Protein 5E6T (pdb70)

Organism: NCBI:txid571217

Foldseek 3Di:
DFDAQFFDFDFQQVFADWQAGGRFDWKKWFLPADQKFFFQTQWAFLLQRHAAQHDPDSVCAQKWKWAAPDPQFQKTFTAARVRHRDDAPLHLAHHNHHFWAQWKWKKFKDDPVDTDIWIFHLPDPQAQARSVRMGGTPGGDDNGMIMIHTAETEQHELCGQGHGTPNVDDCVDPRGRDMDGQLEDQKTFMWGWDAGHYDDHDGNDTHTHFDTPSSSNVSNVRSHDDPAQKWKKFFAQPVPRDGPFIWIAGRRGGIIARQDPDRIDMDDRNTGIGTDDHDYSHDDTDHD/DWFDFDFQQVFADWQAGGRFDWKKWFLPADQKFFFQTLWAFLLQRHAAQHDPDRVCAQKWKWAAPDPQFQKTFTAALVRHRDDAQLHLAHRNHHFWAQFKWKKFKDDPVDTDIWIFHLDDPQAQARSRGMGGTPGGDDNGMIMIHGAATEQHELCGQGHGGPNVDDCVDRRGRDMDGQPEPQKTFMWGWDAGHYDDHDGNDTHTHFDTPSSSNVSNVCSDDAPAQKWKKFWAQPVPRDGPFIWIAGRRGGIIAHQDPDRMDMDDRRTGITTDGHDYSHDDTDHD

Secondary structure (DSSP, 8-state):
-PPPP------GGGSB-SSSSSB--EEEEETTS-SEE--SSS-B-TTS-B-TT--SSGGGTTEEEEEESSTT-SEEEEE-TTS----TTSSSSSTT-----SSEEEEEEEESS-EEEEEEETT-TTT--GGGTEEEBSSPPPSS-EEEEEEEEES--TTTTTS----SS-TTSTTSPPPEE--STTEEE-EEEE---EESSS--PSEEESS-HHHHHHHHHH-PPPSSSEEEEEEE-TTT--EEEEEEEETTTEEEEE-TT-SEEEE-SSSEEEEEEEE-TTPPPPP-/----S--GGGSB-SSSSSB--EEEEETTS-SEE--SSS-B-TTS-B-TT--SSGGGTTEEEEEESSTT-SEEEEE-TTSPBP-TTSSSSSTT-----SSEEEEEEEESS-EEEEEEETT-TTTEEGGGTEEEBSSPPPSS-EEEEEEEEES--TTTTTS----SS-TTSTTSPPPEE--STTEEEEEEEE---EESSS--PP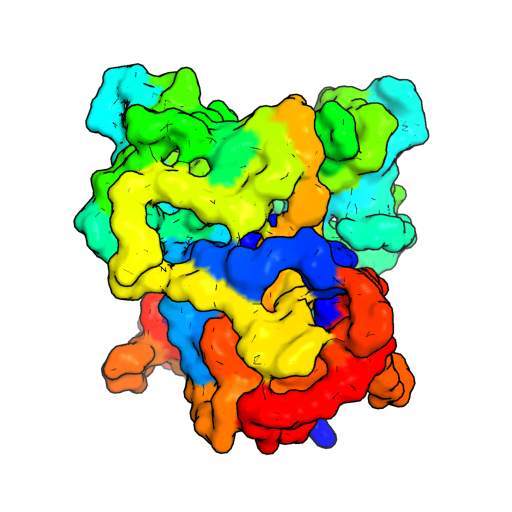EEESS-HHHHHHHHHH-PPPSSSEEEEEEE-TTT--EEEEEEEETTTEEEEE-TT-SEEEE-SSSEEEEEEEE-TTPPPPB-

Radius of gyration: 23.23 Å; Cα contacts (8 Å, |Δi|>4): 1674; chains: 2; bounding box: 62×64×59 Å

Sequence (572 aa):
GSPPFTLPNLPVNNLSHSRVMEPIAQMMSSRNFPASVQFQNGRCTLSGDLLGTTPSSPSDLGAFVGLIAEPGSRVVELSQPNQEDFHAGSAPAPFGFPDFSDCSLTFVVASATTVGERTVNARSPQNFTPALGHITFDEEAPADLFRAHHLRNLWDPTEHSFWRIPDYRADVLGSEFAPSVSAPGVGETLLFFMCNVPRLNGANPNPCPCLLPQEWITHFVSERAALQSDVALLNYVNPNTGRVLFEAKLYANGFLTVNLGASDQATLPVDGIFKFVSWVSFYYQLRPVFTLPNLPVNNLSHSRVMEPIAQMMSSRNFPASVQFQNGRCTLSGDLLGTTPSSPSDLGAFVGLIAEPGSRVVELSQPNQEDFHAGSAPAPFGFPDFSDCSLTFVVASATTVGERTVNARSPQNFTPALGHITFDEEAPADLFRAHLRNLWDPTEHSFWRIPDYRADVLGSEFAPSVSAPGVGETLLFFMCNVPRLNGANPNPCPCLLPQEWITHFVSERAALQSDVALLNYVNPNTGRVLFEAKLYANGFLTVNLGASDQATLPVDGIFKFVSWVSFYYQLRPV

Nearest PDB structures (foldseek):
  5e6t-assembly1_B  TM=1.002E+00  e=1.781E-61  Norovirus Bo/GIII/B309/2003/BEL
  6h71-assembly1_B  TM=8.997E-01  e=6.832E-32  Norovirus Hu/1968/US
  6ir5-assembly1_C  TM=8.644E-01  e=3.857E-30  Minireovirus
  4rpd-assembly1_A  TM=8.445E-01  e=3.857E-30  Norwalk virus
  5iyw-assembly1_B  TM=8.461E-01  e=8.450E-30  Norovirus Hu/GII.4/CHDC2094/1974/US

B-factor: mean 26.03, std 8.78, range [7.35, 92.07]

Solvent-accessible surface area: 21877 Å² total; per-residue (Å²): 132,73,48,106,7,59,26,8,59,11,26,0,60,34,0,10,1,0,1,12,37,12,22,4,57,71,0,22,0,10,94,128,45,61,86,65,5,28,0,0,1,0,1,0,18,1,27,6,65,57,43,15,0,2,6,65,10,25,8,10,2,2,0,0,7,0,80,19,50,110,133,48,17,131,44,0,75,11,24,13,14,96,118,97,73,23,129,66,54,70,5,0,0,0,82,0,0,0,0,0,12,40,0,10,0,11,0,3,2,18,18,104,103,61,21,15,57,45,17,0,49,12,99,14,86,136,37,3,8,0,4,94,8,60,0,23,0,64,67,96,3,6,94,38,75,4,56,0,52,21,31,1,0,114,56,1,35,113,58,0,0,30,140,31,5,68,0,113,30,102,58,160,22,123,44,11,1,79,73,7,53,25,67,13,159,38,18,19,9,0,3,0,0,4,98,5,26,60,41,83,43,54,79,3,35,36,0,0,0,1,0,0,15,17,3,5,24,28,2,41,14,51,113,3,55,59,153,30,79,0,0,10,0,32,0,14,35,61,133,70,48,167,70,84,4,15,0,0,0,4,20,93,0,15,0,0,0,30,4,26,118,55,79,106,19,84,18,70,28,76,1,9,5,82,70,56,47,58,23,55,94,185,71,163,10,123,74,63,54,73,20,10,70,13,30,1,61,36,2,12,2,2,1,13,44,33,30,4,58,72,0,37,1,16,98,133,49,60,85,64,5,28,0,0,0,1,1,0,16,0,34,1,68,57,44,15,0,5,6,60,7,18,8,7,4,3,0,0,4,0,79,18,50,116,136,47,22,132,45,0,77,11,21,24,9,98,124,109,89,21,110,69,64,61,10,0,0,0,83,0,0,2,0,1,12,42,0,7,2,11,0,6,0,11,11,90,102,42,14,12,50,44,17,0,44,11,98,16,92,140,37,4,12,0,4,75,6,61,0,25,1,64,70,98,5,5,89,38,78,3,46,0,26,23,32,1,0,110,53,1,34,114,55,0,0,34,136,32,6,100,0,149,33,104,61,160,24,123,56,10,0,78,72,8,54,26,52,12,155,38,18,18,9,0,2,0,0,5,96,5,32,79,50,87,44,54,83,3,35,38,0,0,0,0,0,0,19,16,4,4,22,19,2,24,15,89,140,24,86,58,154,26,92,0,0,13,0,34,0,10,40,63,140,101,47,59,81,75,13,31,0,0,0,6,20,88,0,15,0,0,1,32,3,28,121,50,76,107,12,82,16,60,28,79,0,10,6,78,55,66,46,50,25,56,87,192,73,88,7,54,89,64

InterPro domains:
  IPR004005 Calicivirus coat protein [PF00915] (14-273)
  IPR013643 Calicivirus coat protein C-terminal [PF08435] (297-515)
  IPR029053 Viral coat protein subunit [G3DSA:2.60.120.20] (1-221)

CATH classification: 2.40.510.10 (+1 more: 2.40.30.120)

Structure (mmCIF, N/CA/C/O backbone):
data_5E6T
#
_entry.id   5E6T
#
_cell.length_a   112.920
_cell.length_b   63.860
_cell.length_c   87.560
_cell.angle_alpha   90.000
_cell.angle_beta   115.060
_cell.angle_gamma   90.000
#
_symmetry.space_group_name_H-M   'C 1 2 1'
#
loop_
_entity.id
_entity.type
_entity.pdbx_description
1 polymer Capsid
2 non-polymer 'ZINC ION'
3 water water
#
loop_
_atom_site.group_PDB
_atom_site.id
_atom_site.type_symbol
_atom_site.label_atom_id
_atom_site.label_alt_id
_atom_site.label_comp_id
_atom_site.label_asym_id
_atom_site.label_entity_id
_atom_site.label_seq_id
_atom_site.pdbx_PDB_ins_code
_atom_site.Cartn_x
_atom_site.Cartn_y
_atom_site.Cartn_z
_atom_site.occupancy
_atom_site.B_iso_or_equiv
_atom_site.auth_seq_id
_atom_site.auth_comp_id
_atom_site.auth_asym_id
_atom_site.auth_atom_id
_atom_site.pdbx_PDB_model_num
ATOM 1 N N . GLY A 1 1 ? 63.215 -1.896 96.990 1.00 56.89 220 GLY A N 1
ATOM 2 C CA . GLY A 1 1 ? 63.845 -0.618 96.711 1.00 56.51 220 GLY A CA 1
ATOM 3 C C . GLY A 1 1 ? 65.321 -0.750 96.392 1.00 54.74 220 GLY A C 1
ATOM 4 O O . GLY A 1 1 ? 65.969 0.223 96.005 1.00 55.20 220 GLY A O 1
ATOM 5 N N . SER A 1 2 ? 65.854 -1.957 96.557 1.00 52.54 221 SER A N 1
ATOM 6 C CA . SER A 1 2 ? 67.261 -2.222 96.275 1.00 49.62 221 SER A CA 1
ATOM 7 C C . SER A 1 2 ? 67.579 -2.036 94.795 1.00 47.50 221 SER A C 1
ATOM 8 O O . SER A 1 2 ? 66.842 -2.514 93.933 1.00 47.46 221 SER A O 1
ATOM 11 N N . PRO A 1 3 ? 68.687 -1.341 94.498 1.00 44.80 222 PRO A N 1
ATOM 12 C CA . PRO A 1 3 ? 69.136 -1.103 93.122 1.00 42.74 222 PRO A CA 1
ATOM 13 C C . PRO A 1 3 ? 69.668 -2.375 92.467 1.00 38.43 222 PRO A C 1
ATOM 14 O O . PRO A 1 3 ? 70.028 -3.315 93.178 1.00 36.22 222 PRO A O 1
ATOM 18 N N . PRO A 1 4 ? 69.709 -2.413 91.126 1.00 36.74 223 PRO A N 1
ATOM 19 C CA . PRO A 1 4 ? 70.288 -3.566 90.430 1.00 35.36 223 PRO A CA 1
ATOM 20 C C . PRO A 1 4 ? 71.793 -3.648 90.658 1.00 33.45 223 PRO A C 1
ATOM 21 O O . PRO A 1 4 ? 72.412 -2.637 90.986 1.00 33.95 223 PRO A O 1
ATOM 25 N N . PHE A 1 5 ? 72.372 -4.832 90.494 1.00 32.00 224 PHE A N 1
ATOM 26 C CA . PHE A 1 5 ? 73.806 -4.992 90.700 1.00 28.90 224 PHE A CA 1
ATOM 27 C C . PHE A 1 5 ? 74.601 -4.379 89.553 1.00 26.74 224 PHE A C 1
ATOM 28 O O . PHE A 1 5 ? 74.286 -4.587 88.383 1.00 26.86 224 PHE A O 1
ATOM 36 N N . THR A 1 6 ? 75.631 -3.613 89.902 1.00 25.52 225 THR A N 1
ATOM 37 C CA . THR A 1 6 ? 76.481 -2.954 88.916 1.00 24.74 225 THR A CA 1
ATOM 38 C C . THR A 1 6 ? 77.943 -3.027 89.336 1.00 21.99 225 THR A C 1
ATOM 39 O O . THR A 1 6 ? 78.251 -3.266 90.504 1.00 16.96 225 THR A O 1
ATOM 43 N N . LEU A 1 7 ? 78.840 -2.816 88.379 1.00 24.06 226 LEU A N 1
ATOM 44 C CA . LEU A 1 7 ? 80.259 -2.672 88.679 1.00 22.87 226 LEU A CA 1
ATOM 45 C C . LEU A 1 7 ? 80.738 -1.290 88.252 1.00 22.87 226 LEU A C 1
ATOM 46 O O . LEU A 1 7 ? 80.151 -0.682 87.357 1.00 24.39 226 LEU A O 1
ATOM 51 N N . PRO A 1 8 ? 81.807 -0.785 88.890 1.00 20.58 227 PRO A N 1
ATOM 52 C CA . PRO A 1 8 ? 82.400 0.476 88.434 1.00 21.41 227 PRO A CA 1
ATOM 53 C C . PRO A 1 8 ? 82.951 0.347 87.017 1.00 23.20 227 PRO A C 1
ATOM 54 O O . PRO A 1 8 ? 83.536 -0.682 86.680 1.00 21.10 227 PRO A O 1
ATOM 58 N N . ASN A 1 9 ? 82.769 1.378 86.201 1.00 25.33 228 ASN A N 1
ATOM 59 C CA . ASN A 1 9 ? 83.246 1.337 84.826 1.00 27.46 228 ASN A CA 1
ATOM 60 C C . ASN A 1 9 ? 84.691 1.809 84.738 1.00 24.39 228 ASN A C 1
ATOM 61 O O . ASN A 1 9 ? 84.977 2.893 84.228 1.00 24.82 228 ASN A O 1
ATOM 66 N N . LEU A 1 10 ? 85.597 0.982 85.247 1.00 20.94 229 LEU A N 1
ATOM 67 C CA . LEU A 1 10 ? 87.010 1.328 85.324 1.00 18.81 229 LEU A CA 1
ATOM 68 C C . LEU A 1 10 ? 87.893 0.147 84.941 1.00 19.09 229 LEU A C 1
ATOM 69 O O . LEU A 1 10 ? 87.612 -0.992 85.320 1.00 17.89 229 LEU A O 1
ATOM 74 N N . PRO A 1 11 ? 88.966 0.414 84.183 1.00 19.28 230 PRO A N 1
ATOM 75 C CA . PRO A 1 11 ? 89.938 -0.633 83.855 1.00 18.88 230 PRO A CA 1
ATOM 76 C C . PRO A 1 11 ? 90.702 -1.089 85.098 1.00 18.17 230 PRO A C 1
ATOM 77 O O . PRO A 1 11 ? 90.872 -0.307 86.034 1.00 18.13 230 PRO A O 1
ATOM 81 N N . VAL A 1 12 ? 91.140 -2.345 85.103 1.00 16.35 231 VAL A N 1
ATOM 82 C CA . VAL A 1 12 ? 91.790 -2.943 86.266 1.00 15.11 231 VAL A CA 1
ATOM 83 C C . VAL A 1 12 ? 93.062 -2.193 86.672 1.00 18.75 231 VAL A C 1
ATOM 84 O O . VAL A 1 12 ? 93.372 -2.081 87.860 1.00 19.45 231 VAL A O 1
ATOM 88 N N . ASN A 1 13 ? 93.786 -1.657 85.693 1.00 20.92 232 ASN A N 1
ATOM 89 C CA . ASN A 1 13 ? 95.019 -0.930 85.986 1.00 21.97 232 ASN A CA 1
ATOM 90 C C . ASN A 1 13 ? 94.776 0.477 86.523 1.00 21.05 232 ASN A C 1
ATOM 91 O O . ASN A 1 13 ? 95.713 1.254 86.700 1.00 23.85 232 ASN A O 1
ATOM 96 N N . ASN A 1 14 ? 93.513 0.794 86.786 1.00 18.10 233 ASN A N 1
ATOM 97 C CA . ASN A 1 14 ? 93.156 2.019 87.481 1.00 16.82 233 ASN A CA 1
ATOM 98 C C . ASN A 1 14 ? 92.544 1.706 88.842 1.00 16.39 233 ASN A C 1
ATOM 99 O O . ASN A 1 14 ? 92.101 2.604 89.558 1.00 16.65 233 ASN A O 1
ATOM 104 N N . LEU A 1 15 ? 92.520 0.422 89.190 1.00 13.05 234 LEU A N 1
ATOM 105 C CA . LEU A 1 15 ? 91.932 -0.024 90.449 1.00 13.82 234 LEU A CA 1
ATOM 106 C C . LEU A 1 15 ? 92.995 -0.271 91.516 1.00 14.53 234 LEU A C 1
ATOM 107 O O . LEU A 1 15 ? 94.164 -0.498 91.202 1.00 14.24 234 LEU A O 1
ATOM 112 N N . SER A 1 16 ? 92.574 -0.243 92.777 1.00 16.62 235 SER A N 1
ATOM 113 C CA . SER A 1 16 ? 93.495 -0.357 93.902 1.00 16.25 235 SER A CA 1
ATOM 114 C C . SER A 1 16 ? 93.411 -1.714 94.595 1.00 15.59 235 SER A C 1
ATOM 115 O O . SER A 1 16 ? 92.337 -2.309 94.689 1.00 15.86 235 SER A O 1
ATOM 118 N N . HIS A 1 17 ? 94.555 -2.187 95.081 1.00 15.31 236 HIS A N 1
ATOM 119 C CA . HIS A 1 17 ? 94.633 -3.436 95.832 1.00 14.76 236 HIS A CA 1
ATOM 120 C C . HIS A 1 17 ? 93.820 -3.315 97.119 1.00 15.22 236 HIS A C 1
ATOM 121 O O . HIS A 1 17 ? 93.627 -2.213 97.633 1.00 13.95 236 HIS A O 1
ATOM 128 N N . SER A 1 18 ? 93.343 -4.442 97.642 1.00 13.68 237 SER A N 1
ATOM 129 C CA . SER A 1 18 ? 92.465 -4.409 98.809 1.00 12.18 237 SER A CA 1
ATOM 130 C C . SER A 1 18 ? 93.048 -5.071 100.056 1.00 13.03 237 SER A C 1
ATOM 131 O O . SER A 1 18 ? 92.361 -5.195 101.068 1.00 14.10 237 SER A O 1
ATOM 134 N N . ARG A 1 19 ? 94.306 -5.493 99.996 1.00 12.08 238 ARG A N 1
ATOM 135 C CA . ARG A 1 19 ? 94.972 -6.002 101.192 1.00 12.62 238 ARG A CA 1
ATOM 136 C C . ARG A 1 19 ? 96.195 -5.160 101.527 1.00 13.02 238 ARG A C 1
ATOM 137 O O . ARG A 1 19 ? 96.765 -5.276 102.611 1.00 12.90 238 ARG A O 1
ATOM 145 N N . VAL A 1 20 ? 96.591 -4.314 100.583 1.00 14.64 239 VAL A N 1
ATOM 146 C CA . VAL A 1 20 ? 97.615 -3.307 100.828 1.00 15.36 239 VAL A CA 1
ATOM 147 C C . VAL A 1 20 ? 97.302 -2.085 99.966 1.00 14.60 239 VAL A C 1
ATOM 148 O O . VAL A 1 20 ? 96.695 -2.215 98.904 1.00 13.12 239 VAL A O 1
ATOM 152 N N . MET A 1 21 ? 97.688 -0.899 100.427 1.00 16.22 240 MET A N 1
ATOM 153 C CA . MET A 1 21 ? 97.356 0.323 99.702 1.00 16.83 240 MET A CA 1
ATOM 154 C C . MET A 1 21 ? 98.328 0.540 98.549 1.00 18.52 240 MET A C 1
ATOM 155 O O . MET A 1 21 ? 99.249 1.352 98.629 1.00 20.59 240 MET A O 1
ATOM 160 N N . GLU A 1 22 ? 98.088 -0.191 97.466 1.00 18.19 241 GLU A N 1
ATOM 161 C CA . GLU A 1 22 ? 98.935 -0.161 96.284 1.00 16.88 241 GLU A CA 1
ATOM 162 C C . GLU A 1 22 ? 98.049 -0.300 95.053 1.00 16.01 241 GLU A C 1
ATOM 163 O O . GLU A 1 22 ? 96.947 -0.843 95.139 1.00 16.62 241 GLU A O 1
ATOM 169 N N . PRO A 1 23 ? 98.512 0.206 93.901 1.00 17.39 242 PRO A N 1
ATOM 170 C CA . PRO A 1 23 ? 97.722 -0.006 92.686 1.00 17.57 242 PRO A CA 1
ATOM 171 C C . PRO A 1 23 ? 97.826 -1.452 92.219 1.00 18.98 242 PRO A C 1
ATOM 172 O O . PRO A 1 23 ? 98.877 -2.073 92.384 1.00 20.15 242 PRO A O 1
ATOM 176 N N . ILE A 1 24 ? 96.747 -1.983 91.655 1.00 17.50 243 ILE A N 1
ATOM 177 C CA . ILE A 1 24 ? 96.770 -3.323 91.087 1.00 15.59 243 ILE A CA 1
ATOM 178 C C . ILE A 1 24 ? 97.645 -3.339 89.839 1.00 14.33 243 ILE A C 1
ATOM 179 O O . ILE A 1 24 ? 97.377 -2.622 88.876 1.00 14.62 243 ILE A O 1
ATOM 184 N N . ALA A 1 25 ? 98.693 -4.157 89.865 1.00 14.25 244 ALA A N 1
ATOM 185 C CA . ALA A 1 25 ? 99.652 -4.218 88.766 1.00 15.28 244 ALA A CA 1
ATOM 186 C C . ALA A 1 25 ? 99.366 -5.384 87.827 1.00 16.25 244 ALA A C 1
ATOM 187 O O . ALA A 1 25 ? 99.493 -5.256 86.610 1.00 18.25 244 ALA A O 1
ATOM 189 N N . GLN A 1 26 ? 98.986 -6.524 88.393 1.00 15.43 245 GLN A N 1
ATOM 190 C CA . GLN A 1 26 ? 98.759 -7.720 87.592 1.00 16.39 245 GLN A CA 1
ATOM 191 C C . GLN A 1 26 ? 97.460 -8.427 87.955 1.00 15.90 245 GLN A C 1
ATOM 192 O O . GLN A 1 26 ? 96.837 -8.137 88.977 1.00 15.46 245 GLN A O 1
ATOM 198 N N . MET A 1 27 ? 97.061 -9.352 87.090 1.00 15.70 246 MET A N 1
ATOM 199 C CA . MET A 1 27 ? 95.911 -10.212 87.321 1.00 16.03 246 MET A CA 1
ATOM 200 C C . MET A 1 27 ? 96.326 -11.641 86.997 1.00 15.88 246 MET A C 1
ATOM 201 O O . MET A 1 27 ? 96.749 -11.925 85.876 1.00 15.45 246 MET A O 1
ATOM 206 N N . MET A 1 28 ? 96.211 -12.539 87.970 1.00 14.30 247 MET A N 1
ATOM 207 C CA . MET A 1 28 ? 96.728 -13.892 87.795 1.00 17.04 247 MET A CA 1
ATOM 208 C C . MET A 1 28 ? 95.812 -14.981 88.343 1.00 16.77 247 MET A C 1
ATOM 209 O O . MET A 1 2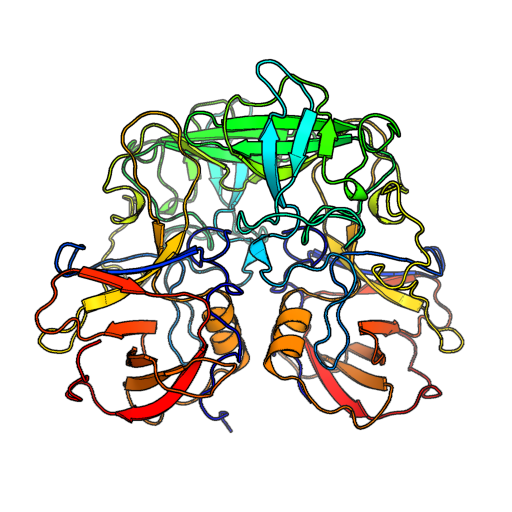8 ? 95.090 -14.783 89.320 1.00 17.08 247 MET A O 1
ATOM 214 N N . SER A 1 29 ? 95.859 -16.136 87.688 1.00 17.00 248 SER A N 1
ATOM 215 C CA . SER A 1 29 ? 95.199 -17.344 88.159 1.00 16.84 248 SER A CA 1
ATOM 216 C C . SER A 1 29 ? 96.116 -18.527 87.882 1.00 20.32 248 SER A C 1
ATOM 217 O O . SER A 1 29 ? 96.803 -18.551 86.861 1.00 22.46 248 SER A O 1
ATOM 220 N N . SER A 1 30 ? 96.126 -19.509 88.776 1.00 21.77 249 SER A N 1
ATOM 221 C CA . SER A 1 30 ? 97.030 -20.644 88.622 1.00 21.35 249 SER A CA 1
ATOM 222 C C . SER A 1 30 ? 96.559 -21.862 89.402 1.00 21.47 249 SER A C 1
ATOM 223 O O . SER A 1 30 ? 96.057 -21.747 90.520 1.00 23.21 249 SER A O 1
ATOM 226 N N . ARG A 1 31 ? 96.730 -23.032 88.798 1.00 20.33 250 ARG A N 1
ATOM 227 C CA . ARG A 1 31 ? 96.389 -24.290 89.445 1.00 20.37 250 ARG A CA 1
ATOM 228 C C . ARG A 1 31 ? 97.404 -24.645 90.526 1.00 21.43 250 ARG A C 1
ATOM 229 O O . ARG A 1 31 ? 97.161 -25.524 91.350 1.00 22.03 250 ARG A O 1
ATOM 237 N N . ASN A 1 32 ? 98.536 -23.947 90.529 1.00 21.57 251 ASN A N 1
ATOM 238 C CA . ASN A 1 32 ? 99.568 -24.182 91.531 1.00 22.39 251 ASN A CA 1
ATOM 239 C C . ASN A 1 32 ? 99.523 -23.183 92.685 1.00 21.39 251 ASN A C 1
ATOM 240 O O . ASN A 1 32 ? 100.294 -23.294 93.639 1.00 20.89 251 ASN A O 1
ATOM 245 N N . PHE A 1 33 ? 98.618 -22.212 92.597 1.00 19.76 252 PHE A N 1
ATOM 246 C CA . PHE A 1 33 ? 98.295 -21.377 93.749 1.00 19.05 252 PHE A CA 1
ATOM 247 C C . PHE A 1 33 ? 97.541 -22.221 94.767 1.00 20.08 252 PHE A C 1
ATOM 248 O O . PHE A 1 33 ? 96.943 -23.234 94.402 1.00 20.88 252 PHE A O 1
ATOM 256 N N . PRO A 1 34 ? 97.576 -21.818 96.047 1.00 20.66 253 PRO A N 1
ATOM 257 C CA . PRO A 1 34 ? 96.793 -22.534 97.062 1.00 19.39 253 PRO A CA 1
ATOM 258 C C . PRO A 1 34 ? 95.315 -22.591 96.691 1.00 20.49 253 PRO A C 1
ATOM 259 O O . PRO A 1 34 ? 94.752 -21.593 96.241 1.00 20.46 253 PRO A O 1
ATOM 263 N N . ALA A 1 35 ? 94.700 -23.754 96.881 1.00 23.18 254 ALA A N 1
ATOM 264 C CA . ALA A 1 35 ? 93.318 -23.970 96.469 1.00 23.43 254 ALA A CA 1
ATOM 265 C C . ALA A 1 35 ? 92.346 -23.161 97.319 1.00 24.53 254 ALA A C 1
ATOM 266 O O . ALA A 1 35 ? 91.283 -22.759 96.845 1.00 25.19 254 ALA A O 1
ATOM 268 N N . SER A 1 36 ? 92.708 -22.931 98.576 1.00 25.04 255 SER A N 1
ATOM 269 C CA . SER A 1 36 ? 91.882 -22.129 99.467 1.00 24.46 255 SER A CA 1
ATOM 270 C C . SER A 1 36 ? 92.690 -21.042 100.168 1.00 21.58 255 SER A C 1
ATOM 271 O O . SER A 1 36 ? 93.862 -21.235 100.495 1.00 21.35 255 SER A O 1
ATOM 274 N N . VAL A 1 37 ? 92.051 -19.899 100.392 1.00 18.40 256 VAL A N 1
ATOM 275 C CA . VAL A 1 37 ? 92.660 -18.791 101.118 1.00 16.32 256 VAL A CA 1
ATOM 276 C C . VAL A 1 37 ? 91.664 -18.235 102.129 1.00 15.40 256 VAL A C 1
ATOM 277 O O . VAL A 1 37 ? 90.455 -18.404 101.976 1.00 15.69 256 VAL A O 1
ATOM 281 N N . GLN A 1 38 ? 92.169 -17.569 103.161 1.00 13.62 257 GLN A N 1
ATOM 282 C CA . GLN A 1 38 ? 91.292 -17.004 104.176 1.00 14.80 257 GLN A CA 1
ATOM 283 C C . GLN A 1 38 ? 91.702 -15.581 104.536 1.00 14.11 257 GLN A C 1
ATOM 284 O O . GLN A 1 38 ? 91.789 -15.234 105.714 1.00 12.53 257 GLN A O 1
ATOM 290 N N . PHE A 1 39 ? 91.950 -14.768 103.511 1.00 14.72 258 PHE A N 1
ATOM 291 C CA . PHE A 1 39 ? 92.284 -13.358 103.695 1.00 14.71 258 PHE A CA 1
ATOM 292 C C . PHE A 1 39 ? 91.242 -12.676 104.575 1.00 16.31 258 PHE A C 1
ATOM 293 O O . PHE A 1 39 ? 90.050 -12.953 104.459 1.00 16.92 258 PHE A O 1
ATOM 301 N N . GLN A 1 40 ? 91.695 -11.800 105.465 1.00 15.91 259 GLN A N 1
ATOM 302 C CA . GLN A 1 40 ? 90.785 -11.088 106.352 1.00 14.75 259 GLN A CA 1
ATOM 303 C C . GLN A 1 40 ? 90.471 -9.687 105.836 1.00 15.88 259 GLN A C 1
ATOM 304 O O . GLN A 1 40 ? 89.451 -9.098 106.198 1.00 12.63 259 GLN A O 1
ATOM 310 N N . ASN A 1 41 ? 91.352 -9.153 104.997 1.00 17.94 260 ASN A N 1
ATOM 311 C CA . ASN A 1 41 ? 91.086 -7.884 104.329 1.00 19.12 260 ASN A CA 1
ATOM 312 C C . ASN A 1 41 ? 90.693 -8.109 102.876 1.00 17.45 260 ASN A C 1
ATOM 313 O O . ASN A 1 41 ? 90.961 -9.168 102.311 1.00 17.91 260 ASN A O 1
ATOM 318 N N . GLY A 1 42 ? 90.058 -7.110 102.274 1.00 16.38 261 GLY A N 1
ATOM 319 C CA . GLY A 1 42 ? 89.574 -7.237 100.913 1.00 15.44 261 GLY A CA 1
ATOM 320 C C . GLY A 1 42 ? 88.453 -8.252 100.804 1.00 15.36 261 GLY A C 1
ATOM 321 O O . GLY A 1 42 ? 88.323 -8.945 99.794 1.00 16.92 261 GLY A O 1
ATOM 322 N N . ARG A 1 43 ? 87.643 -8.341 101.854 1.00 13.62 262 ARG A N 1
ATOM 323 C CA . ARG A 1 43 ? 86.543 -9.296 101.905 1.00 13.84 262 ARG A CA 1
ATOM 324 C C . ARG A 1 43 ? 85.204 -8.575 102.006 1.00 15.52 262 ARG A C 1
ATOM 325 O O . ARG A 1 43 ? 84.957 -7.827 102.954 1.00 16.99 262 ARG A O 1
ATOM 333 N N . CYS A 1 44 ? 84.346 -8.801 101.018 1.00 13.48 263 CYS A N 1
ATOM 334 C CA . CYS A 1 44 ? 83.042 -8.156 100.971 1.00 14.17 263 CYS A CA 1
ATOM 335 C C . CYS A 1 44 ? 82.090 -8.921 100.062 1.00 14.61 263 CYS A C 1
ATOM 336 O O . CYS A 1 44 ? 82.481 -9.369 98.986 1.00 15.04 263 CYS A O 1
ATOM 339 N N . THR A 1 45 ? 80.843 -9.071 100.494 1.00 15.00 264 THR A N 1
ATOM 340 C CA . THR A 1 45 ? 79.824 -9.687 99.656 1.00 14.76 264 THR A CA 1
ATOM 341 C C . THR A 1 45 ? 79.398 -8.703 98.576 1.00 16.00 264 THR A C 1
ATOM 342 O O . THR A 1 45 ? 79.638 -7.501 98.696 1.00 16.41 264 THR A O 1
ATOM 346 N N . LEU A 1 46 ? 78.772 -9.211 97.519 1.00 13.09 265 LEU A N 1
ATOM 347 C CA . LEU A 1 46 ? 78.314 -8.358 96.428 1.00 18.00 265 LEU A CA 1
ATOM 348 C C . LEU A 1 46 ? 77.214 -7.406 96.892 1.00 19.22 265 LEU A C 1
ATOM 349 O O . LEU A 1 46 ? 77.000 -6.353 96.291 1.00 20.26 265 LEU A O 1
ATOM 354 N N . SER A 1 47 ? 76.531 -7.778 97.971 1.00 20.22 266 SER A N 1
ATOM 355 C CA . SER A 1 47 ? 75.466 -6.953 98.532 1.00 24.23 266 SER A CA 1
ATOM 356 C C . SER A 1 47 ? 76.008 -5.889 99.487 1.00 23.46 266 SER A C 1
ATOM 357 O O . SER A 1 47 ? 75.241 -5.145 100.097 1.00 24.96 266 SER A O 1
ATOM 360 N N . GLY A 1 48 ? 77.330 -5.822 99.610 1.00 22.15 267 GLY A N 1
ATOM 361 C CA . GLY A 1 48 ? 77.974 -4.791 100.403 1.00 23.74 267 GLY A CA 1
ATOM 362 C C . GLY A 1 48 ? 78.122 -5.066 101.889 1.00 25.15 267 GLY A C 1
ATOM 363 O O . GLY A 1 48 ? 78.151 -4.137 102.695 1.00 25.30 267 GLY A O 1
ATOM 364 N N . ASP A 1 49 ? 78.218 -6.338 102.259 1.00 25.79 268 ASP A N 1
ATOM 365 C CA . ASP A 1 49 ? 78.525 -6.700 103.641 1.00 26.56 268 ASP A CA 1
ATOM 366 C C . ASP A 1 49 ? 80.020 -6.948 103.817 1.00 21.99 268 ASP A C 1
ATOM 367 O O . ASP A 1 49 ? 80.565 -7.905 103.268 1.00 21.01 268 ASP A O 1
ATOM 372 N N . LEU A 1 50 ? 80.677 -6.078 104.578 1.00 20.38 269 LEU A N 1
ATOM 373 C CA . LEU A 1 50 ? 82.103 -6.228 104.854 1.00 19.48 269 LEU A CA 1
ATOM 374 C C . LEU A 1 50 ? 82.366 -7.420 105.769 1.00 19.91 269 LEU A C 1
ATOM 375 O O . LEU A 1 50 ? 81.605 -7.681 106.702 1.00 19.82 269 LEU A O 1
ATOM 380 N N . LEU A 1 51 ? 83.449 -8.140 105.493 1.00 19.78 270 LEU A N 1
ATOM 381 C CA . LEU A 1 51 ? 83.811 -9.315 106.277 1.00 19.87 270 LEU A CA 1
ATOM 382 C C . LEU A 1 51 ? 85.214 -9.181 106.855 1.00 19.97 270 LEU A C 1
ATOM 383 O O . LEU A 1 51 ? 86.025 -8.399 106.362 1.00 20.00 270 LEU A O 1
ATOM 388 N N . GLY A 1 52 ? 85.495 -9.958 107.896 1.00 22.19 271 GLY A N 1
ATOM 389 C CA . GLY A 1 52 ? 86.808 -9.966 108.514 1.00 21.86 271 GLY A CA 1
ATOM 390 C C . GLY A 1 52 ? 87.225 -8.620 109.072 1.00 21.94 271 GLY A C 1
ATOM 391 O O . GLY A 1 52 ? 86.487 -7.992 109.831 1.00 21.60 271 GLY A O 1
ATOM 392 N N . THR A 1 53 ? 88.420 -8.181 108.692 1.00 20.04 272 THR A N 1
ATOM 393 C CA . THR A 1 53 ? 88.979 -6.929 109.185 1.00 17.22 272 THR A CA 1
ATOM 394 C C . THR A 1 53 ? 88.901 -5.827 108.133 1.00 16.72 272 THR A C 1
ATOM 395 O O . THR A 1 53 ? 89.530 -4.778 108.279 1.00 18.44 272 THR A O 1
ATOM 399 N N . THR A 1 54 ? 88.146 -6.081 107.067 1.00 14.45 273 THR A N 1
ATOM 400 C CA . THR A 1 54 ? 87.986 -5.117 105.981 1.00 13.96 273 THR A CA 1
ATOM 401 C C . THR A 1 54 ? 87.442 -3.783 106.491 1.00 15.58 273 THR A C 1
ATOM 402 O O . THR A 1 54 ? 86.310 -3.709 106.968 1.00 15.27 273 THR A O 1
ATOM 406 N N . PRO A 1 55 ? 88.254 -2.720 106.382 1.00 17.34 274 PRO A N 1
ATOM 407 C CA . PRO A 1 55 ? 87.946 -1.397 106.939 1.00 18.96 274 PRO A CA 1
ATOM 408 C C . PRO A 1 55 ? 86.855 -0.644 106.179 1.00 21.34 274 PRO A C 1
ATOM 409 O O . PRO A 1 55 ? 86.810 -0.699 104.950 1.00 23.99 274 PRO A O 1
ATOM 413 N N . SER A 1 56 ? 85.981 0.040 106.913 1.00 19.42 275 SER A N 1
ATOM 414 C CA . SER A 1 56 ? 84.955 0.888 106.313 1.00 19.27 275 SER A CA 1
ATOM 415 C C . SER A 1 56 ? 85.596 2.080 105.609 1.00 17.77 275 SER A C 1
ATOM 416 O O . SER A 1 56 ? 85.059 2.606 104.634 1.00 15.85 275 SER A O 1
ATOM 419 N N . SER A 1 57 ? 86.746 2.505 106.122 1.00 17.33 276 SER A N 1
ATOM 420 C CA . SER A 1 57 ? 87.532 3.553 105.486 1.00 18.98 276 SER A CA 1
ATOM 421 C C . SER A 1 57 ? 88.735 2.930 104.790 1.00 19.22 276 SER A C 1
ATOM 422 O O . SER A 1 57 ? 89.608 2.364 105.448 1.00 19.20 276 SER A O 1
ATOM 425 N N . PRO A 1 58 ? 88.772 3.017 103.452 1.00 21.97 277 PRO A N 1
ATOM 426 C CA . PRO A 1 58 ? 89.800 2.371 102.627 1.00 20.44 277 PRO A CA 1
ATOM 427 C C . PRO A 1 58 ? 91.219 2.798 102.999 1.00 21.00 277 PRO A C 1
ATOM 428 O O . PRO A 1 58 ? 92.148 2.002 102.875 1.00 18.15 277 PRO A O 1
ATOM 432 N N . SER A 1 59 ? 91.377 4.039 103.452 1.00 23.17 278 SER A N 1
ATOM 433 C CA . SER A 1 59 ? 92.689 4.563 103.820 1.00 24.85 278 SER A CA 1
ATOM 434 C C . SER A 1 59 ? 93.235 3.939 105.101 1.00 22.03 278 SER A C 1
ATOM 435 O O . SER A 1 59 ? 94.409 4.109 105.427 1.00 21.19 278 SER A O 1
ATOM 438 N N . ASP A 1 60 ? 92.384 3.222 105.828 1.00 21.70 279 ASP A N 1
ATOM 439 C CA . ASP A 1 60 ? 92.821 2.509 107.025 1.00 21.89 279 ASP A CA 1
ATOM 440 C C . ASP A 1 60 ? 93.455 1.157 106.705 1.00 20.88 279 ASP A C 1
ATOM 441 O O . ASP A 1 60 ? 93.927 0.461 107.603 1.00 21.37 279 ASP A O 1
ATOM 446 N N . LEU A 1 61 ? 93.469 0.792 105.427 1.00 19.35 280 LEU A N 1
ATOM 447 C CA . LEU A 1 61 ? 94.038 -0.486 105.008 1.00 17.63 280 LEU A CA 1
ATOM 448 C C . LEU A 1 61 ? 95.536 -0.556 105.287 1.00 17.03 280 LEU A C 1
ATOM 449 O O . LEU A 1 61 ? 96.311 0.257 104.783 1.00 17.47 280 LEU A O 1
ATOM 454 N N . GLY A 1 62 ? 95.935 -1.528 106.100 1.00 15.56 281 GLY A N 1
ATOM 455 C CA . GLY A 1 62 ? 97.331 -1.695 106.461 1.00 16.51 281 GLY A CA 1
ATOM 456 C C . GLY A 1 62 ? 97.740 -0.720 107.546 1.00 18.49 281 GLY A C 1
ATOM 457 O O . GLY A 1 62 ? 98.919 -0.607 107.880 1.00 20.43 281 GLY A O 1
ATOM 458 N N . ALA A 1 63 ? 96.759 -0.012 108.097 1.00 17.38 282 ALA A N 1
ATOM 459 C CA . ALA A 1 63 ? 97.011 0.954 109.158 1.00 17.01 282 ALA A CA 1
ATOM 460 C C . ALA A 1 63 ? 96.422 0.526 110.497 1.00 17.74 282 ALA A C 1
ATOM 461 O O . ALA A 1 63 ? 95.521 -0.310 110.551 1.00 20.59 282 ALA A O 1
ATOM 463 N N . PHE A 1 64 ? 96.931 1.118 111.574 1.00 16.56 283 PHE A N 1
ATOM 464 C CA . PHE A 1 64 ? 96.288 1.010 112.878 1.00 17.43 283 PHE A CA 1
ATOM 465 C C . PHE A 1 64 ? 96.660 2.180 113.786 1.00 18.37 283 PHE A C 1
ATOM 466 O O . PHE A 1 64 ? 97.606 2.923 113.517 1.00 17.93 283 PHE A O 1
ATOM 474 N N . VAL A 1 65 ? 95.896 2.337 114.861 1.00 20.66 284 VAL A N 1
ATOM 475 C CA . VAL A 1 65 ? 96.146 3.380 115.846 1.00 22.06 284 VAL A CA 1
ATOM 476 C C . VAL A 1 65 ? 96.457 2.739 117.192 1.00 22.63 284 VAL A C 1
ATOM 477 O O . VAL A 1 65 ? 95.699 1.900 117.678 1.00 22.44 284 VAL A O 1
ATOM 481 N N . GLY A 1 66 ? 97.574 3.133 117.793 1.00 22.89 285 GLY A N 1
ATOM 482 C CA . GLY A 1 66 ? 98.006 2.525 119.036 1.00 23.13 285 GLY A CA 1
ATOM 483 C C . GLY A 1 66 ? 98.486 3.518 120.072 1.00 24.27 285 GLY A C 1
ATOM 484 O O . GLY A 1 66 ? 98.870 4.642 119.747 1.00 25.87 285 GLY A O 1
ATOM 485 N N . LEU A 1 67 ? 98.457 3.093 121.329 1.00 22.60 286 LEU A N 1
ATOM 486 C CA . LEU A 1 67 ? 98.980 3.887 122.430 1.00 22.99 286 LEU A CA 1
ATOM 487 C C . LEU A 1 67 ? 99.821 2.997 123.328 1.00 25.34 286 LEU A C 1
ATOM 488 O O . LEU A 1 67 ? 99.405 1.893 123.680 1.00 24.94 286 LEU A O 1
ATOM 493 N N . ILE A 1 68 ? 101.010 3.473 123.681 1.00 27.92 287 ILE A N 1
ATOM 494 C CA . ILE A 1 68 ? 101.920 2.719 124.535 1.00 29.56 287 ILE A CA 1
ATOM 495 C C . ILE A 1 68 ? 101.245 2.380 125.870 1.00 30.70 287 ILE A C 1
ATOM 496 O O . ILE A 1 68 ? 100.548 3.210 126.457 1.00 32.15 287 ILE A O 1
ATOM 501 N N . ALA A 1 69 ? 101.428 1.144 126.325 1.00 30.64 288 ALA A N 1
ATOM 502 C CA . ALA A 1 69 ? 100.718 0.646 127.501 1.00 31.06 288 ALA A CA 1
ATOM 503 C C . ALA A 1 69 ? 101.177 1.345 128.777 1.00 32.72 288 ALA A C 1
ATOM 504 O O . ALA A 1 69 ? 100.376 1.619 129.669 1.00 33.67 288 ALA A O 1
ATOM 506 N N . GLU A 1 70 ? 102.472 1.631 128.851 1.00 34.77 289 GLU A N 1
ATOM 507 C CA . GLU A 1 70 ? 103.059 2.299 130.004 1.00 36.94 289 GLU A CA 1
ATOM 508 C C . GLU A 1 70 ? 104.410 2.876 129.596 1.00 35.65 289 GLU A C 1
ATOM 509 O O . GLU A 1 70 ? 105.004 2.402 128.634 1.00 35.85 289 GLU A O 1
ATOM 515 N N . PRO A 1 71 ? 104.891 3.907 130.314 1.00 35.10 290 PRO A N 1
ATOM 516 C CA . PRO A 1 71 ? 106.145 4.575 129.932 1.00 33.95 290 PRO A CA 1
ATOM 517 C C . PRO A 1 71 ? 107.312 3.612 129.697 1.00 31.95 290 PRO A C 1
ATOM 518 O O . PRO A 1 71 ? 107.609 2.780 130.554 1.00 31.52 290 PRO A O 1
ATOM 522 N N . GLY A 1 72 ? 107.955 3.733 128.539 1.00 30.80 291 GLY A N 1
ATOM 523 C CA . GLY A 1 72 ? 109.111 2.920 128.203 1.00 30.31 291 GLY A CA 1
ATOM 524 C C . GLY A 1 72 ? 108.799 1.538 127.655 1.00 31.07 291 GLY A C 1
ATOM 525 O O . GLY A 1 72 ? 109.710 0.794 127.291 1.00 32.17 291 GLY A O 1
ATOM 526 N N . SER A 1 73 ? 107.517 1.191 127.586 1.00 30.73 292 SER A N 1
ATOM 527 C CA . SER A 1 73 ? 107.103 -0.145 127.153 1.00 28.21 292 SER A CA 1
ATOM 528 C C . SER A 1 73 ? 107.197 -0.337 125.644 1.00 26.74 292 SER A C 1
ATOM 529 O O . SER A 1 73 ? 107.156 0.625 124.878 1.00 28.21 292 SER A O 1
ATOM 532 N N . ARG A 1 74 ? 107.324 -1.592 125.226 1.00 23.35 293 ARG A N 1
ATOM 533 C CA . ARG A 1 74 ? 107.243 -1.945 123.815 1.00 22.02 293 ARG A CA 1
ATOM 534 C C . ARG A 1 74 ? 105.805 -2.286 123.442 1.00 19.62 293 ARG A C 1
ATOM 535 O O . ARG A 1 74 ? 105.454 -2.358 122.264 1.00 14.71 293 ARG A O 1
ATOM 543 N N . VAL A 1 75 ? 104.978 -2.490 124.461 1.00 21.86 294 VAL A N 1
ATOM 544 C CA . VAL A 1 75 ? 103.590 -2.888 124.265 1.00 20.31 294 VAL A CA 1
ATOM 545 C C . VAL A 1 75 ? 102.695 -1.694 123.957 1.00 19.27 294 VAL A C 1
ATOM 546 O O . VAL A 1 75 ? 102.699 -0.696 124.679 1.00 21.47 294 VAL A O 1
ATOM 550 N N . VAL A 1 76 ? 101.934 -1.800 122.873 1.00 18.04 295 VAL A N 1
ATOM 551 C CA . VAL A 1 76 ? 100.966 -0.770 122.520 1.00 20.63 295 VAL A CA 1
ATOM 552 C C . VAL A 1 76 ? 99.546 -1.317 122.555 1.00 21.87 295 VAL A C 1
ATOM 553 O O . VAL A 1 76 ? 99.270 -2.390 122.022 1.00 15.52 295 VAL A O 1
ATOM 557 N N . GLU A 1 77 ? 98.647 -0.569 123.185 1.00 22.25 296 GLU A N 1
ATOM 558 C CA . GLU A 1 77 ? 97.236 -0.922 123.181 1.00 23.81 296 GLU A CA 1
ATOM 559 C C . GLU A 1 77 ? 96.611 -0.493 121.860 1.00 23.11 296 GLU A C 1
ATOM 560 O O . GLU A 1 77 ? 96.788 0.644 121.423 1.00 21.52 296 GLU A O 1
ATOM 566 N N . LEU A 1 78 ? 95.882 -1.402 121.221 1.00 23.00 297 LEU A N 1
ATOM 567 C CA . LEU A 1 78 ? 95.316 -1.113 119.911 1.00 22.03 297 LEU A CA 1
ATOM 568 C C . LEU A 1 78 ? 93.937 -0.484 120.016 1.00 23.81 297 LEU A C 1
ATOM 569 O O . LEU A 1 78 ? 93.103 -0.912 120.813 1.00 26.58 297 LEU A O 1
ATOM 574 N N . SER A 1 79 ? 93.710 0.541 119.203 1.00 23.21 298 SER A N 1
ATOM 575 C CA . SER A 1 79 ? 92.375 1.078 119.000 1.00 25.52 298 SER A CA 1
ATOM 576 C C . SER A 1 79 ? 91.913 0.716 117.596 1.00 23.21 298 SER A C 1
ATOM 577 O O . SER A 1 79 ? 92.654 0.093 116.835 1.00 19.10 298 SER A O 1
ATOM 580 N N . GLN A 1 80 ? 90.693 1.111 117.252 1.00 23.92 299 GLN A N 1
ATOM 581 C CA . GLN A 1 80 ? 90.274 1.123 115.860 1.00 22.93 299 GLN A CA 1
ATOM 582 C C . GLN A 1 80 ? 90.953 2.317 115.202 1.00 23.46 299 GLN A C 1
ATOM 583 O O . GLN A 1 80 ? 91.293 3.282 115.885 1.00 24.08 299 GLN A O 1
ATOM 589 N N . PRO A 1 81 ? 91.173 2.260 113.878 1.00 25.13 300 PRO A N 1
ATOM 590 C CA . PRO A 1 81 ? 91.924 3.350 113.241 1.00 26.88 300 PRO A CA 1
ATOM 591 C C . PRO A 1 81 ? 91.209 4.703 113.282 1.00 31.15 300 PRO A C 1
ATOM 592 O O . PRO A 1 81 ? 91.793 5.714 112.886 1.00 32.80 300 PRO A O 1
ATOM 596 N N . ASN A 1 82 ? 89.970 4.719 113.762 1.00 34.29 301 ASN A N 1
ATOM 597 C CA . ASN A 1 82 ? 89.254 5.965 114.010 1.00 37.78 301 ASN A CA 1
ATOM 598 C C . ASN A 1 82 ? 89.142 6.249 115.510 1.00 39.47 301 ASN A C 1
ATOM 599 O O . ASN A 1 82 ? 88.295 7.030 115.945 1.00 42.31 301 ASN A O 1
ATOM 604 N N . GLN A 1 83 ? 89.991 5.570 116.281 1.00 38.01 302 GLN A N 1
ATOM 605 C CA . GLN A 1 83 ? 90.133 5.749 117.733 1.00 39.03 302 GLN A CA 1
ATOM 606 C C . GLN A 1 83 ? 88.948 5.293 118.585 1.00 40.77 302 GLN A C 1
ATOM 607 O O . GLN A 1 83 ? 88.973 5.464 119.802 1.00 41.84 302 GLN A O 1
ATOM 613 N N . GLU A 1 84 ? 87.911 4.726 117.978 1.00 41.34 303 GLU A N 1
ATOM 614 C CA . GLU A 1 84 ? 86.874 4.115 118.800 1.00 45.20 303 GLU A CA 1
ATOM 615 C C . GLU A 1 84 ? 87.481 2.870 119.435 1.00 45.32 303 GLU A C 1
ATOM 616 O O . GLU A 1 84 ? 88.449 2.315 118.915 1.00 44.26 303 GLU A O 1
ATOM 622 N N . ASP A 1 85 ? 86.919 2.431 120.555 1.00 46.85 304 ASP A N 1
ATOM 623 C CA . ASP A 1 85 ? 87.517 1.333 121.305 1.00 44.89 304 ASP A CA 1
ATOM 624 C C . ASP A 1 85 ? 87.479 0.017 120.529 1.00 41.80 304 ASP A C 1
ATOM 625 O O . ASP A 1 85 ? 86.506 -0.276 119.835 1.00 41.65 304 ASP A O 1
ATOM 627 N N . PHE A 1 86 ? 88.542 -0.774 120.651 1.00 38.78 305 PHE A N 1
ATOM 628 C CA . PHE A 1 86 ? 88.561 -2.109 120.064 1.00 36.47 305 PHE A CA 1
ATOM 629 C C . PHE A 1 86 ? 88.221 -3.153 121.119 1.00 38.33 305 PHE A C 1
ATOM 630 O O . PHE A 1 86 ? 88.983 -3.365 122.059 1.00 38.07 305 PHE A O 1
ATOM 638 N N . HIS A 1 87 ? 87.083 -3.817 120.956 1.00 41.13 306 HIS A N 1
ATOM 639 C CA . HIS A 1 87 ? 86.660 -4.847 121.898 1.00 44.39 306 HIS A CA 1
ATOM 640 C C . HIS A 1 87 ? 87.154 -6.205 121.410 1.00 42.94 306 HIS A C 1
ATOM 641 O O . HIS A 1 87 ? 86.819 -6.631 120.305 1.00 42.02 306 HIS A O 1
ATOM 648 N N . ALA A 1 88 ? 87.963 -6.871 122.226 1.00 42.09 307 ALA A N 1
ATOM 649 C CA . ALA A 1 88 ? 88.545 -8.162 121.867 1.00 40.67 307 ALA A CA 1
ATOM 650 C C . ALA A 1 88 ? 87.484 -9.242 121.634 1.00 41.28 307 ALA A C 1
ATOM 651 O O . ALA A 1 88 ? 86.459 -9.278 122.314 1.00 43.98 307 ALA A O 1
ATOM 653 N N . GLY A 1 89 ? 87.739 -10.112 120.660 1.00 39.29 308 GLY A N 1
ATOM 654 C CA . GLY A 1 89 ? 86.809 -11.166 120.294 1.00 41.08 308 GLY A CA 1
ATOM 655 C C . GLY A 1 89 ? 85.772 -10.749 119.266 1.00 41.72 308 GLY A C 1
ATOM 656 O O . GLY A 1 89 ? 85.064 -11.592 118.717 1.00 42.68 308 GLY A O 1
ATOM 657 N N . SER A 1 90 ? 85.680 -9.450 119.001 1.00 41.12 309 SER A N 1
ATOM 658 C CA . SER A 1 90 ? 84.742 -8.943 118.004 1.00 40.89 309 SER A CA 1
ATOM 659 C C . SER A 1 90 ? 85.270 -9.205 116.598 1.00 38.26 309 SER A C 1
ATOM 660 O O . SER A 1 90 ? 84.504 -9.301 115.639 1.00 38.83 309 SER A O 1
ATOM 662 N N . ALA A 1 91 ? 86.589 -9.317 116.493 1.00 34.64 310 ALA A N 1
ATOM 663 C CA . ALA A 1 91 ? 87.261 -9.463 115.210 1.00 30.38 310 ALA A CA 1
ATOM 664 C C . ALA A 1 91 ? 88.661 -10.038 115.429 1.00 28.08 310 ALA A C 1
ATOM 665 O O . ALA A 1 91 ? 89.165 -10.019 116.553 1.00 28.23 310 ALA A O 1
ATOM 667 N N . PRO A 1 92 ? 89.294 -10.560 114.363 1.00 25.49 311 PRO A N 1
ATOM 668 C CA . PRO A 1 92 ? 90.670 -11.056 114.472 1.00 23.97 311 PRO A CA 1
ATOM 669 C C . PRO A 1 92 ? 91.643 -9.958 114.883 1.00 22.63 311 PRO A C 1
ATOM 670 O O . PRO A 1 92 ? 92.642 -10.222 115.550 1.00 23.62 311 PRO A O 1
ATOM 674 N N . ALA A 1 93 ? 91.333 -8.733 114.478 1.00 21.53 312 ALA A N 1
ATOM 675 C CA . ALA A 1 93 ? 92.181 -7.579 114.735 1.00 19.33 312 ALA A CA 1
ATOM 676 C C . ALA A 1 93 ? 91.363 -6.314 114.501 1.00 19.67 312 ALA A C 1
ATOM 677 O O . ALA A 1 93 ? 90.251 -6.395 113.981 1.00 20.13 312 ALA A O 1
ATOM 679 N N . PRO A 1 94 ? 91.894 -5.140 114.889 1.00 20.37 313 PRO A N 1
ATOM 680 C CA . PRO A 1 94 ? 91.173 -3.924 114.499 1.00 20.18 313 PRO A CA 1
ATOM 681 C C . PRO A 1 94 ? 91.067 -3.810 112.982 1.00 18.14 313 PRO A C 1
ATOM 682 O O . PRO A 1 94 ? 91.912 -4.354 112.270 1.00 16.93 313 PRO A O 1
ATOM 686 N N . PHE A 1 95 ? 90.030 -3.131 112.501 1.00 16.47 314 PHE A N 1
ATOM 687 C CA . PHE A 1 95 ? 89.764 -3.052 111.069 1.00 17.37 314 PHE A CA 1
ATOM 688 C C . PHE A 1 95 ? 90.943 -2.456 110.303 1.00 16.66 314 PHE A C 1
ATOM 689 O O . PHE A 1 95 ? 91.545 -1.475 110.735 1.00 15.43 314 PHE A O 1
ATOM 697 N N . GLY A 1 96 ? 91.271 -3.068 109.171 1.00 14.00 315 GLY A N 1
ATOM 698 C CA . GLY A 1 96 ? 92.351 -2.593 108.326 1.00 17.07 315 GLY A CA 1
ATOM 699 C C . GLY A 1 96 ? 93.718 -3.143 108.687 1.00 18.17 315 GLY A C 1
ATOM 700 O O . GLY A 1 96 ? 94.675 -2.970 107.933 1.00 17.91 315 GLY A O 1
ATOM 701 N N . PHE A 1 97 ? 93.817 -3.802 109.839 1.00 19.54 316 PHE A N 1
ATOM 702 C CA . PHE A 1 97 ? 95.074 -4.413 110.257 1.00 18.08 316 PHE A CA 1
ATOM 703 C C . PHE A 1 97 ? 95.500 -5.478 109.250 1.00 17.62 316 PHE A C 1
ATOM 704 O O . PHE A 1 97 ? 94.681 -6.294 108.828 1.00 18.82 316 PHE A O 1
ATOM 712 N N . PRO A 1 98 ? 96.786 -5.471 108.863 1.00 18.05 317 PRO A N 1
ATOM 713 C CA . PRO A 1 98 ? 97.328 -6.387 107.850 1.00 17.51 317 PRO A CA 1
ATOM 714 C C . PRO A 1 98 ? 97.126 -7.859 108.198 1.00 18.94 317 PRO A C 1
ATOM 715 O O . PRO A 1 98 ? 97.198 -8.234 109.368 1.00 20.38 317 PRO A O 1
ATOM 719 N N . ASP A 1 99 ? 96.861 -8.675 107.181 1.00 18.75 318 ASP A N 1
ATOM 720 C CA . ASP A 1 99 ? 96.637 -10.104 107.369 1.00 19.42 318 ASP A CA 1
ATOM 721 C C . ASP A 1 99 ? 97.769 -10.943 106.784 1.00 19.28 318 ASP A C 1
ATOM 722 O O . ASP A 1 99 ? 97.527 -11.976 106.159 1.00 18.49 318 ASP A O 1
ATOM 727 N N . PHE A 1 100 ? 99.004 -10.495 106.988 1.00 18.09 319 PHE A N 1
ATOM 728 C CA . PHE A 1 100 ? 100.166 -11.203 106.463 1.00 16.52 319 PHE A CA 1
ATOM 729 C C . PHE A 1 100 ? 100.881 -11.970 107.573 1.00 16.55 319 PHE A C 1
ATOM 730 O O . PHE A 1 100 ? 100.747 -11.637 108.750 1.00 17.66 319 PHE A O 1
ATOM 738 N N . SER A 1 101 ? 101.644 -12.991 107.196 1.00 16.07 320 SER A N 1
ATOM 739 C CA . SER A 1 101 ? 102.296 -13.853 108.178 1.00 16.76 320 SER A CA 1
ATOM 740 C C . SER A 1 101 ? 103.714 -14.227 107.778 1.00 17.77 320 SER A C 1
ATOM 741 O O . SER A 1 101 ? 104.223 -13.767 106.757 1.00 16.26 320 SER A O 1
ATOM 744 N N . ASP A 1 102 ? 104.341 -15.062 108.605 1.00 18.63 321 ASP A N 1
ATOM 745 C CA . ASP A 1 102 ? 105.657 -15.625 108.315 1.00 21.01 321 ASP A CA 1
ATOM 746 C C . ASP A 1 102 ? 106.688 -14.535 108.046 1.00 19.11 321 ASP A C 1
ATOM 747 O O . ASP A 1 102 ? 107.520 -14.665 107.148 1.00 19.77 321 ASP A O 1
ATOM 752 N N . CYS A 1 103 ? 106.630 -13.467 108.835 1.00 16.42 322 CYS A N 1
ATOM 753 C CA . CYS A 1 103 ? 107.493 -12.313 108.625 1.00 16.55 322 CYS A CA 1
ATOM 754 C C . CYS A 1 103 ? 107.456 -11.363 109.810 1.00 19.12 322 CYS A C 1
ATOM 755 O O . CYS A 1 103 ? 106.762 -11.603 110.795 1.00 21.16 322 CYS A O 1
ATOM 758 N N . SER A 1 104 ? 108.217 -10.282 109.705 1.00 18.62 323 SER A N 1
ATOM 759 C CA . SER A 1 104 ? 108.047 -9.148 110.595 1.00 18.03 323 SER A CA 1
ATOM 760 C C . SER A 1 104 ? 107.404 -8.021 109.801 1.00 19.93 323 SER A C 1
ATOM 761 O O . SER A 1 104 ? 107.636 -7.893 108.599 1.00 19.66 323 SER A O 1
ATOM 764 N N . LEU A 1 105 ? 106.594 -7.208 110.468 1.00 20.09 324 LEU A N 1
ATOM 765 C CA . LEU A 1 105 ? 105.932 -6.097 109.800 1.00 19.75 324 LEU A CA 1
ATOM 766 C C . LEU A 1 105 ? 106.515 -4.767 110.253 1.00 18.38 324 LEU A C 1
ATOM 767 O O . LEU A 1 105 ? 106.425 -4.407 111.425 1.00 20.79 324 LEU A O 1
ATOM 772 N N . THR A 1 106 ? 107.101 -4.034 109.314 1.00 15.89 325 THR A N 1
ATOM 773 C CA . THR A 1 106 ? 107.660 -2.723 109.612 1.00 15.87 325 THR A CA 1
ATOM 774 C C . THR A 1 106 ? 106.668 -1.631 109.234 1.00 15.76 325 THR A C 1
ATOM 775 O O . THR A 1 106 ? 106.254 -1.527 108.079 1.00 14.33 325 THR A O 1
ATOM 779 N N . PHE A 1 107 ? 106.275 -0.834 110.221 1.00 15.99 326 PHE A N 1
ATOM 780 C CA . PHE A 1 107 ? 105.321 0.245 110.004 1.00 17.64 326 PHE A CA 1
ATOM 781 C C . PHE A 1 107 ? 105.999 1.607 110.067 1.00 19.12 326 PHE A C 1
ATOM 782 O O . PHE A 1 107 ? 106.927 1.812 110.849 1.00 19.22 326 PHE A O 1
ATOM 790 N N . VAL A 1 108 ? 105.534 2.539 109.242 1.00 19.07 327 VAL A N 1
ATOM 791 C CA . VAL A 1 108 ? 105.836 3.944 109.466 1.00 19.12 327 VAL A CA 1
ATOM 792 C C . VAL A 1 108 ? 104.934 4.415 110.594 1.00 21.48 327 VAL A C 1
ATOM 793 O O . VAL A 1 108 ? 103.729 4.184 110.562 1.00 20.96 327 VAL A O 1
ATOM 797 N N . VAL A 1 109 ? 105.512 5.079 111.588 1.00 23.69 328 VAL A N 1
ATOM 798 C CA . VAL A 1 109 ? 104.756 5.483 112.765 1.00 23.79 328 VAL A CA 1
ATOM 799 C C . VAL A 1 109 ? 104.826 6.991 112.951 1.00 24.96 328 VAL A C 1
ATOM 800 O O . VAL A 1 109 ? 105.907 7.575 112.948 1.00 26.16 328 VAL A O 1
ATOM 804 N N . ALA A 1 110 ? 103.665 7.618 113.112 1.00 24.53 329 ALA A N 1
ATOM 805 C CA . ALA A 1 110 ? 103.601 9.067 113.230 1.00 25.18 329 ALA A CA 1
ATOM 806 C C . ALA A 1 110 ? 102.737 9.496 114.406 1.00 27.14 329 ALA A C 1
ATOM 807 O O . ALA A 1 110 ? 101.556 9.155 114.483 1.00 26.92 329 ALA A O 1
ATOM 809 N N . SER A 1 111 ? 103.345 10.241 115.322 1.00 29.68 330 SER A N 1
ATOM 810 C CA . SER A 1 111 ? 102.624 10.853 116.427 1.00 34.30 330 SER A CA 1
ATOM 811 C C . SER A 1 111 ? 102.734 12.367 116.321 1.00 37.85 330 SER A C 1
ATOM 812 O O . SER A 1 111 ? 103.293 12.889 115.355 1.00 38.01 330 SER A O 1
ATOM 815 N N . ALA A 1 112 ? 102.197 13.071 117.311 1.00 40.52 331 ALA A N 1
ATOM 816 C CA . ALA A 1 112 ? 102.279 14.526 117.342 1.00 43.26 331 ALA A CA 1
ATOM 817 C C . ALA A 1 112 ? 103.723 15.011 117.459 1.00 44.80 331 ALA A C 1
ATOM 818 O O . ALA A 1 112 ? 104.043 16.130 117.058 1.00 45.98 331 ALA A O 1
ATOM 820 N N . THR A 1 113 ? 104.591 14.165 118.005 1.00 45.30 332 THR A N 1
ATOM 821 C CA . THR A 1 113 ? 105.969 14.562 118.276 1.00 46.40 332 THR A CA 1
ATOM 822 C C . THR A 1 113 ? 107.025 13.793 117.480 1.00 44.37 332 THR A C 1
ATOM 823 O O . THR A 1 113 ? 108.181 14.214 117.422 1.00 45.11 332 THR A O 1
ATOM 827 N N . THR A 1 114 ? 106.640 12.680 116.859 1.00 40.66 333 THR A N 1
ATOM 828 C CA . THR A 1 114 ? 107.624 11.828 116.187 1.00 37.66 333 THR A CA 1
ATOM 829 C C . THR A 1 114 ? 107.135 11.155 114.906 1.00 32.86 333 THR A C 1
ATOM 830 O O . THR A 1 114 ? 105.956 10.835 114.758 1.00 29.22 333 THR A O 1
ATOM 834 N N . VAL A 1 115 ? 108.073 10.953 113.985 1.00 31.42 334 VAL A N 1
ATOM 835 C CA . VAL A 1 115 ? 107.883 10.073 112.838 1.00 29.93 334 VAL A CA 1
ATOM 836 C C . VAL A 1 115 ? 109.067 9.114 112.758 1.00 29.03 334 VAL A C 1
ATOM 837 O O . VAL A 1 115 ? 110.221 9.542 112.757 1.00 30.48 334 VAL A O 1
ATOM 841 N N . GLY A 1 116 ? 108.779 7.819 112.685 1.00 27.72 335 GLY A N 1
ATOM 842 C CA . GLY A 1 116 ? 109.827 6.817 112.639 1.00 26.74 335 GLY A CA 1
ATOM 843 C C . GLY A 1 116 ? 109.321 5.457 112.207 1.00 24.83 335 GLY A C 1
ATOM 844 O O . GLY A 1 116 ? 108.272 5.347 111.575 1.00 24.05 335 GLY A O 1
ATOM 845 N N . GLU A 1 117 ? 110.072 4.414 112.548 1.00 25.54 336 GLU A N 1
ATOM 846 C CA . GLU A 1 117 ? 109.691 3.058 112.176 1.00 24.94 336 GLU A CA 1
ATOM 847 C C . GLU A 1 117 ? 109.553 2.163 113.400 1.00 23.30 336 GLU A C 1
ATOM 848 O O . GLU A 1 117 ? 110.372 2.222 114.316 1.00 25.30 336 GLU A O 1
ATOM 854 N N . ARG A 1 118 ? 108.521 1.327 113.405 1.00 21.01 337 ARG A N 1
ATOM 855 C CA . ARG A 1 118 ? 108.380 0.292 114.422 1.00 21.79 337 ARG A CA 1
ATOM 856 C C . ARG A 1 118 ? 108.072 -1.039 113.752 1.00 22.36 337 ARG A C 1
ATOM 857 O O . ARG A 1 118 ? 107.439 -1.079 112.696 1.00 23.22 337 ARG A O 1
ATOM 865 N N . THR A 1 119 ? 108.516 -2.127 114.370 1.00 21.78 338 THR A N 1
ATOM 866 C CA . THR A 1 119 ? 108.373 -3.448 113.772 1.00 19.48 338 THR A CA 1
ATOM 867 C C . THR A 1 119 ? 107.772 -4.455 114.750 1.00 18.63 338 THR A C 1
ATOM 868 O O . THR A 1 119 ? 108.170 -4.516 115.914 1.00 17.77 338 THR A O 1
ATOM 872 N N . VAL A 1 120 ? 106.808 -5.237 114.274 1.00 17.38 339 VAL A N 1
ATOM 873 C CA . VAL A 1 120 ? 106.250 -6.325 115.065 1.00 18.03 339 VAL A CA 1
ATOM 874 C C . VAL A 1 120 ? 106.558 -7.674 114.410 1.00 18.50 339 VAL A C 1
ATOM 875 O O . VAL A 1 120 ? 106.384 -7.849 113.204 1.00 18.24 339 VAL A O 1
ATOM 879 N N . ASN A 1 121 ? 107.040 -8.618 115.210 1.00 21.32 340 ASN A N 1
ATOM 880 C CA . ASN A 1 121 ? 107.375 -9.946 114.711 1.00 20.26 340 ASN A CA 1
ATOM 881 C C . ASN A 1 121 ? 106.118 -10.810 114.662 1.00 20.33 340 ASN A C 1
ATOM 882 O O . ASN A 1 121 ? 105.637 -11.278 115.694 1.00 22.19 340 ASN A O 1
ATOM 887 N N . ALA A 1 122 ? 105.588 -11.017 113.460 1.00 19.09 341 ALA A N 1
ATOM 888 C CA . ALA A 1 122 ? 104.348 -11.768 113.291 1.00 19.81 341 ALA A CA 1
ATOM 889 C C . ALA A 1 122 ? 104.541 -13.268 113.508 1.00 23.07 341 ALA A C 1
ATOM 890 O O . ALA A 1 122 ? 103.568 -14.016 113.597 1.00 25.63 341 ALA A O 1
ATOM 892 N N . ARG A 1 123 ? 105.794 -13.705 113.593 1.00 24.14 342 ARG A N 1
ATOM 893 C CA . ARG A 1 123 ? 106.090 -15.104 113.889 1.00 26.50 342 ARG A CA 1
ATOM 894 C C . ARG A 1 123 ? 106.123 -15.347 115.395 1.00 27.08 342 ARG A C 1
ATOM 895 O O . ARG A 1 123 ? 106.212 -16.488 115.848 1.00 26.93 342 ARG A O 1
ATOM 903 N N . SER A 1 124 ? 106.049 -14.265 116.163 1.00 27.14 343 SER A N 1
ATOM 904 C CA . SER A 1 124 ? 106.110 -14.343 117.618 1.00 27.18 343 SER A CA 1
ATOM 905 C C . SER A 1 124 ? 104.713 -14.414 118.226 1.00 27.57 343 SER A C 1
ATOM 906 O O . SER A 1 124 ? 103.929 -13.475 118.094 1.00 25.29 343 SER A O 1
ATOM 909 N N . PRO A 1 125 ? 104.395 -15.539 118.887 1.00 29.92 344 PRO A N 1
ATOM 910 C CA . PRO A 1 125 ? 103.104 -15.715 119.563 1.00 30.51 344 PRO A CA 1
ATOM 911 C C . PRO A 1 125 ? 102.883 -14.732 120.713 1.00 31.62 344 PRO A C 1
ATOM 912 O O . PRO A 1 125 ? 101.744 -14.342 120.964 1.00 32.59 344 PRO A O 1
ATOM 916 N N . GLN A 1 126 ? 103.954 -14.340 121.396 1.00 31.57 345 GLN A N 1
ATOM 917 C CA . GLN A 1 126 ? 103.849 -13.412 122.521 1.00 32.25 345 GLN A CA 1
ATOM 918 C C . GLN A 1 126 ? 103.655 -11.965 122.075 1.00 28.85 345 GLN A C 1
ATOM 919 O O . GLN A 1 126 ? 102.921 -11.210 122.713 1.00 29.17 345 GLN A O 1
ATOM 925 N N . ASN A 1 127 ? 104.315 -11.577 120.987 1.00 26.45 346 ASN A N 1
ATOM 926 C CA . ASN A 1 127 ? 104.307 -10.182 120.553 1.00 24.25 346 ASN A CA 1
ATOM 927 C C . ASN A 1 127 ? 103.184 -9.859 119.574 1.00 23.37 346 ASN A C 1
ATOM 928 O O . ASN A 1 127 ? 102.678 -8.737 119.552 1.00 22.29 346 ASN A O 1
ATOM 933 N N . PHE A 1 128 ? 102.798 -10.836 118.764 1.00 22.13 347 PHE A N 1
ATOM 934 C CA . PHE A 1 128 ? 101.754 -10.616 117.772 1.00 21.13 347 PHE A CA 1
ATOM 935 C C . PHE A 1 128 ? 100.424 -11.138 118.299 1.00 22.86 347 PHE A C 1
ATOM 936 O O . PHE A 1 128 ? 100.047 -12.279 118.039 1.00 21.46 347 PHE A O 1
ATOM 944 N N . THR A 1 129 ? 99.720 -10.299 119.054 1.00 24.14 348 THR A N 1
ATOM 945 C CA . THR A 1 129 ? 98.439 -10.684 119.645 1.00 24.17 348 THR A CA 1
ATOM 946 C C . THR A 1 129 ? 97.332 -9.649 119.426 1.00 22.04 348 THR A C 1
ATOM 947 O O . THR A 1 129 ? 96.728 -9.181 120.391 1.00 22.17 348 THR A O 1
ATOM 951 N N . PRO A 1 130 ? 97.049 -9.299 118.160 1.00 20.17 349 PRO A N 1
ATOM 952 C CA . PRO A 1 130 ? 96.102 -8.210 117.892 1.00 19.53 349 PRO A CA 1
ATOM 953 C C . PRO A 1 130 ? 94.682 -8.498 118.385 1.00 20.81 349 PRO A C 1
ATOM 954 O O . PRO A 1 130 ? 93.978 -7.567 118.778 1.00 21.40 349 PRO A O 1
ATOM 958 N N . ALA A 1 131 ? 94.276 -9.765 118.374 1.00 20.86 350 ALA A N 1
ATOM 959 C CA . ALA A 1 131 ? 92.937 -10.147 118.822 1.00 20.52 350 ALA A CA 1
ATOM 960 C C . ALA A 1 131 ? 92.725 -9.855 120.304 1.00 20.96 350 ALA A C 1
ATOM 961 O O . ALA A 1 131 ? 91.590 -9.720 120.758 1.00 22.30 350 ALA A O 1
ATOM 963 N N . LEU A 1 132 ? 93.818 -9.768 121.056 1.00 22.45 351 LEU A N 1
ATOM 964 C CA . LEU A 1 132 ? 93.741 -9.426 122.472 1.00 24.67 351 LEU A CA 1
ATOM 965 C C . LEU A 1 132 ? 93.778 -7.914 122.664 1.00 24.96 351 LEU A C 1
ATOM 966 O O . LEU A 1 132 ? 93.653 -7.415 123.782 1.00 25.85 351 LEU A O 1
ATOM 971 N N . GLY A 1 133 ? 93.961 -7.191 121.564 1.00 24.83 352 GLY A N 1
ATOM 972 C CA . GLY A 1 133 ? 93.902 -5.742 121.585 1.00 23.66 352 GLY A CA 1
ATOM 973 C C . GLY A 1 133 ? 95.221 -5.044 121.856 1.00 23.83 352 GLY A C 1
ATOM 974 O O . GLY A 1 133 ? 95.244 -3.845 122.127 1.00 23.57 352 GLY A O 1
ATOM 975 N N . HIS A 1 134 ? 96.323 -5.782 121.774 1.00 25.04 353 HIS A N 1
ATOM 976 C CA . HIS A 1 134 ? 97.642 -5.167 121.870 1.00 25.30 353 HIS A CA 1
ATOM 977 C C . HIS A 1 134 ? 98.715 -5.991 121.165 1.00 24.02 353 HIS A C 1
ATOM 978 O O . HIS A 1 134 ? 98.605 -7.211 121.054 1.00 25.32 353 HIS A O 1
ATOM 985 N N . ILE A 1 135 ? 99.748 -5.311 120.679 1.00 21.10 354 ILE A N 1
ATOM 986 C CA . ILE A 1 135 ? 100.897 -5.987 120.089 1.00 21.54 354 ILE A CA 1
ATOM 987 C C . ILE A 1 135 ? 102.179 -5.460 120.723 1.00 22.88 354 ILE A C 1
ATOM 988 O O . ILE A 1 135 ? 102.179 -4.406 121.359 1.00 22.08 354 ILE A O 1
ATOM 993 N N . THR A 1 136 ? 103.271 -6.197 120.552 1.00 23.62 355 THR A N 1
ATOM 994 C CA . THR A 1 136 ? 104.547 -5.792 121.127 1.00 24.18 355 THR A CA 1
ATOM 995 C C . THR A 1 136 ? 105.580 -5.523 120.040 1.00 24.33 355 THR A C 1
ATOM 996 O O . THR A 1 136 ? 105.992 -6.435 119.324 1.00 24.89 355 THR A O 1
ATOM 1000 N N . PHE A 1 137 ? 105.992 -4.264 119.923 1.00 20.14 356 PHE A N 1
ATOM 1001 C CA . PHE A 1 137 ? 107.019 -3.877 118.964 1.00 19.04 356 PHE A CA 1
ATOM 1002 C C . PHE A 1 137 ? 108.368 -4.491 119.315 1.00 19.22 356 PHE A C 1
ATOM 1003 O O . PHE A 1 137 ? 108.597 -4.903 120.452 1.00 17.84 356 PHE A O 1
ATOM 1011 N N . ASP A 1 138 ? 109.255 -4.557 118.327 1.00 21.08 357 ASP A N 1
ATOM 1012 C CA . ASP A 1 138 ? 110.642 -4.938 118.559 1.00 23.21 357 ASP A CA 1
ATOM 1013 C C . ASP A 1 138 ? 111.344 -3.850 119.364 1.00 25.22 357 ASP A C 1
ATOM 1014 O O . ASP A 1 138 ? 112.324 -4.108 120.064 1.00 27.57 357 ASP A O 1
ATOM 1019 N N . GLU A 1 139 ? 110.829 -2.629 119.247 1.00 25.19 358 GLU A N 1
ATOM 1020 C CA . GLU A 1 139 ? 111.440 -1.459 119.864 1.00 26.27 358 GLU A CA 1
ATOM 1021 C C . GLU A 1 139 ? 110.478 -0.768 120.823 1.00 23.17 358 GLU A C 1
ATOM 1022 O O . GLU A 1 139 ? 109.283 -1.058 120.832 1.00 19.16 358 GLU A O 1
ATOM 1028 N N . GLU A 1 140 ? 111.006 0.144 121.632 1.00 24.90 359 GLU A N 1
ATOM 1029 C CA . GLU A 1 140 ? 110.172 0.939 122.523 1.00 23.66 359 GLU A CA 1
ATOM 1030 C C . GLU A 1 140 ? 109.164 1.744 121.715 1.00 20.71 359 GLU A C 1
ATOM 1031 O O . GLU A 1 140 ? 109.506 2.338 120.694 1.00 20.87 359 GLU A O 1
ATOM 1037 N N . ALA A 1 141 ? 107.919 1.755 122.174 1.00 19.05 360 ALA A N 1
ATOM 1038 C CA . ALA A 1 141 ? 106.860 2.480 121.494 1.00 21.76 360 ALA A CA 1
ATOM 1039 C C . ALA A 1 141 ? 107.065 3.984 121.632 1.00 24.09 360 ALA A C 1
ATOM 1040 O O . ALA A 1 141 ? 107.739 4.434 122.559 1.00 24.75 360 ALA A O 1
ATOM 1042 N N . PRO A 1 142 ? 106.489 4.769 120.708 1.00 25.61 361 PRO A N 1
ATOM 1043 C CA . PRO A 1 142 ? 106.493 6.222 120.907 1.00 28.45 361 PRO A CA 1
ATOM 1044 C C . PRO A 1 142 ? 105.740 6.596 122.181 1.00 29.87 361 PRO A C 1
ATOM 1045 O O . PRO A 1 142 ? 104.842 5.864 122.601 1.00 28.04 361 PRO A O 1
ATOM 1049 N N . ALA A 1 143 ? 106.103 7.723 122.782 1.00 31.58 362 ALA A N 1
ATOM 1050 C CA . ALA A 1 143 ? 105.567 8.104 124.083 1.00 33.34 362 ALA A CA 1
ATOM 1051 C C . ALA A 1 143 ? 104.082 8.448 124.028 1.00 33.17 362 ALA A C 1
ATOM 1052 O O . ALA A 1 143 ? 103.391 8.396 125.046 1.00 32.70 362 ALA A O 1
ATOM 1054 N N . ASP A 1 144 ? 103.591 8.790 122.841 1.00 33.66 363 ASP A N 1
ATOM 1055 C CA . ASP A 1 144 ? 102.227 9.286 122.701 1.00 34.89 363 ASP A CA 1
ATOM 1056 C C . ASP A 1 144 ? 101.442 8.551 121.616 1.00 32.84 363 ASP A C 1
ATOM 1057 O O . ASP A 1 144 ? 101.992 7.721 120.890 1.00 32.25 363 ASP A O 1
ATOM 1062 N N . LEU A 1 145 ? 100.148 8.855 121.531 1.00 31.49 364 LEU A N 1
ATOM 1063 C CA . LEU A 1 145 ? 99.243 8.229 120.568 1.00 29.80 364 LEU A CA 1
ATOM 1064 C C . LEU A 1 145 ? 99.739 8.394 119.135 1.00 29.14 364 LEU A C 1
ATOM 1065 O O . LEU A 1 145 ? 100.068 9.501 118.709 1.00 30.63 364 LEU A O 1
ATOM 1070 N N . PHE A 1 146 ? 99.791 7.292 118.394 1.00 26.28 365 PHE A N 1
ATOM 1071 C CA . PHE A 1 146 ? 100.340 7.321 117.044 1.00 25.37 365 PHE A CA 1
ATOM 1072 C C . PHE A 1 146 ? 99.464 6.608 116.021 1.00 27.08 365 PHE A C 1
ATOM 1073 O O . PHE A 1 146 ? 98.664 5.737 116.362 1.00 27.84 365 PHE A O 1
ATOM 1081 N N . ARG A 1 147 ? 99.636 6.984 114.758 1.00 27.24 366 ARG A N 1
ATOM 1082 C CA . ARG A 1 147 ? 99.043 6.255 113.648 1.00 26.42 366 ARG A CA 1
ATOM 1083 C C . ARG A 1 147 ? 100.145 5.582 112.842 1.00 25.60 366 ARG A C 1
ATOM 1084 O O . ARG A 1 147 ? 101.156 6.206 112.520 1.00 26.23 366 ARG A O 1
ATOM 1092 N N . ALA A 1 148 ? 99.952 4.309 112.522 1.00 24.42 367 ALA A N 1
ATOM 1093 C CA . ALA A 1 148 ? 100.957 3.556 111.787 1.00 22.98 367 ALA A CA 1
ATOM 1094 C C . ALA A 1 148 ? 100.427 3.046 110.453 1.00 22.31 367 ALA A C 1
ATOM 1095 O O . ALA A 1 148 ? 99.281 2.621 110.363 1.00 21.80 367 ALA A O 1
ATOM 1097 N N . HIS A 1 149 ? 101.261 3.099 109.418 1.00 22.04 368 HIS A N 1
ATOM 1098 C CA A HIS A 1 149 ? 100.886 2.443 108.178 0.51 22.00 368 HIS A CA 1
ATOM 1099 C CA B HIS A 1 149 ? 100.958 2.555 108.091 0.49 22.35 368 HIS A CA 1
ATOM 1100 C C . HIS A 1 149 ? 102.000 1.505 107.724 1.00 19.74 368 HIS A C 1
ATOM 1101 O O . HIS A 1 149 ? 103.183 1.724 107.984 1.00 17.61 368 HIS A O 1
ATOM 1114 N N . LEU A 1 150 ? 101.589 0.406 107.096 1.00 17.53 369 LEU A N 1
ATOM 1115 C CA . LEU A 1 150 ? 102.538 -0.624 106.678 1.00 15.53 369 LEU A CA 1
ATOM 1116 C C . LEU A 1 150 ? 103.549 -0.069 105.682 1.00 17.24 369 LEU A C 1
ATOM 1117 O O . LEU A 1 150 ? 103.183 0.572 104.697 1.00 15.82 369 LEU A O 1
ATOM 1122 N N . ARG A 1 151 ? 104.823 -0.334 105.944 1.00 18.68 370 ARG A N 1
ATOM 1123 C CA . ARG A 1 151 ? 105.907 0.214 105.141 1.00 19.57 370 ARG A CA 1
ATOM 1124 C C . ARG A 1 151 ? 106.580 -0.880 104.323 1.00 18.30 370 ARG A C 1
ATOM 1125 O O . ARG A 1 151 ? 106.748 -0.746 103.111 1.00 18.66 370 ARG A O 1
ATOM 1133 N N . ASN A 1 152 ? 106.957 -1.963 104.992 1.00 16.19 371 ASN A N 1
ATOM 1134 C CA . ASN A 1 152 ? 107.560 -3.109 104.326 1.00 15.75 371 ASN A CA 1
ATOM 1135 C C . ASN A 1 152 ? 107.520 -4.363 105.192 1.00 16.81 371 ASN A C 1
ATOM 1136 O O . ASN A 1 152 ? 107.227 -4.296 106.384 1.00 16.16 371 ASN A O 1
ATOM 1141 N N . LEU A 1 153 ? 107.815 -5.506 104.581 1.00 18.14 372 LEU A N 1
ATOM 1142 C CA . LEU A 1 153 ? 107.962 -6.756 105.316 1.00 17.38 372 LEU A CA 1
ATOM 1143 C C . LEU A 1 153 ? 109.436 -7.036 105.580 1.00 17.28 372 LEU A C 1
ATOM 1144 O O . LEU A 1 153 ? 110.282 -6.768 104.731 1.00 17.41 372 LEU A O 1
ATOM 1149 N N . TRP A 1 154 ? 109.741 -7.571 106.758 1.00 17.90 373 TRP A N 1
ATOM 1150 C CA . TRP A 1 154 ? 111.107 -7.970 107.078 1.00 18.45 373 TRP A CA 1
ATOM 1151 C C . TRP A 1 154 ? 111.204 -9.485 107.191 1.00 17.51 373 TRP A C 1
ATOM 1152 O O . TRP A 1 154 ? 110.399 -10.113 107.880 1.00 17.28 373 TRP A O 1
ATOM 1163 N N . ASP A 1 155 ? 112.198 -10.057 106.513 1.00 21.86 374 ASP A N 1
ATOM 1164 C CA . ASP A 1 155 ? 112.438 -11.501 106.517 1.00 24.14 374 ASP A CA 1
ATOM 1165 C C . ASP A 1 155 ? 111.174 -12.329 106.235 1.00 22.55 374 ASP A C 1
ATOM 1166 O O . ASP A 1 155 ? 110.790 -13.169 107.047 1.00 23.76 374 ASP A O 1
ATOM 1171 N N . PRO A 1 156 ? 110.509 -12.085 105.093 1.00 20.19 375 PRO A N 1
ATOM 1172 C CA . PRO A 1 156 ? 109.299 -12.861 104.813 1.00 19.62 375 PRO A CA 1
ATOM 1173 C C . PRO A 1 156 ? 109.598 -14.191 104.130 1.00 23.28 375 PRO A C 1
ATOM 1174 O O . PRO A 1 156 ? 110.760 -14.509 103.874 1.00 24.54 375 PRO A O 1
ATOM 1178 N N . THR A 1 157 ? 108.550 -14.953 103.831 1.00 23.87 376 THR A N 1
ATOM 1179 C CA . THR A 1 157 ? 108.685 -16.173 103.045 1.00 26.05 376 THR A CA 1
ATOM 1180 C C . THR A 1 157 ? 107.730 -16.127 101.859 1.00 26.46 376 THR A C 1
ATOM 1181 O O . THR A 1 157 ? 107.002 -15.150 101.679 1.00 25.85 376 THR A O 1
ATOM 1185 N N . GLU A 1 158 ? 107.736 -17.182 101.050 1.00 26.48 377 GLU A N 1
ATOM 1186 C CA . GLU A 1 158 ? 106.837 -17.269 99.904 1.00 25.59 377 GLU A CA 1
ATOM 1187 C C . GLU A 1 158 ? 105.375 -17.389 100.336 1.00 22.76 377 GLU A C 1
ATOM 1188 O O . GLU A 1 158 ? 104.466 -17.110 99.557 1.00 22.48 377 GLU A O 1
ATOM 1194 N N . HIS A 1 159 ? 105.159 -17.789 101.585 1.00 23.43 378 HIS A N 1
ATOM 1195 C CA . HIS A 1 159 ? 103.812 -18.001 102.111 1.00 23.63 378 HIS A CA 1
ATOM 1196 C C . HIS A 1 159 ? 103.224 -16.751 102.765 1.00 21.52 378 HIS A C 1
ATOM 1197 O O . HIS A 1 159 ? 102.054 -16.744 103.151 1.00 22.86 378 HIS A O 1
ATOM 1204 N N . SER A 1 160 ? 104.039 -15.707 102.896 1.00 18.70 379 SER A N 1
ATOM 1205 C CA . SER A 1 160 ? 103.680 -14.521 103.677 1.00 17.03 379 SER A CA 1
ATOM 1206 C C . SER A 1 160 ? 102.363 -13.867 103.260 1.00 15.81 379 SER A C 1
ATOM 1207 O O . SER A 1 160 ? 101.581 -13.441 104.109 1.00 14.72 379 SER A O 1
ATOM 1210 N N . PHE A 1 161 ? 102.122 -13.787 101.956 1.00 14.26 380 PHE A N 1
ATOM 1211 C CA . PHE A 1 161 ? 100.923 -13.134 101.444 1.00 15.76 380 PHE A CA 1
ATOM 1212 C C . PHE A 1 161 ? 99.781 -14.115 101.186 1.00 16.49 380 PHE A C 1
ATOM 1213 O O . PHE A 1 161 ? 98.708 -13.717 100.736 1.00 17.71 380 PHE A O 1
ATOM 1221 N N . TRP A 1 162 ? 100.011 -15.392 101.469 1.00 16.24 381 TRP A N 1
ATOM 1222 C CA . TRP A 1 162 ? 99.016 -16.417 101.175 1.00 17.26 381 TRP A CA 1
ATOM 1223 C C . TRP A 1 162 ? 98.394 -17.006 102.435 1.00 20.22 381 TRP A C 1
ATOM 1224 O O . TRP A 1 162 ? 97.250 -17.460 102.417 1.00 21.55 381 TRP A O 1
ATOM 1235 N N . ARG A 1 163 ? 99.147 -16.991 103.530 1.00 22.17 382 ARG A N 1
ATOM 1236 C CA . ARG A 1 163 ? 98.658 -17.525 104.795 1.00 22.70 382 ARG A CA 1
ATOM 1237 C C . ARG A 1 163 ? 98.464 -16.405 105.805 1.00 20.97 382 ARG A C 1
ATOM 1238 O O . ARG A 1 163 ? 99.379 -15.619 106.050 1.00 19.50 382 ARG A O 1
ATOM 1246 N N . ILE A 1 164 ? 97.272 -16.327 106.386 1.00 20.52 383 ILE A N 1
ATOM 1247 C CA . ILE A 1 164 ? 97.006 -15.329 107.413 1.00 19.37 383 ILE A CA 1
ATOM 1248 C C . ILE A 1 164 ? 97.705 -15.718 108.711 1.00 21.50 383 ILE A C 1
ATOM 1249 O O . ILE A 1 164 ? 97.885 -16.901 108.994 1.00 22.66 383 ILE A O 1
ATOM 1254 N N . PRO A 1 165 ? 98.117 -14.718 109.503 1.00 22.52 384 PRO A N 1
ATOM 1255 C CA . PRO A 1 165 ? 98.861 -15.020 110.727 1.00 23.02 384 PRO A CA 1
ATOM 1256 C C . PRO A 1 165 ? 97.984 -15.602 111.821 1.00 23.30 384 PRO A C 1
ATOM 1257 O O . PRO A 1 165 ? 96.764 -15.679 111.676 1.00 24.39 384 PRO A O 1
ATOM 1261 N N . ASP A 1 166 ? 98.619 -16.008 112.912 1.00 22.94 385 ASP A N 1
ATOM 1262 C CA . ASP A 1 166 ? 97.897 -16.404 114.105 1.00 24.77 385 ASP A CA 1
ATOM 1263 C C . ASP A 1 166 ? 97.564 -15.144 114.894 1.00 24.80 385 ASP A C 1
ATOM 1264 O O . ASP A 1 166 ? 98.437 -14.554 115.530 1.00 20.80 385 ASP A O 1
ATOM 1269 N N . TYR A 1 167 ? 96.301 -14.728 114.846 1.00 24.97 386 TYR A N 1
ATOM 1270 C CA . TYR A 1 167 ? 95.862 -13.529 115.557 1.00 27.60 386 TYR A CA 1
ATOM 1271 C C . TYR A 1 167 ? 95.752 -13.821 117.044 1.00 32.94 386 TYR A C 1
ATOM 1272 O O . TYR A 1 167 ? 95.422 -12.942 117.840 1.00 35.31 386 TYR A O 1
ATOM 1281 N N . ARG A 1 168 ? 96.051 -15.031 117.452 1.00 35.89 387 ARG A N 1
ATOM 1282 C CA . ARG A 1 168 ? 95.704 -15.533 118.762 1.00 39.93 387 ARG A CA 1
ATOM 1283 C C . ARG A 1 168 ? 94.214 -15.486 118.885 1.00 40.15 387 ARG A C 1
ATOM 1284 O O . ARG A 1 168 ? 93.686 -14.807 119.683 1.00 40.13 387 ARG A O 1
ATOM 1292 N N . ALA A 1 169 ? 93.565 -16.240 118.029 1.00 41.48 388 ALA A N 1
ATOM 1293 C CA . ALA A 1 169 ? 92.110 -16.371 118.086 1.00 42.80 388 ALA A CA 1
ATOM 1294 C C . ALA A 1 169 ? 91.655 -17.495 117.150 1.00 44.70 388 ALA A C 1
ATOM 1295 O O . ALA A 1 169 ? 92.293 -17.748 116.126 1.00 44.66 388 ALA A O 1
ATOM 1297 N N . ASP A 1 170 ? 90.559 -18.165 117.495 1.00 46.54 389 ASP A N 1
ATOM 1298 C CA . ASP A 1 170 ? 90.064 -19.284 116.693 1.00 46.84 389 ASP A CA 1
ATOM 1299 C C . ASP A 1 170 ? 89.595 -18.807 115.317 1.00 44.94 389 ASP A C 1
ATOM 1300 O O . ASP A 1 170 ? 88.651 -18.022 115.208 1.00 44.65 389 ASP A O 1
ATOM 1305 N N . VAL A 1 171 ? 90.261 -19.293 114.271 1.00 45.32 390 VAL A N 1
ATOM 1306 C CA . VAL A 1 171 ? 90.012 -18.842 112.901 1.00 45.36 390 VAL A CA 1
ATOM 1307 C C . VAL A 1 171 ? 88.688 -19.344 112.325 1.00 46.72 390 VAL A C 1
ATOM 1308 O O . VAL A 1 171 ? 88.272 -18.915 111.247 1.00 45.04 390 VAL A O 1
ATOM 1312 N N . LEU A 1 172 ? 88.036 -20.257 113.036 1.00 48.41 391 LEU A N 1
ATOM 1313 C CA . LEU A 1 172 ? 86.727 -20.748 112.621 1.00 48.98 391 LEU A CA 1
ATOM 1314 C C . LEU A 1 172 ? 85.624 -19.949 113.305 1.00 49.11 391 LEU A C 1
ATOM 1315 O O . LEU A 1 172 ? 84.438 -20.205 113.098 1.00 50.37 391 LEU A O 1
ATOM 1320 N N . GLY A 1 173 ? 86.027 -18.983 114.124 1.00 47.30 392 GLY A N 1
ATOM 1321 C CA . GLY A 1 173 ? 85.087 -18.110 114.801 1.00 45.89 392 GLY A CA 1
ATOM 1322 C C . GLY A 1 173 ? 84.289 -17.281 113.814 1.00 43.23 392 GLY A C 1
ATOM 1323 O O . GLY A 1 173 ? 84.743 -17.023 112.698 1.00 41.31 392 GLY A O 1
ATOM 1324 N N . SER A 1 174 ? 83.095 -16.865 114.225 1.00 42.07 393 SER A N 1
ATOM 1325 C CA . SER A 1 174 ? 82.195 -16.118 113.354 1.00 40.39 393 SER A CA 1
ATOM 1326 C C . SER A 1 174 ? 82.733 -14.732 113.000 1.00 36.97 393 SER A C 1
ATOM 1327 O O . SER A 1 174 ? 82.269 -14.107 112.045 1.00 34.99 393 SER A O 1
ATOM 1330 N N . GLU A 1 175 ? 83.702 -14.252 113.774 1.00 35.92 394 GLU A N 1
ATOM 1331 C CA . GLU A 1 175 ? 84.294 -12.938 113.535 1.00 34.24 394 GLU A CA 1
ATOM 1332 C C . GLU A 1 175 ? 85.305 -12.967 112.389 1.00 32.07 394 GLU A C 1
ATOM 1333 O O . GLU A 1 175 ? 85.714 -11.922 111.883 1.00 32.10 394 GLU A O 1
ATOM 1339 N N . PHE A 1 176 ? 85.707 -14.169 111.987 1.00 29.54 395 PHE A N 1
ATOM 1340 C CA . PHE A 1 176 ? 86.631 -14.336 110.870 1.00 25.78 395 PHE A CA 1
ATOM 1341 C C . PHE A 1 176 ? 85.907 -14.388 109.532 1.00 23.86 395 PHE A C 1
ATOM 1342 O O . PHE A 1 176 ? 84.822 -14.956 109.425 1.00 25.38 395 PHE A O 1
ATOM 1350 N N . ALA A 1 177 ? 86.514 -13.793 108.512 1.00 21.34 396 ALA A N 1
ATOM 1351 C CA . ALA A 1 177 ? 86.099 -14.039 107.141 1.00 18.53 396 ALA A CA 1
ATOM 1352 C C . ALA A 1 177 ? 86.387 -15.496 106.807 1.00 18.80 396 ALA A C 1
ATOM 1353 O O . ALA A 1 177 ? 87.494 -15.979 107.046 1.00 18.09 396 ALA A O 1
ATOM 1355 N N . PRO A 1 178 ? 85.391 -16.204 106.256 1.00 20.38 397 PRO A N 1
ATOM 1356 C CA . PRO A 1 178 ? 85.534 -17.640 105.987 1.00 22.39 397 PRO A CA 1
ATOM 1357 C C . PRO A 1 178 ? 86.497 -17.943 104.841 1.00 25.25 397 PRO A C 1
ATOM 1358 O O . PRO A 1 178 ? 86.762 -17.075 104.008 1.00 24.94 397 PRO A O 1
ATOM 1362 N N . SER A 1 179 ? 87.018 -19.167 104.820 1.00 28.16 398 SER A N 1
ATOM 1363 C CA . SER A 1 179 ? 87.890 -19.628 103.743 1.00 28.78 398 SER A CA 1
ATOM 1364 C C . SER A 1 179 ? 87.206 -19.544 102.382 1.00 26.63 398 SER A C 1
ATOM 1365 O O . SER A 1 179 ? 85.989 -19.686 102.277 1.00 26.60 398 SER A O 1
ATOM 1368 N N . VAL A 1 180 ? 87.999 -19.324 101.339 1.00 24.63 399 VAL A N 1
ATOM 1369 C CA . VAL A 1 180 ? 87.465 -19.199 99.988 1.00 24.40 399 VAL A CA 1
ATOM 1370 C C . VAL A 1 180 ? 88.202 -20.114 99.014 1.00 23.30 399 VAL A C 1
ATOM 1371 O O . VAL A 1 180 ? 89.431 -20.173 99.009 1.00 24.16 399 VAL A O 1
ATOM 1375 N N . SER A 1 181 ? 87.439 -20.820 98.187 1.00 20.54 400 SER A N 1
ATOM 1376 C CA . SER A 1 181 ? 88.004 -21.653 97.138 1.00 21.62 400 SER A CA 1
ATOM 1377 C C . SER A 1 181 ? 87.085 -21.634 95.927 1.00 22.82 400 SER A C 1
ATOM 1378 O O . SER A 1 181 ? 85.903 -21.317 96.046 1.00 25.62 400 SER A O 1
ATOM 1381 N N . ALA A 1 182 ? 87.631 -21.959 94.760 1.00 22.62 401 ALA A N 1
ATOM 1382 C CA . ALA A 1 182 ? 86.839 -21.998 93.537 1.00 23.15 401 ALA A CA 1
ATOM 1383 C C . ALA A 1 182 ? 85.870 -23.173 93.592 1.00 24.87 401 ALA A C 1
ATOM 1384 O O . ALA A 1 182 ? 86.291 -24.329 93.604 1.00 27.19 401 ALA A O 1
ATOM 1386 N N . PRO A 1 183 ? 84.562 -22.878 93.633 1.00 24.99 402 PRO A N 1
ATOM 1387 C CA . PRO A 1 183 ? 83.539 -23.913 93.822 1.00 26.27 402 PRO A CA 1
ATOM 1388 C C . PRO A 1 183 ? 83.306 -24.772 92.581 1.00 27.61 402 PRO A C 1
ATOM 1389 O O . PRO A 1 183 ? 83.121 -25.983 92.704 1.00 30.51 402 PRO A O 1
ATOM 1393 N N . GLY A 1 184 ? 83.309 -24.151 91.406 1.00 26.42 403 GLY A N 1
ATOM 1394 C CA . GLY A 1 184 ? 83.063 -24.867 90.167 1.00 27.67 403 GLY A CA 1
ATOM 1395 C C . GLY A 1 184 ? 84.159 -25.853 89.812 1.00 28.92 403 GLY A C 1
ATOM 1396 O O . GLY A 1 184 ? 85.327 -25.644 90.139 1.00 28.76 403 GLY A O 1
ATOM 1397 N N . VAL A 1 185 ? 83.776 -26.934 89.138 1.00 30.20 404 VAL A N 1
ATOM 1398 C CA . VAL A 1 185 ? 84.721 -27.964 88.723 1.00 31.07 404 VAL A CA 1
ATOM 1399 C C . VAL A 1 185 ? 85.716 -27.426 87.698 1.00 32.03 404 VAL A C 1
ATOM 1400 O O . VAL A 1 185 ? 85.323 -26.919 86.647 1.00 33.24 404 VAL A O 1
ATOM 1404 N N . GLY A 1 186 ? 87.004 -27.542 88.008 1.00 31.03 405 GLY A N 1
ATOM 1405 C CA . GLY A 1 186 ? 88.047 -27.082 87.110 1.00 30.31 405 GLY A CA 1
ATOM 1406 C C . GLY A 1 186 ? 88.330 -25.595 87.224 1.00 28.22 405 GLY A C 1
ATOM 1407 O O . GLY A 1 186 ? 89.260 -25.087 86.597 1.00 28.95 405 GLY A O 1
ATOM 1408 N N . GLU A 1 187 ? 87.528 -24.895 88.020 1.00 26.10 406 GLU A N 1
ATOM 1409 C CA . GLU A 1 187 ? 87.695 -23.455 88.193 1.00 24.94 406 GLU A CA 1
ATOM 1410 C C . GLU A 1 187 ? 88.857 -23.128 89.124 1.00 24.69 406 GLU A C 1
ATOM 1411 O O . GLU A 1 187 ? 89.189 -23.903 90.021 1.00 26.79 406 GLU A O 1
ATOM 1417 N N . THR A 1 188 ? 89.478 -21.976 88.895 1.00 20.74 407 THR A N 1
ATOM 1418 C CA . THR A 1 188 ? 90.501 -21.461 89.796 1.00 19.02 407 THR A CA 1
ATOM 1419 C C . THR A 1 188 ? 90.219 -20.000 90.129 1.00 20.00 407 THR A C 1
ATOM 1420 O O . THR A 1 188 ? 89.704 -19.255 89.294 1.00 19.68 407 THR A O 1
ATOM 1424 N N . LEU A 1 189 ? 90.572 -19.588 91.342 1.00 19.43 408 LEU A N 1
ATOM 1425 C CA . LEU A 1 189 ? 90.375 -18.206 91.766 1.00 19.72 408 LEU A CA 1
ATOM 1426 C C . LEU A 1 189 ? 91.198 -17.226 90.933 1.00 21.21 408 LEU A C 1
ATOM 1427 O O . LEU A 1 189 ? 92.369 -17.472 90.643 1.00 22.80 408 LEU A O 1
ATOM 1432 N N . LEU A 1 190 ? 90.567 -16.124 90.539 1.00 20.73 409 LEU A N 1
ATOM 1433 C CA . LEU A 1 190 ? 91.264 -15.027 89.879 1.00 18.94 409 LEU A CA 1
ATOM 1434 C C . LEU A 1 190 ? 91.774 -14.041 90.922 1.00 17.97 409 LEU A C 1
ATOM 1435 O O . LEU A 1 190 ? 90.999 -13.517 91.723 1.00 18.00 409 LEU A O 1
ATOM 1440 N N . PHE A 1 191 ? 93.076 -13.778 90.907 1.00 17.26 410 PHE A N 1
ATOM 1441 C CA . PHE A 1 191 ? 93.671 -12.894 91.900 1.00 16.78 410 PHE A CA 1
ATOM 1442 C C . PHE A 1 191 ? 94.157 -11.583 91.288 1.00 18.64 410 PHE A C 1
ATOM 1443 O O . PHE A 1 191 ? 94.704 -11.562 90.184 1.00 19.18 410 PHE A O 1
ATOM 1451 N N . PHE A 1 192 ? 93.941 -10.490 92.013 1.00 16.98 411 PHE A N 1
ATOM 1452 C CA . PHE A 1 192 ? 94.508 -9.200 91.647 1.00 15.51 411 PHE A CA 1
ATOM 1453 C C . PHE A 1 192 ? 95.838 -9.025 92.372 1.00 13.73 411 PHE A C 1
ATOM 1454 O O . PHE A 1 192 ? 95.923 -9.240 93.581 1.00 14.12 411 PHE A O 1
ATOM 1462 N N . MET A 1 193 ? 96.870 -8.630 91.636 1.00 13.37 412 MET A N 1
ATOM 1463 C CA . MET A 1 193 ? 98.229 -8.657 92.167 1.00 16.00 412 MET A CA 1
ATOM 1464 C C . MET A 1 193 ? 98.896 -7.289 92.226 1.00 17.50 412 MET A C 1
ATOM 1465 O O . MET A 1 193 ? 98.601 -6.399 91.429 1.00 19.03 412 MET A O 1
ATOM 1470 N N . CYS A 1 194 ? 99.799 -7.140 93.188 1.00 15.97 413 CYS A N 1
ATOM 1471 C CA . CYS A 1 194 ? 100.714 -6.009 93.239 1.00 16.02 413 CYS A CA 1
ATOM 1472 C C . CYS A 1 194 ? 101.976 -6.442 93.970 1.00 17.90 413 CYS A C 1
ATOM 1473 O O . CYS A 1 194 ? 102.012 -7.519 94.564 1.00 17.72 413 CYS A O 1
ATOM 1476 N N . ASN A 1 195 ? 103.006 -5.605 93.936 1.00 18.72 414 ASN A N 1
ATOM 1477 C CA . ASN A 1 195 ? 104.219 -5.891 94.688 1.00 18.93 414 ASN A CA 1
ATOM 1478 C C . ASN A 1 195 ? 104.297 -5.068 95.967 1.00 19.67 414 ASN A C 1
ATOM 1479 O O . ASN A 1 195 ? 103.870 -3.914 96.008 1.00 21.51 414 ASN A O 1
ATOM 1484 N N . VAL A 1 196 ? 104.841 -5.681 97.012 1.00 18.13 415 VAL A N 1
ATOM 1485 C CA . VAL A 1 196 ? 104.968 -5.043 98.315 1.00 16.53 415 VAL A CA 1
ATOM 1486 C C . VAL A 1 196 ? 106.442 -4.985 98.702 1.00 17.57 415 VAL A C 1
ATOM 1487 O O . VAL A 1 196 ? 107.169 -5.960 98.506 1.00 18.69 415 VAL A O 1
ATOM 1491 N N . PRO A 1 197 ? 106.893 -3.839 99.242 1.00 18.49 416 PRO A N 1
ATOM 1492 C CA . PRO A 1 197 ? 108.288 -3.716 99.686 1.00 17.94 416 PRO A CA 1
ATOM 1493 C C . PRO A 1 197 ? 108.664 -4.763 100.730 1.00 16.54 416 PRO A C 1
ATOM 1494 O O . PRO A 1 197 ? 107.872 -5.070 101.620 1.00 16.52 416 PRO A O 1
ATOM 1498 N N . ARG A 1 198 ? 109.872 -5.304 100.616 1.00 16.51 417 ARG A N 1
ATOM 1499 C CA . ARG A 1 198 ? 110.351 -6.293 101.569 1.00 17.81 417 ARG A CA 1
ATOM 1500 C C . ARG A 1 198 ? 111.867 -6.241 101.693 1.00 19.67 417 ARG A C 1
ATOM 1501 O O . ARG A 1 198 ? 112.566 -5.875 100.747 1.00 18.17 417 ARG A O 1
ATOM 1509 N N . LEU A 1 199 ? 112.367 -6.611 102.866 1.00 21.28 418 LEU A N 1
ATOM 1510 C CA . LEU A 1 199 ? 113.801 -6.665 103.103 1.00 22.96 418 LEU A CA 1
ATOM 1511 C C . LEU A 1 199 ? 114.202 -8.046 103.609 1.00 23.84 418 LEU A C 1
ATOM 1512 O O . LEU A 1 199 ? 113.566 -8.590 104.515 1.00 22.40 418 LEU A O 1
ATOM 1517 N N . ASN A 1 200 ? 115.244 -8.608 103.001 1.00 24.39 419 ASN A N 1
ATOM 1518 C CA . ASN A 1 200 ? 115.769 -9.923 103.366 1.00 26.42 419 ASN A CA 1
ATOM 1519 C C . ASN A 1 200 ? 114.740 -11.042 103.213 1.00 24.67 419 ASN A C 1
ATOM 1520 O O . ASN A 1 200 ? 113.701 -10.862 102.577 1.00 24.17 419 ASN A O 1
ATOM 1525 N N . GLY A 1 201 ? 115.042 -12.197 103.798 1.00 26.06 420 GLY A N 1
ATOM 1526 C CA . GLY A 1 201 ? 114.208 -13.376 103.652 1.00 25.42 420 GLY A CA 1
ATOM 1527 C C . GLY A 1 201 ? 114.062 -13.814 102.208 1.00 26.14 420 GLY A C 1
ATOM 1528 O O . GLY A 1 201 ? 114.962 -13.610 101.394 1.00 26.68 420 GLY A O 1
ATOM 1529 N N . ALA A 1 202 ? 112.921 -14.417 101.889 1.00 26.88 421 ALA A N 1
ATOM 1530 C CA . ALA A 1 202 ? 112.644 -14.846 100.525 1.00 28.19 421 ALA A CA 1
ATOM 1531 C C . ALA A 1 202 ? 111.501 -14.028 99.933 1.00 26.60 421 ALA A C 1
ATOM 1532 O O . ALA A 1 202 ? 110.692 -13.461 100.667 1.00 26.79 421 ALA A O 1
ATOM 1534 N N . ASN A 1 203 ? 111.439 -13.976 98.606 1.00 26.20 422 ASN A N 1
ATOM 1535 C CA . ASN A 1 203 ? 110.456 -13.155 97.905 1.00 23.75 422 ASN A CA 1
ATOM 1536 C C . ASN A 1 203 ? 109.020 -13.625 98.124 1.00 22.48 422 ASN A C 1
ATOM 1537 O O . ASN A 1 203 ? 108.665 -14.742 97.748 1.00 24.04 422 ASN A O 1
ATOM 1542 N N . PRO A 1 204 ? 108.192 -12.770 98.744 1.00 20.52 423 PRO A N 1
ATOM 1543 C CA . PRO A 1 204 ? 106.775 -13.055 98.994 1.00 19.49 423 PRO A CA 1
ATOM 1544 C C . PRO A 1 204 ? 105.882 -12.670 97.816 1.00 19.72 423 PRO A C 1
ATOM 1545 O O . PRO A 1 204 ? 104.759 -13.159 97.702 1.00 19.52 423 PRO A O 1
ATOM 1549 N N . ASN A 1 205 ? 106.385 -11.789 96.958 1.00 20.69 424 ASN A N 1
ATOM 1550 C CA . ASN A 1 205 ? 105.594 -11.212 95.878 1.00 20.41 424 ASN A CA 1
ATOM 1551 C C . ASN A 1 205 ? 105.315 -12.214 94.758 1.00 20.11 424 ASN A C 1
ATOM 1552 O O . ASN A 1 205 ? 106.110 -13.126 94.526 1.00 20.11 424 ASN A O 1
ATOM 1557 N N . PRO A 1 206 ? 104.180 -12.051 94.056 1.00 19.15 425 PRO A N 1
ATOM 1558 C CA . PRO A 1 206 ? 103.192 -10.972 94.191 1.00 17.03 425 PRO A CA 1
ATOM 1559 C C . PRO A 1 206 ? 102.232 -11.150 95.368 1.00 17.77 425 PRO A C 1
ATOM 1560 O O . PRO A 1 206 ? 102.121 -12.243 95.925 1.00 16.48 425 PRO A O 1
ATOM 1564 N N . CYS A 1 207 ? 101.548 -10.069 95.732 1.00 18.52 426 CYS A N 1
ATOM 1565 C CA . CYS A 1 207 ? 100.536 -10.099 96.782 1.00 15.55 426 CYS A CA 1
ATOM 1566 C C . CYS A 1 207 ? 99.138 -10.193 96.178 1.00 14.40 426 CYS A C 1
ATOM 1567 O O . CYS A 1 207 ? 98.728 -9.321 95.413 1.00 14.32 426 CYS A O 1
ATOM 1570 N N . PRO A 1 208 ? 98.399 -11.255 96.526 1.00 13.10 427 PRO A N 1
ATOM 1571 C CA . PRO A 1 208 ? 97.056 -11.477 95.984 1.00 13.13 427 PRO A CA 1
ATOM 1572 C C . PRO A 1 208 ? 95.943 -10.843 96.815 1.00 16.15 427 PRO A C 1
ATOM 1573 O O . PRO A 1 208 ? 96.101 -10.646 98.019 1.00 15.46 427 PRO A O 1
ATOM 1577 N N . CYS A 1 209 ? 94.832 -10.529 96.157 1.00 16.51 428 CYS A N 1
ATOM 1578 C CA . CYS A 1 209 ? 93.591 -10.173 96.833 1.00 15.73 428 CYS A CA 1
ATOM 1579 C C . CYS A 1 209 ? 92.408 -10.592 95.963 1.00 15.02 428 CYS A C 1
ATOM 1580 O O . CYS A 1 209 ? 92.555 -10.767 94.755 1.00 14.23 428 CYS A O 1
ATOM 1583 N N . LEU A 1 210 ? 91.243 -10.766 96.580 1.00 15.14 429 LEU A N 1
ATOM 1584 C CA . LEU A 1 210 ? 90.071 -11.286 95.879 1.00 15.98 429 LEU A CA 1
ATOM 1585 C C . LEU A 1 210 ? 89.298 -10.220 95.106 1.00 17.55 429 LEU A C 1
ATOM 1586 O O . LEU A 1 210 ? 88.752 -10.494 94.036 1.00 19.84 429 LEU A O 1
ATOM 1591 N N . LEU A 1 211 ? 89.245 -9.011 95.655 1.00 14.50 430 LEU A N 1
ATOM 1592 C CA . LEU A 1 211 ? 88.448 -7.936 95.071 1.00 17.66 430 LEU A CA 1
ATOM 1593 C C . LEU A 1 211 ? 89.222 -6.629 95.021 1.00 18.04 430 LEU A C 1
ATOM 1594 O O . LEU A 1 211 ? 90.028 -6.351 95.903 1.00 19.60 430 LEU A O 1
ATOM 1599 N N . PRO A 1 212 ? 88.982 -5.820 93.980 1.00 16.87 431 PRO A N 1
ATOM 1600 C CA . PRO A 1 212 ? 89.534 -4.462 93.970 1.00 15.28 431 PRO A CA 1
ATOM 1601 C C . PRO A 1 212 ? 88.862 -3.604 95.039 1.00 16.33 431 PRO A C 1
ATOM 1602 O O . PRO A 1 212 ? 87.687 -3.822 95.338 1.00 14.30 431 PRO A O 1
ATOM 1606 N N . GLN A 1 213 ? 89.600 -2.658 95.613 1.00 19.30 432 GLN A N 1
ATOM 1607 C CA . GLN A 1 213 ? 89.050 -1.775 96.638 1.00 19.71 432 GLN A CA 1
ATOM 1608 C C . GLN A 1 213 ? 87.818 -1.022 96.141 1.00 18.15 432 GLN A C 1
ATOM 1609 O O . GLN A 1 213 ? 86.829 -0.893 96.862 1.00 19.92 432 GLN A O 1
ATOM 1615 N N . GLU A 1 214 ? 87.881 -0.538 94.903 1.00 15.85 433 GLU A N 1
ATOM 1616 C CA . GLU A 1 214 ? 86.781 0.225 94.316 1.00 16.65 433 GLU A CA 1
ATOM 1617 C C . GLU A 1 214 ? 85.504 -0.598 94.197 1.00 16.57 433 GLU A C 1
ATOM 1618 O O . GLU A 1 214 ? 84.402 -0.066 94.339 1.00 13.35 433 GLU A O 1
ATOM 1624 N N . TRP A 1 215 ? 85.650 -1.891 93.927 1.00 15.64 434 TRP A N 1
ATOM 1625 C CA . TRP A 1 215 ? 84.493 -2.774 93.850 1.00 14.69 434 TRP A CA 1
ATOM 1626 C C . TRP A 1 215 ? 83.841 -2.910 95.219 1.00 15.04 434 TRP A C 1
ATOM 1627 O O . TRP A 1 215 ? 82.622 -2.824 95.345 1.00 15.88 434 TRP A O 1
ATOM 1638 N N . ILE A 1 216 ? 84.668 -3.121 96.239 1.00 14.62 435 ILE A N 1
ATOM 1639 C CA . ILE A 1 216 ? 84.198 -3.233 97.615 1.00 14.89 435 ILE A CA 1
ATOM 1640 C C . ILE A 1 216 ? 83.457 -1.971 98.038 1.00 15.76 435 ILE A C 1
ATOM 1641 O O . ILE A 1 216 ? 82.362 -2.035 98.598 1.00 13.25 435 ILE A O 1
ATOM 1646 N N . THR A 1 217 ? 84.068 -0.826 97.757 1.00 15.94 436 THR A N 1
ATOM 1647 C CA . THR A 1 217 ? 83.487 0.470 98.075 1.00 16.45 436 THR A CA 1
ATOM 1648 C C . THR A 1 217 ? 82.154 0.674 97.360 1.00 15.87 436 THR A C 1
ATOM 1649 O O . THR A 1 217 ? 81.190 1.162 97.951 1.00 15.16 436 THR A O 1
ATOM 1653 N N . HIS A 1 218 ? 82.118 0.318 96.108 1.00 15.48 437 HIS A N 1
ATOM 1654 C CA . HIS A 1 218 ? 80.934 0.370 95.309 1.00 16.52 437 HIS A CA 1
ATOM 1655 C C . HIS A 1 218 ? 79.803 -0.510 95.836 1.00 17.51 437 HIS A C 1
ATOM 1656 O O . HIS A 1 218 ? 78.689 -0.079 95.904 1.00 17.99 437 HIS A O 1
ATOM 1663 N N . PHE A 1 219 ? 80.151 -1.706 96.278 1.00 15.85 438 PHE A N 1
ATOM 1664 C CA . PHE A 1 219 ? 79.198 -2.652 96.861 1.00 16.78 438 PHE A CA 1
ATOM 1665 C C . PHE A 1 219 ? 78.582 -2.114 98.150 1.00 17.33 438 PHE A C 1
ATOM 1666 O O . PHE A 1 219 ? 77.386 -2.275 98.388 1.00 19.93 438 PHE A O 1
ATOM 1674 N N . VAL A 1 220 ? 79.404 -1.476 98.978 1.00 16.16 439 VAL A N 1
ATOM 1675 C CA . VAL A 1 220 ? 78.931 -0.902 100.234 1.00 18.04 439 VAL A CA 1
ATOM 1676 C C . VAL A 1 220 ? 77.959 0.246 99.972 1.00 18.40 439 VAL A C 1
ATOM 1677 O O . VAL A 1 220 ? 76.937 0.372 100.645 1.00 21.12 439 VAL A O 1
ATOM 1681 N N . SER A 1 221 ? 78.279 1.072 98.981 1.00 16.89 440 SER A N 1
ATOM 1682 C CA . SER A 1 221 ? 77.427 2.196 98.607 1.00 21.97 440 SER A CA 1
ATOM 1683 C C . SER A 1 221 ? 76.084 1.747 98.027 1.00 23.12 440 SER A C 1
ATOM 1684 O O . SER A 1 221 ? 75.037 2.269 98.402 1.00 23.85 440 SER A O 1
ATOM 1687 N N . GLU A 1 222 ? 76.122 0.787 97.108 1.00 24.60 441 GLU A N 1
ATOM 1688 C CA . GLU A 1 222 ? 74.920 0.344 96.403 1.00 27.01 441 GLU A CA 1
ATOM 1689 C C . GLU A 1 222 ? 73.999 -0.545 97.238 1.00 26.69 441 GLU A C 1
ATOM 1690 O O . GLU A 1 222 ? 72.778 -0.382 97.192 1.00 26.66 441 GLU A O 1
ATOM 1696 N N . ARG A 1 223 ? 74.582 -1.480 97.986 1.00 38.72 442 ARG A N 1
ATOM 1697 C CA . ARG A 1 223 ? 73.814 -2.473 98.741 1.00 39.94 442 ARG A CA 1
ATOM 1698 C C . ARG A 1 223 ? 72.823 -3.200 97.829 1.00 38.98 442 ARG A C 1
ATOM 1699 O O . ARG A 1 223 ? 71.663 -3.405 98.187 1.00 34.17 442 ARG A O 1
ATOM 1707 N N . ALA A 1 224 ? 73.298 -3.585 96.647 1.00 36.95 443 ALA A N 1
ATOM 1708 C CA . ALA A 1 224 ? 72.452 -4.169 95.606 1.00 37.61 443 ALA A CA 1
ATOM 1709 C C . ALA A 1 224 ? 71.888 -5.548 95.946 1.00 37.47 443 ALA A C 1
ATOM 1710 O O . ALA A 1 224 ? 72.517 -6.333 96.656 1.00 31.36 443 ALA A O 1
ATOM 1712 N N . ALA A 1 225 ? 70.693 -5.825 95.431 1.00 34.20 444 ALA A N 1
ATOM 1713 C CA . ALA A 1 225 ? 70.096 -7.157 95.486 1.00 34.60 444 ALA A CA 1
ATOM 1714 C C . ALA A 1 225 ? 70.583 -8.036 94.332 1.00 39.81 444 ALA A C 1
ATOM 1715 O O . ALA A 1 225 ? 70.683 -7.578 93.195 1.00 33.60 444 ALA A O 1
ATOM 1717 N N . LEU A 1 226 ? 70.882 -9.297 94.631 1.00 38.89 445 LEU A N 1
ATOM 1718 C CA . LEU A 1 226 ? 71.298 -10.264 9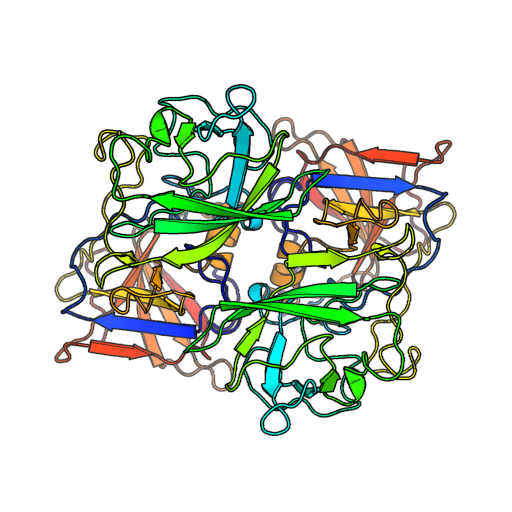3.614 1.00 37.85 445 LEU A CA 1
ATOM 1719 C C . LEU A 1 226 ? 70.132 -11.135 93.138 1.00 36.73 445 LEU A C 1
ATOM 1720 O O . LEU A 1 226 ? 69.314 -11.576 93.944 1.00 37.24 445 LEU A O 1
ATOM 1725 N N . GLN A 1 227 ? 70.048 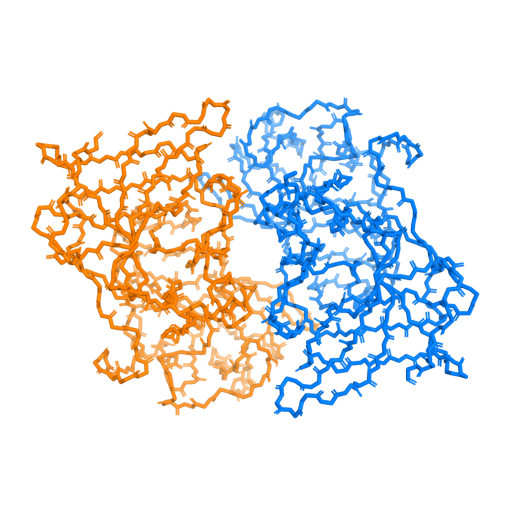-11.372 91.830 1.00 36.03 446 GLN A N 1
ATOM 1726 C CA . GLN A 1 227 ? 69.016 -12.255 91.289 1.00 37.16 446 GLN A CA 1
ATOM 1727 C C . GLN A 1 227 ? 69.492 -13.704 91.278 1.00 35.50 446 GLN A C 1
ATOM 1728 O O . GLN A 1 227 ? 68.728 -14.614 90.958 1.00 38.17 446 GLN A O 1
ATOM 1734 N N . SER A 1 228 ? 70.757 -13.909 91.633 1.00 33.43 447 SER A N 1
ATOM 1735 C CA . SER A 1 228 ? 71.334 -15.246 91.706 1.00 33.80 447 SER A CA 1
ATOM 1736 C C . SER A 1 228 ? 72.602 -15.215 92.551 1.00 33.05 447 SER A C 1
ATOM 1737 O O . SER A 1 228 ? 73.102 -14.144 92.895 1.00 32.46 447 SER A O 1
ATOM 1740 N N . ASP A 1 229 ? 73.112 -16.393 92.891 1.00 34.00 448 ASP A N 1
ATOM 1741 C CA . ASP A 1 229 ? 74.325 -16.501 93.693 1.00 35.37 448 ASP A CA 1
ATOM 1742 C C . ASP A 1 229 ? 75.591 -16.173 92.904 1.00 31.47 448 ASP A C 1
ATOM 1743 O O . ASP A 1 229 ? 76.636 -15.895 93.491 1.00 30.44 448 ASP A O 1
ATOM 1748 N N . VAL A 1 230 ? 75.506 -16.216 91.577 1.00 29.33 449 VAL A N 1
ATOM 1749 C CA . VAL A 1 230 ? 76.686 -16.003 90.743 1.00 27.69 449 VAL A CA 1
ATOM 1750 C C . VAL A 1 230 ? 76.411 -15.034 89.598 1.00 28.15 449 VAL A C 1
ATOM 1751 O O . VAL A 1 230 ? 75.494 -15.238 88.803 1.00 29.31 449 VAL A O 1
ATOM 1755 N N . ALA A 1 231 ? 77.217 -13.979 89.525 1.00 26.85 450 ALA A N 1
ATOM 1756 C CA . ALA A 1 231 ? 77.168 -13.043 88.407 1.00 28.97 450 ALA A CA 1
ATOM 1757 C C . ALA A 1 231 ? 78.222 -13.379 87.356 1.00 29.90 450 ALA A C 1
ATOM 1758 O O . ALA A 1 231 ? 79.406 -13.505 87.672 1.00 22.30 450 ALA A O 1
ATOM 1760 N N . LEU A 1 232 ? 77.790 -13.511 86.107 1.00 30.60 451 LEU A N 1
ATOM 1761 C CA . LEU A 1 232 ? 78.711 -13.745 85.002 1.00 29.77 451 LEU A CA 1
ATOM 1762 C C . LEU A 1 232 ? 79.290 -12.420 84.517 1.00 29.63 451 LEU A C 1
ATOM 1763 O O . LEU A 1 232 ? 78.569 -11.434 84.383 1.00 30.31 451 LEU A O 1
ATOM 1768 N N . LEU A 1 233 ? 80.600 -12.393 84.289 1.00 27.84 452 LEU A N 1
ATOM 1769 C CA . LEU A 1 233 ? 81.273 -11.175 83.848 1.00 26.77 452 LEU A CA 1
ATOM 1770 C C . LEU A 1 233 ? 82.065 -11.394 82.564 1.00 26.52 452 LEU A C 1
ATOM 1771 O O . LEU A 1 233 ? 82.642 -12.458 82.357 1.00 25.81 452 LEU A O 1
ATOM 1776 N N . ASN A 1 234 ? 82.083 -10.379 81.706 1.00 27.98 453 ASN A N 1
ATOM 1777 C CA . ASN A 1 234 ? 82.971 -10.357 80.549 1.00 27.96 453 ASN A CA 1
ATOM 1778 C C . ASN A 1 234 ? 84.096 -9.362 80.758 1.00 28.42 453 ASN A C 1
ATOM 1779 O O . ASN A 1 234 ? 83.852 -8.199 81.079 1.00 29.34 453 ASN A O 1
ATOM 1784 N N . TYR A 1 235 ? 85.329 -9.815 80.570 1.00 27.24 454 TYR A N 1
ATOM 1785 C CA . TYR A 1 235 ? 86.463 -8.909 80.586 1.00 26.99 454 TYR A CA 1
ATOM 1786 C C . TYR A 1 235 ? 86.625 -8.349 79.179 1.00 28.78 454 TYR A C 1
ATOM 1787 O O . TYR A 1 235 ? 86.959 -9.079 78.245 1.00 30.39 454 TYR A O 1
ATOM 1796 N N . VAL A 1 236 ? 86.383 -7.052 79.032 1.00 28.01 455 VAL A N 1
ATOM 1797 C CA . VAL A 1 236 ? 86.223 -6.450 77.713 1.00 27.66 455 VAL A CA 1
ATOM 1798 C C . VAL A 1 236 ? 87.264 -5.365 77.438 1.00 27.46 455 VAL A C 1
ATOM 1799 O O . VAL A 1 236 ? 87.637 -4.608 78.335 1.00 25.53 455 VAL A O 1
ATOM 1803 N N . ASN A 1 237 ? 87.736 -5.304 76.194 1.00 28.73 456 ASN A N 1
ATOM 1804 C CA . ASN A 1 237 ? 88.567 -4.197 75.741 1.00 28.72 456 ASN A CA 1
ATOM 1805 C C . ASN A 1 237 ? 87.704 -2.951 75.589 1.00 30.64 456 ASN A C 1
ATOM 1806 O O . ASN A 1 237 ? 86.835 -2.897 74.720 1.00 32.81 456 ASN A O 1
ATOM 1811 N N . PRO A 1 238 ? 87.949 -1.939 76.434 1.00 30.78 457 PRO A N 1
ATOM 1812 C CA . PRO A 1 238 ? 87.123 -0.727 76.481 1.00 32.48 457 PRO A CA 1
ATOM 1813 C C . PRO A 1 238 ? 87.136 0.063 75.176 1.00 35.63 457 PRO A C 1
ATOM 1814 O O . PRO A 1 238 ? 86.156 0.740 74.865 1.00 37.81 457 PRO A O 1
ATOM 1818 N N . ASN A 1 239 ? 88.229 -0.026 74.427 1.00 35.87 458 ASN A N 1
ATOM 1819 C CA . ASN A 1 239 ? 88.356 0.699 73.167 1.00 38.10 458 ASN A CA 1
ATOM 1820 C C . ASN A 1 239 ? 87.551 0.070 72.032 1.00 40.59 458 ASN A C 1
ATOM 1821 O O . ASN A 1 239 ? 86.938 0.777 71.232 1.00 42.48 458 ASN A O 1
ATOM 1826 N N . THR A 1 240 ? 87.559 -1.257 71.965 1.00 40.85 459 THR A N 1
ATOM 1827 C CA . THR A 1 240 ? 86.941 -1.966 70.849 1.00 42.37 459 THR A CA 1
ATOM 1828 C C . THR A 1 240 ? 85.618 -2.622 71.236 1.00 42.52 459 THR A C 1
ATOM 1829 O O . THR A 1 240 ? 84.774 -2.875 70.378 1.00 44.63 459 THR A O 1
ATOM 1833 N N . GLY A 1 241 ? 85.441 -2.906 72.522 1.00 40.14 460 GLY A N 1
ATOM 1834 C CA . GLY A 1 241 ? 84.221 -3.536 72.996 1.00 39.30 460 GLY A CA 1
ATOM 1835 C C . GLY A 1 241 ? 84.236 -5.051 72.914 1.00 37.89 460 GLY A C 1
ATOM 1836 O O . GLY A 1 241 ? 83.245 -5.705 73.233 1.00 37.00 460 GLY A O 1
ATOM 1837 N N . ARG A 1 242 ? 85.359 -5.608 72.477 1.00 37.95 461 ARG A N 1
ATOM 1838 C CA . ARG A 1 242 ? 85.484 -7.052 72.298 1.00 38.70 461 ARG A CA 1
ATOM 1839 C C . ARG A 1 242 ? 85.764 -7.781 73.609 1.00 38.55 461 ARG A C 1
ATOM 1840 O O . ARG A 1 242 ? 86.466 -7.268 74.481 1.00 37.17 461 ARG A O 1
ATOM 1848 N N . VAL A 1 243 ? 85.211 -8.983 73.734 1.00 28.02 462 VAL A N 1
ATOM 1849 C CA . VAL A 1 243 ? 85.373 -9.792 74.937 1.00 27.03 462 VAL A CA 1
ATOM 1850 C C . VAL A 1 243 ? 86.698 -10.547 74.909 1.00 29.17 462 VAL A C 1
ATOM 1851 O O . VAL A 1 243 ? 87.001 -11.247 73.943 1.00 32.69 462 VAL A O 1
ATOM 1855 N N . LEU A 1 244 ? 87.487 -10.398 75.970 1.00 27.86 463 LEU A N 1
ATOM 1856 C CA . LEU A 1 244 ? 88.768 -11.088 76.074 1.00 27.09 463 LEU A CA 1
ATOM 1857 C C . LEU A 1 244 ? 88.618 -12.453 76.743 1.00 27.17 463 LEU A C 1
ATOM 1858 O O . LEU A 1 244 ? 89.233 -13.431 76.318 1.00 28.71 463 LEU A O 1
ATOM 1863 N N . PHE A 1 245 ? 87.796 -12.504 77.788 1.00 26.33 464 PHE A N 1
ATOM 1864 C CA . PHE A 1 245 ? 87.440 -13.755 78.455 1.00 26.32 464 PHE A CA 1
ATOM 1865 C C . PHE A 1 245 ? 86.271 -13.510 79.405 1.00 26.62 464 PHE A C 1
ATOM 1866 O O . PHE A 1 245 ? 85.929 -12.364 79.696 1.00 25.66 464 PHE A O 1
ATOM 1874 N N . GLU A 1 246 ? 85.662 -14.588 79.887 1.00 26.82 465 GLU A N 1
ATOM 1875 C CA . GLU A 1 246 ? 84.576 -14.466 80.851 1.00 26.01 465 GLU A CA 1
ATOM 1876 C C . GLU A 1 246 ? 84.972 -15.036 82.210 1.00 24.91 465 GLU A C 1
ATOM 1877 O O . GLU A 1 246 ? 85.813 -15.930 82.301 1.00 26.30 465 GLU A O 1
ATOM 1883 N N . ALA A 1 247 ? 84.358 -14.506 83.263 1.00 21.97 466 ALA A N 1
ATOM 1884 C CA . ALA A 1 247 ? 84.635 -14.945 84.625 1.00 20.55 466 ALA A CA 1
ATOM 1885 C C . ALA A 1 247 ? 83.356 -14.994 85.454 1.00 17.26 466 ALA A C 1
ATOM 1886 O O . ALA A 1 247 ? 82.357 -14.366 85.107 1.00 15.46 466 ALA A O 1
ATOM 1888 N N . LYS A 1 248 ? 83.394 -15.743 86.551 1.00 19.03 467 LYS A N 1
ATOM 1889 C CA . LYS A 1 248 ? 82.258 -15.824 87.462 1.00 18.30 467 LYS A CA 1
ATOM 1890 C C . LYS A 1 248 ? 82.523 -15.020 88.726 1.00 16.72 467 LYS A C 1
ATOM 1891 O O . LYS A 1 248 ? 83.581 -15.146 89.340 1.00 16.80 467 LYS A O 1
ATOM 1897 N N . LEU A 1 249 ? 81.560 -14.186 89.103 1.00 16.02 468 LEU A N 1
ATOM 1898 C CA . LEU A 1 249 ? 81.666 -13.390 90.320 1.00 15.60 468 LEU A CA 1
ATOM 1899 C C . LEU A 1 249 ? 80.678 -13.899 91.364 1.00 16.15 468 LEU A C 1
ATOM 1900 O O . LEU A 1 249 ? 79.476 -13.654 91.262 1.00 16.67 468 LEU A O 1
ATOM 1905 N N . TYR A 1 250 ? 81.190 -14.614 92.360 1.00 16.28 469 TYR A N 1
ATOM 1906 C CA . TYR A 1 250 ? 80.343 -15.241 93.368 1.00 16.98 469 TYR A CA 1
ATOM 1907 C C . TYR A 1 250 ? 79.851 -14.235 94.403 1.00 18.00 469 TYR A C 1
ATOM 1908 O O . TYR A 1 250 ? 80.508 -13.227 94.667 1.00 19.12 469 TYR A O 1
ATOM 1917 N N . ALA A 1 251 ? 78.689 -14.525 94.983 1.00 18.18 470 ALA A N 1
ATOM 1918 C CA . ALA A 1 251 ? 77.988 -13.592 95.861 1.00 19.19 470 ALA A CA 1
ATOM 1919 C C . ALA A 1 251 ? 78.796 -13.194 97.093 1.00 22.44 470 ALA A C 1
ATOM 1920 O O . ALA A 1 251 ? 78.651 -12.083 97.601 1.00 24.17 470 ALA A O 1
ATOM 1922 N N . ASN A 1 252 ? 79.647 -14.094 97.572 1.00 23.41 471 ASN A N 1
ATOM 1923 C CA . ASN A 1 252 ? 80.393 -13.831 98.797 1.00 24.81 471 ASN A CA 1
ATOM 1924 C C . ASN A 1 252 ? 81.714 -13.109 98.537 1.00 22.09 471 ASN A C 1
ATOM 1925 O O . ASN A 1 252 ? 82.528 -12.940 99.444 1.00 16.74 471 ASN A O 1
ATOM 1930 N N . GLY A 1 253 ? 81.914 -12.678 97.295 1.00 20.54 472 GLY A N 1
ATOM 1931 C CA . GLY A 1 253 ? 82.989 -11.755 96.977 1.00 19.04 472 GLY A CA 1
ATOM 1932 C C . GLY A 1 253 ? 84.302 -12.331 96.481 1.00 19.30 472 GLY A C 1
ATOM 1933 O O . GLY A 1 253 ? 85.350 -12.085 97.074 1.00 20.51 472 GLY A O 1
ATOM 1934 N N . PHE A 1 254 ? 84.252 -13.097 95.397 1.00 19.09 473 PHE A N 1
ATOM 1935 C CA . PHE A 1 254 ? 85.471 -13.542 94.729 1.00 18.79 473 PHE A CA 1
ATOM 1936 C C . PHE A 1 254 ? 85.192 -13.912 93.277 1.00 18.15 473 PHE A C 1
ATOM 1937 O O . PHE A 1 254 ? 84.055 -14.210 92.911 1.00 17.92 473 PHE A O 1
ATOM 1945 N N . LEU A 1 255 ? 86.239 -13.893 92.459 1.00 16.56 474 LEU A N 1
ATOM 1946 C CA . LEU A 1 255 ? 86.122 -14.223 91.044 1.00 15.81 474 LEU A CA 1
ATOM 1947 C C . LEU A 1 255 ? 86.820 -15.543 90.736 1.00 16.66 474 LEU A C 1
ATOM 1948 O O . LEU A 1 255 ? 87.854 -15.859 91.324 1.00 14.66 474 LEU A O 1
ATOM 1953 N N . THR A 1 256 ? 86.254 -16.311 89.812 1.00 16.76 475 THR A N 1
ATOM 1954 C CA . THR A 1 256 ? 86.917 -17.511 89.313 1.00 17.03 475 THR A CA 1
ATOM 1955 C C . THR A 1 256 ? 86.971 -17.503 87.790 1.00 17.68 475 THR A C 1
ATOM 1956 O O . THR A 1 256 ? 86.158 -16.850 87.136 1.00 14.84 475 THR A O 1
ATOM 1960 N N . VAL A 1 257 ? 87.938 -18.226 87.233 1.00 15.69 476 VAL A N 1
ATOM 1961 C CA . VAL A 1 257 ? 88.027 -18.413 85.790 1.00 17.18 476 VAL A CA 1
ATOM 1962 C C . VAL A 1 257 ? 88.287 -19.875 85.455 1.00 18.17 476 VAL A C 1
ATOM 1963 O O . VAL A 1 257 ? 88.660 -20.662 86.324 1.00 17.33 476 VAL A O 1
ATOM 1967 N N . ASN A 1 258 ? 88.079 -20.233 84.193 1.00 19.50 477 ASN A N 1
ATOM 1968 C CA . ASN A 1 258 ? 88.447 -21.553 83.701 1.00 20.56 477 ASN A CA 1
ATOM 1969 C C . ASN A 1 258 ? 89.742 -21.465 82.901 1.00 21.67 477 ASN A C 1
ATOM 1970 O O . ASN A 1 258 ? 89.762 -20.914 81.801 1.00 21.67 477 ASN A O 1
ATOM 1975 N N . LEU A 1 259 ? 90.824 -21.997 83.459 1.00 23.31 478 LEU A N 1
ATOM 1976 C CA . LEU A 1 259 ? 92.113 -21.982 82.778 1.00 24.06 478 LEU A CA 1
ATOM 1977 C C . LEU A 1 259 ? 92.178 -23.034 81.678 1.00 24.43 478 LEU A C 1
ATOM 1978 O O . LEU A 1 259 ? 93.099 -23.034 80.861 1.00 25.43 478 LEU A O 1
ATOM 1983 N N . GLY A 1 260 ? 91.188 -23.921 81.656 1.00 24.14 479 GLY A N 1
ATOM 1984 C CA . GLY A 1 260 ? 91.134 -24.989 80.675 1.00 24.01 479 GLY A CA 1
ATOM 1985 C C . GLY A 1 260 ? 92.329 -25.920 80.743 1.00 25.61 479 GLY A C 1
ATOM 1986 O O . GLY A 1 260 ? 92.634 -26.479 81.796 1.00 26.76 479 GLY A O 1
ATOM 1987 N N . ALA A 1 261 ? 93.008 -26.084 79.612 1.00 25.65 480 ALA A N 1
ATOM 1988 C CA . ALA A 1 261 ? 94.172 -26.958 79.534 1.00 26.12 480 ALA A CA 1
ATOM 1989 C C . ALA A 1 261 ? 95.386 -26.360 80.239 1.00 26.44 480 ALA A C 1
ATOM 1990 O O . ALA A 1 261 ? 96.337 -27.072 80.558 1.00 28.16 480 ALA A O 1
ATOM 1992 N N . SER A 1 262 ? 95.359 -25.051 80.472 1.00 26.36 481 SER A N 1
ATOM 1993 C CA . SER A 1 262 ? 96.487 -24.371 81.101 1.00 26.63 481 SER A CA 1
ATOM 1994 C C . SER A 1 262 ? 96.494 -24.550 82.618 1.00 23.85 481 SER A C 1
ATOM 1995 O O . SER A 1 262 ? 95.454 -24.789 83.231 1.00 22.66 481 SER A O 1
ATOM 1998 N N . ASP A 1 263 ? 97.672 -24.413 83.217 1.00 22.96 482 ASP A N 1
ATOM 1999 C CA . ASP A 1 263 ? 97.811 -24.472 84.667 1.00 23.13 482 ASP A CA 1
ATOM 2000 C C . ASP A 1 263 ? 98.083 -23.085 85.236 1.00 23.09 482 ASP A C 1
ATOM 2001 O O . ASP A 1 263 ? 98.119 -22.897 86.453 1.00 22.28 482 ASP A O 1
ATOM 2006 N N . GLN A 1 264 ? 98.265 -22.114 84.348 1.00 22.84 483 GLN A N 1
ATOM 2007 C CA . GLN A 1 264 ? 98.699 -20.785 84.755 1.00 23.66 483 GLN A CA 1
ATOM 2008 C C . GLN A 1 264 ? 98.298 -19.743 83.715 1.00 22.56 483 GLN A C 1
ATOM 2009 O O . GLN A 1 264 ? 98.259 -20.036 82.520 1.00 23.38 483 GLN A O 1
ATOM 2015 N N . ALA A 1 265 ? 98.010 -18.526 84.173 1.00 19.62 484 ALA A N 1
ATOM 2016 C CA . ALA A 1 265 ? 97.733 -17.411 83.271 1.00 19.16 484 ALA A CA 1
ATOM 2017 C C . ALA A 1 265 ? 97.987 -16.053 83.922 1.00 19.79 484 ALA A C 1
ATOM 2018 O O . ALA A 1 265 ? 97.552 -15.799 85.046 1.00 15.71 484 ALA A O 1
ATOM 2020 N N . THR A 1 266 ? 98.696 -15.186 83.206 1.00 19.65 485 THR A N 1
ATOM 2021 C CA . THR A 1 266 ? 98.847 -13.793 83.609 1.00 18.68 485 THR A CA 1
ATOM 2022 C C . THR A 1 266 ? 98.051 -12.926 82.640 1.00 19.43 485 THR A C 1
ATOM 2023 O O . THR A 1 266 ? 98.364 -12.863 81.452 1.00 21.30 485 THR A O 1
ATOM 2027 N N . LEU A 1 267 ? 97.022 -12.259 83.150 1.00 19.43 486 LEU A N 1
ATOM 2028 C CA . LEU A 1 267 ? 96.055 -11.577 82.297 1.00 19.59 486 LEU A CA 1
ATOM 2029 C C . LEU A 1 267 ? 96.279 -10.067 82.249 1.00 21.11 486 LEU A C 1
ATOM 2030 O O . LEU A 1 267 ? 96.694 -9.466 83.239 1.00 21.56 486 LEU A O 1
ATOM 2035 N N . PRO A 1 268 ? 96.017 -9.454 81.083 1.00 22.78 487 PRO A N 1
ATOM 2036 C CA . PRO A 1 268 ? 96.172 -8.006 80.901 1.00 22.69 487 PRO A CA 1
ATOM 2037 C C . PRO A 1 268 ? 95.229 -7.211 81.798 1.00 22.19 487 PRO A C 1
ATOM 2038 O O . PRO A 1 268 ? 94.117 -7.657 82.083 1.00 22.63 487 PRO A O 1
ATOM 2042 N N . VAL A 1 269 ? 95.685 -6.046 82.243 1.00 19.80 488 VAL A N 1
ATOM 2043 C CA . VAL A 1 269 ? 94.944 -5.249 83.210 1.00 17.48 488 VAL A CA 1
ATOM 2044 C C . VAL A 1 269 ? 94.349 -3.977 82.610 1.00 18.12 488 VAL A C 1
ATOM 2045 O O . VAL A 1 269 ? 93.888 -3.100 83.339 1.00 17.84 488 VAL A O 1
ATOM 2049 N N . ASP A 1 270 ? 94.352 -3.879 81.284 1.00 20.75 489 ASP A N 1
ATOM 2050 C CA . ASP A 1 270 ? 93.824 -2.694 80.614 1.00 22.64 489 ASP A CA 1
ATOM 2051 C C . ASP A 1 270 ? 92.380 -2.887 80.152 1.00 22.71 489 ASP A C 1
ATOM 2052 O O . ASP A 1 270 ? 91.837 -2.054 79.427 1.00 24.42 489 ASP A O 1
ATOM 2057 N N . GLY A 1 271 ? 91.761 -3.983 80.575 1.00 21.06 490 GLY A N 1
ATOM 2058 C CA . GLY A 1 271 ? 90.377 -4.247 80.229 1.00 19.46 490 GLY A CA 1
ATOM 2059 C C . GLY A 1 271 ? 89.417 -3.883 81.344 1.00 17.64 490 GLY A C 1
ATOM 2060 O O . GLY A 1 271 ? 89.836 -3.502 82.437 1.00 16.56 490 GLY A O 1
ATOM 2061 N N . ILE A 1 272 ? 88.123 -4.008 81.066 1.00 21.16 491 ILE A N 1
ATOM 2062 C CA . ILE A 1 272 ? 87.089 -3.693 82.046 1.00 19.75 491 ILE A CA 1
ATOM 2063 C C . ILE A 1 272 ? 86.120 -4.858 82.213 1.00 19.29 491 ILE A C 1
ATOM 2064 O O . ILE A 1 272 ? 85.623 -5.409 81.230 1.00 20.69 491 ILE A O 1
ATOM 2069 N N . PHE A 1 273 ? 85.856 -5.231 83.461 1.00 17.97 492 PHE A N 1
ATOM 2070 C CA . PHE A 1 273 ? 84.863 -6.257 83.752 1.00 19.93 492 PHE A CA 1
ATOM 2071 C C . PHE A 1 273 ? 83.460 -5.687 83.579 1.00 21.81 492 PHE A C 1
ATOM 2072 O O . PHE A 1 273 ? 83.136 -4.635 84.128 1.00 19.97 492 PHE A O 1
ATOM 2080 N N . LYS A 1 274 ? 82.631 -6.395 82.820 1.00 25.33 493 LYS A N 1
ATOM 2081 C CA . LYS A 1 274 ? 81.265 -5.961 82.552 1.00 28.37 493 LYS A CA 1
ATOM 2082 C C . LYS A 1 274 ? 80.269 -6.995 83.056 1.00 30.03 493 LYS A C 1
ATOM 2083 O O . LYS A 1 274 ? 80.437 -8.191 82.818 1.00 27.56 493 LYS A O 1
ATOM 2089 N N . PHE A 1 275 ? 79.233 -6.534 83.751 1.00 34.17 494 PHE A N 1
ATOM 2090 C CA . PHE A 1 275 ? 78.189 -7.430 84.229 1.00 38.02 494 PHE A CA 1
ATOM 2091 C C . PHE A 1 275 ? 77.434 -8.023 83.044 1.00 40.52 494 PHE A C 1
ATOM 2092 O O . PHE A 1 275 ? 76.894 -7.298 82.209 1.00 43.09 494 PHE A O 1
ATOM 2100 N N . VAL A 1 276 ? 77.404 -9.349 82.984 1.00 40.01 495 VAL A N 1
ATOM 2101 C CA . VAL A 1 276 ? 76.809 -10.063 81.861 1.00 41.47 495 VAL A CA 1
ATOM 2102 C C . VAL A 1 276 ? 75.400 -10.572 82.158 1.00 43.74 495 VAL A C 1
ATOM 2103 O O . VAL A 1 276 ? 74.422 -10.057 81.615 1.00 45.28 495 VAL A O 1
ATOM 2107 N N . SER A 1 277 ? 75.299 -11.574 83.026 1.00 43.57 496 SER A N 1
ATOM 2108 C CA . SER A 1 277 ? 74.002 -12.120 83.408 1.00 44.72 496 SER A CA 1
ATOM 2109 C C . SER A 1 277 ? 74.082 -12.833 84.749 1.00 43.10 496 SER A C 1
ATOM 2110 O O . SER A 1 277 ? 75.166 -13.013 85.303 1.00 41.66 496 SER A O 1
ATOM 2113 N N . TRP A 1 278 ? 72.928 -13.235 85.267 1.00 41.94 497 TRP A N 1
ATOM 2114 C CA . TRP A 1 278 ? 72.879 -14.041 86.477 1.00 39.71 497 TRP A CA 1
ATOM 2115 C C . TRP A 1 278 ? 72.907 -15.526 86.139 1.00 40.56 497 TRP A C 1
ATOM 2116 O O . TRP A 1 278 ? 72.072 -16.013 85.379 1.00 42.73 497 TRP A O 1
ATOM 2127 N N . VAL A 1 279 ? 73.874 -16.241 86.701 1.00 39.00 498 VAL A N 1
ATOM 2128 C CA . VAL A 1 279 ? 73.970 -17.678 86.484 1.00 39.96 498 VAL A CA 1
ATOM 2129 C C . VAL A 1 279 ? 74.000 -18.440 87.805 1.00 41.41 498 VAL A C 1
ATOM 2130 O O . VAL A 1 279 ? 73.766 -17.869 88.870 1.00 42.05 498 VAL A O 1
ATOM 2134 N N . SER A 1 280 ? 74.283 -19.735 87.722 1.00 42.18 499 SER A N 1
ATOM 2135 C CA . SER A 1 280 ? 74.301 -20.601 88.894 1.00 41.96 499 SER A CA 1
ATOM 2136 C C . SER A 1 280 ? 75.705 -21.127 89.166 1.00 39.52 499 SER A C 1
ATOM 2137 O O . SER A 1 280 ? 76.616 -20.916 88.368 1.00 39.06 499 SER A O 1
ATOM 2140 N N . PHE A 1 281 ? 75.872 -21.798 90.303 1.00 40.21 500 PHE A N 1
ATOM 2141 C CA . PHE A 1 281 ? 77.129 -22.464 90.649 1.00 40.90 500 PHE A CA 1
ATOM 2142 C C . PHE A 1 281 ? 77.623 -23.386 89.533 1.00 39.52 500 PHE A C 1
ATOM 2143 O O . PHE A 1 281 ? 78.824 -23.598 89.370 1.00 37.21 500 PHE A O 1
ATOM 2151 N N . TYR A 1 282 ? 76.682 -23.935 88.771 1.00 40.79 501 TYR A N 1
ATOM 2152 C CA . TYR A 1 282 ? 76.982 -24.978 87.798 1.00 41.60 501 TYR A CA 1
ATOM 2153 C C . TYR A 1 282 ? 77.293 -24.453 86.400 1.00 39.73 501 TYR A C 1
ATOM 2154 O O . TYR A 1 282 ? 77.607 -25.239 85.505 1.00 39.85 501 TYR A O 1
ATOM 2163 N N . TYR A 1 283 ? 77.183 -23.141 86.200 1.00 37.27 502 TYR A N 1
ATOM 2164 C CA . TYR A 1 283 ? 77.552 -22.546 84.918 1.00 32.90 502 TYR A CA 1
ATOM 2165 C C . TYR A 1 283 ? 78.987 -22.911 84.558 1.00 37.83 502 TYR A C 1
ATOM 2166 O O . TYR A 1 283 ? 79.895 -22.780 85.380 1.00 37.25 502 TYR A O 1
ATOM 2175 N N . GLN A 1 284 ? 79.188 -23.368 83.328 1.00 37.68 503 GLN A N 1
ATOM 2176 C CA . GLN A 1 284 ? 80.502 -23.828 82.905 1.00 37.31 503 GLN A CA 1
ATOM 2177 C C . GLN A 1 284 ? 81.187 -22.754 82.073 1.00 34.76 503 GLN A C 1
ATOM 2178 O O . GLN A 1 284 ? 80.720 -22.390 80.993 1.00 35.44 503 GLN A O 1
ATOM 2184 N N . LEU A 1 285 ? 82.299 -22.247 82.592 1.00 31.39 504 LEU A N 1
ATOM 2185 C CA . LEU A 1 285 ? 83.010 -21.149 81.956 1.00 30.46 504 LEU A CA 1
ATOM 2186 C C . LEU A 1 285 ? 83.742 -21.589 80.701 1.00 31.57 504 LEU A C 1
ATOM 2187 O O . LEU A 1 285 ? 84.355 -22.656 80.667 1.00 28.82 504 LEU A O 1
ATOM 2192 N N . ARG A 1 286 ? 83.667 -20.759 79.668 1.00 32.19 505 ARG A N 1
ATOM 2193 C CA . ARG A 1 286 ? 84.528 -20.921 78.510 1.00 34.53 505 ARG A CA 1
ATOM 2194 C C . ARG A 1 286 ? 85.960 -20.718 78.986 1.00 32.26 505 ARG A C 1
ATOM 2195 O O . ARG A 1 286 ? 86.220 -19.824 79.791 1.00 29.46 505 ARG A O 1
ATOM 2203 N N . PRO A 1 287 ? 86.891 -21.558 78.512 1.00 34.63 506 PRO A N 1
ATOM 2204 C CA . PRO A 1 287 ? 88.279 -21.420 78.964 1.00 33.84 506 PRO A CA 1
ATOM 2205 C C . PRO A 1 287 ? 88.872 -20.065 78.585 1.00 33.16 506 PRO A C 1
ATOM 2206 O O . PRO A 1 287 ? 88.548 -19.523 77.528 1.00 32.77 506 PRO A O 1
ATOM 2210 N N . VAL A 1 288 ? 89.721 -19.523 79.452 1.00 33.41 507 VAL A N 1
ATOM 2211 C CA . VAL A 1 288 ? 90.327 -18.217 79.219 1.00 33.88 507 VAL A CA 1
ATOM 2212 C C . VAL A 1 288 ? 91.261 -18.242 78.012 1.00 35.25 507 VAL A C 1
ATOM 2213 O O . VAL A 1 288 ? 91.712 -19.305 77.584 1.00 37.05 507 VAL A O 1
ATOM 2217 N N . PHE B 1 5 ? 72.102 11.648 88.014 1.00 42.14 224 PHE B N 1
ATOM 2218 C CA . PHE B 1 5 ? 73.387 11.965 88.625 1.00 40.70 224 PHE B CA 1
ATOM 2219 C C . PHE B 1 5 ? 73.393 11.506 90.076 1.00 39.65 224 PHE B C 1
ATOM 2220 O O . PHE B 1 5 ? 72.432 11.738 90.809 1.00 42.00 224 PHE B O 1
ATOM 2228 N N . THR B 1 6 ? 74.479 10.865 90.494 1.00 36.18 225 THR B N 1
ATOM 2229 C CA . THR B 1 6 ? 74.559 10.334 91.849 1.00 33.82 225 THR B CA 1
ATOM 2230 C C . THR B 1 6 ? 75.904 10.572 92.524 1.00 31.80 225 THR B C 1
ATOM 2231 O O . THR B 1 6 ? 76.909 10.851 91.871 1.00 31.20 225 THR B O 1
ATOM 2235 N N . LEU B 1 7 ? 75.893 10.460 93.848 1.00 30.61 226 LEU B N 1
ATOM 2236 C CA . LEU B 1 7 ? 77.101 10.436 94.663 1.00 27.89 226 LEU B CA 1
ATOM 2237 C C . LEU B 1 7 ? 77.147 9.089 95.372 1.00 26.26 226 LEU B C 1
ATOM 2238 O O . LEU B 1 7 ? 76.107 8.453 95.547 1.00 25.85 226 LEU B O 1
ATOM 2243 N N . PRO B 1 8 ? 78.347 8.638 95.772 1.00 24.32 227 PRO B N 1
ATOM 2244 C CA . PRO B 1 8 ? 78.408 7.405 96.565 1.00 25.18 227 PRO B CA 1
ATOM 2245 C C . PRO B 1 8 ? 77.663 7.561 97.888 1.00 26.48 227 PRO B C 1
ATOM 2246 O O . PRO B 1 8 ? 77.750 8.614 98.519 1.00 25.57 227 PRO B O 1
ATOM 2250 N N . ASN B 1 9 ? 76.944 6.522 98.301 1.00 27.33 228 ASN B N 1
ATOM 2251 C CA . ASN B 1 9 ? 76.175 6.579 99.537 1.00 28.02 228 ASN B CA 1
ATOM 2252 C C . ASN B 1 9 ? 77.045 6.183 100.720 1.00 26.08 228 ASN B C 1
ATOM 2253 O O . ASN B 1 9 ? 76.867 5.122 101.317 1.00 25.61 228 ASN B O 1
ATOM 2258 N N . LEU B 1 10 ? 77.985 7.061 101.052 1.00 24.29 229 LEU B N 1
ATOM 2259 C CA . LEU B 1 10 ? 78.965 6.801 102.097 1.00 22.80 229 LEU B CA 1
ATOM 2260 C C . LEU B 1 10 ? 79.164 8.042 102.952 1.00 23.08 229 LEU B C 1
ATOM 2261 O O . LEU B 1 10 ? 79.216 9.155 102.429 1.00 25.16 229 LEU B O 1
ATOM 2266 N N . PRO B 1 11 ? 79.274 7.858 104.275 1.00 21.75 230 PRO B N 1
ATOM 2267 C CA . PRO B 1 11 ? 79.557 8.995 105.154 1.00 20.83 230 PRO B CA 1
ATOM 2268 C C . PRO B 1 11 ? 80.960 9.545 104.916 1.00 20.59 230 PRO B C 1
ATOM 2269 O O . PRO B 1 11 ? 81.855 8.799 104.519 1.00 19.25 230 PRO B O 1
ATOM 2273 N N . VAL B 1 12 ? 81.136 10.841 105.154 1.00 21.45 231 VAL B N 1
ATOM 2274 C CA . VAL B 1 12 ? 82.394 11.525 104.871 1.00 19.64 231 VAL B CA 1
ATOM 2275 C C . VAL B 1 12 ? 83.560 10.914 105.648 1.00 17.60 231 VAL B C 1
ATOM 2276 O O . VAL B 1 12 ? 84.680 10.830 105.140 1.00 16.63 231 VAL B O 1
ATOM 2280 N N . ASN B 1 13 ? 83.289 10.452 106.865 1.00 17.51 232 ASN B N 1
ATOM 2281 C CA . ASN B 1 13 ? 84.332 9.858 107.694 1.00 19.90 232 ASN B CA 1
ATOM 2282 C C . ASN B 1 13 ? 84.694 8.432 107.273 1.00 21.86 232 ASN B C 1
ATOM 2283 O O . ASN B 1 13 ? 85.455 7.750 107.958 1.00 23.68 232 ASN B O 1
ATOM 2288 N N . ASN B 1 14 ? 84.141 7.990 106.147 1.00 21.01 233 ASN B N 1
ATOM 2289 C CA . ASN B 1 14 ? 84.561 6.741 105.524 1.00 22.21 233 ASN B CA 1
ATOM 2290 C C . ASN B 1 14 ? 85.220 7.000 104.173 1.00 22.46 233 ASN B C 1
ATOM 2291 O O . ASN B 1 14 ? 85.585 6.066 103.460 1.00 24.57 233 ASN B O 1
ATOM 2296 N N . LEU B 1 15 ? 85.368 8.276 103.829 1.00 19.57 234 LEU B N 1
ATOM 2297 C CA . LEU B 1 15 ? 85.957 8.666 102.552 1.00 18.66 234 LEU B CA 1
ATOM 2298 C C . LEU B 1 15 ? 87.426 9.055 102.707 1.00 18.69 234 LEU B C 1
ATOM 2299 O O . LEU B 1 15 ? 87.883 9.377 103.805 1.00 17.42 234 LEU B O 1
ATOM 2304 N N . SER B 1 16 ? 88.163 9.007 101.602 1.00 20.20 235 SER B N 1
ATOM 2305 C CA . SER B 1 16 ? 89.599 9.258 101.624 1.00 20.84 235 SER B CA 1
ATOM 2306 C C . SER B 1 16 ? 89.976 10.604 101.006 1.00 18.64 235 SER B C 1
ATOM 2307 O O . SER B 1 16 ? 89.329 11.078 100.072 1.00 17.32 235 SER B O 1
ATOM 2310 N N . HIS B 1 17 ? 91.023 11.214 101.553 1.00 18.31 236 HIS B N 1
ATOM 2311 C CA . HIS B 1 17 ? 91.563 12.474 101.051 1.00 18.76 236 HIS B CA 1
ATOM 2312 C C . HIS B 1 17 ? 92.088 12.295 99.625 1.00 18.82 236 HIS B C 1
ATOM 2313 O O . HIS B 1 17 ? 92.449 11.188 99.230 1.00 15.77 236 HIS B O 1
ATOM 2320 N N . SER B 1 18 ? 92.130 13.375 98.851 1.00 19.70 237 SER B N 1
ATOM 2321 C CA . SER B 1 18 ? 92.512 13.266 97.444 1.00 16.51 237 SER B CA 1
ATOM 2322 C C . SER B 1 18 ? 93.813 13.985 97.080 1.00 17.23 237 SER B C 1
ATOM 2323 O O . SER B 1 18 ? 94.173 14.058 95.906 1.00 17.91 237 SER B O 1
ATOM 2326 N N . ARG B 1 19 ? 94.521 14.513 98.073 1.00 17.26 238 ARG B N 1
ATOM 2327 C CA . ARG B 1 19 ? 95.844 15.078 97.820 1.00 20.08 238 ARG B CA 1
ATOM 2328 C C . ARG B 1 19 ? 96.907 14.347 98.631 1.00 20.86 238 ARG B C 1
ATOM 2329 O O . ARG B 1 19 ? 98.106 14.499 98.393 1.00 19.03 238 ARG B O 1
ATOM 2337 N N . VAL B 1 20 ? 96.451 13.549 99.588 1.00 21.19 239 VAL B N 1
ATOM 2338 C CA . VAL B 1 20 ? 97.322 12.636 100.315 1.00 20.58 239 VAL B CA 1
ATOM 2339 C C . VAL B 1 20 ? 96.509 11.400 100.690 1.00 18.30 239 VAL B C 1
ATOM 2340 O O . VAL B 1 20 ? 95.293 11.481 100.861 1.00 18.51 239 VAL B O 1
ATOM 2344 N N . MET B 1 21 ? 97.170 10.253 100.790 1.00 18.86 240 MET B N 1
ATOM 2345 C CA . MET B 1 21 ? 96.461 9.009 101.056 1.00 19.53 240 MET B CA 1
ATOM 2346 C C . MET B 1 21 ? 96.168 8.854 102.545 1.00 18.77 240 MET B C 1
ATOM 2347 O O . MET B 1 21 ? 96.862 8.134 103.262 1.00 21.06 240 MET B O 1
ATOM 2352 N N . GLU B 1 22 ? 95.126 9.546 102.993 1.00 18.70 241 GLU B N 1
ATOM 2353 C CA . GLU B 1 22 ? 94.717 9.553 104.392 1.00 19.45 241 GLU B CA 1
ATOM 2354 C C . GLU B 1 22 ? 93.193 9.624 104.448 1.00 18.03 241 GLU B C 1
ATOM 2355 O O . GLU B 1 22 ? 92.561 10.102 103.504 1.00 17.99 241 GLU B O 1
ATOM 2361 N N . PRO B 1 23 ? 92.589 9.143 105.546 1.00 16.91 242 PRO B N 1
ATOM 2362 C CA . PRO B 1 23 ? 91.132 9.299 105.642 1.00 16.08 242 PRO B CA 1
ATOM 2363 C C . PRO B 1 23 ? 90.754 10.750 105.920 1.00 18.92 242 PRO B C 1
ATOM 2364 O O . PRO B 1 23 ? 91.489 11.449 106.617 1.00 20.61 242 PRO B O 1
ATOM 2368 N N . ILE B 1 24 ? 89.627 11.200 105.377 1.00 18.73 243 ILE B N 1
ATOM 2369 C CA . ILE B 1 24 ? 89.144 12.548 105.652 1.00 20.97 243 ILE B CA 1
ATOM 2370 C C . ILE B 1 24 ? 88.696 12.654 107.108 1.00 20.92 243 ILE B C 1
ATOM 2371 O O . ILE B 1 24 ? 87.796 11.938 107.545 1.00 21.79 243 ILE B O 1
ATOM 2376 N N . ALA B 1 25 ? 89.332 13.551 107.853 1.00 21.47 244 ALA B N 1
ATOM 2377 C CA . ALA B 1 25 ? 89.057 13.696 109.278 1.00 22.60 244 ALA B CA 1
ATOM 2378 C C . ALA B 1 25 ? 88.090 14.840 109.563 1.00 22.76 244 ALA B C 1
ATOM 2379 O O . ALA B 1 25 ? 87.217 14.720 110.421 1.00 24.08 244 ALA B O 1
ATOM 2381 N N . GLN B 1 26 ? 88.246 15.947 108.844 1.00 25.53 245 GLN B N 1
ATOM 2382 C CA . GLN B 1 26 ? 87.426 17.129 109.090 1.00 26.64 245 GLN B CA 1
ATOM 2383 C C . GLN B 1 26 ? 86.863 17.736 107.809 1.00 25.65 245 GLN B C 1
ATOM 2384 O O . GLN B 1 26 ? 87.305 17.419 106.705 1.00 24.78 245 GLN B O 1
ATOM 2390 N N . MET B 1 27 ? 85.886 18.620 107.980 1.00 24.74 246 MET B N 1
ATOM 2391 C CA . MET B 1 27 ? 85.300 19.371 106.878 1.00 22.85 246 MET B CA 1
ATOM 2392 C C . MET B 1 27 ? 85.206 20.839 107.278 1.00 23.83 246 MET B C 1
ATOM 2393 O O . MET B 1 27 ? 84.577 21.173 108.280 1.00 23.75 246 MET B O 1
ATOM 2398 N N . MET B 1 28 ? 85.831 21.717 106.501 1.00 23.88 247 MET B N 1
ATOM 2399 C CA . MET B 1 28 ? 85.921 23.120 106.891 1.00 26.53 247 MET B CA 1
ATOM 2400 C C . MET B 1 28 ? 85.690 24.093 105.743 1.00 26.72 247 MET B C 1
ATOM 2401 O O . MET B 1 28 ? 86.008 23.809 104.588 1.00 26.98 247 MET B O 1
ATOM 2406 N N . SER B 1 29 ? 85.126 25.245 106.085 1.00 26.59 248 SER B N 1
ATOM 2407 C CA . SER B 1 29 ? 85.007 26.364 105.163 1.00 24.91 248 SER B CA 1
ATOM 2408 C C . SER B 1 29 ? 85.278 27.638 105.954 1.00 25.24 248 SER B C 1
ATOM 2409 O O . SER B 1 29 ? 84.906 27.732 107.124 1.00 24.89 248 SER B O 1
ATOM 2412 N N . SER B 1 30 ? 85.928 28.613 105.326 1.00 25.47 249 SER B N 1
ATOM 2413 C CA . SER B 1 30 ? 86.309 29.835 106.027 1.00 28.45 249 SER B CA 1
ATOM 2414 C C . SER B 1 30 ? 86.581 31.002 105.084 1.00 29.49 249 SER B C 1
ATOM 2415 O O . SER B 1 30 ? 87.142 30.826 104.002 1.00 28.42 249 SER B O 1
ATOM 2418 N N . ARG B 1 31 ? 86.170 32.194 105.506 1.00 30.66 250 ARG B N 1
ATOM 2419 C CA . ARG B 1 31 ? 86.425 33.418 104.756 1.00 32.62 250 ARG B CA 1
ATOM 2420 C C . ARG B 1 31 ? 87.891 33.832 104.863 1.00 35.49 250 ARG B C 1
ATOM 2421 O O . ARG B 1 31 ? 88.351 34.705 104.127 1.00 35.92 250 ARG B O 1
ATOM 2429 N N . ASN B 1 32 ? 88.617 33.208 105.786 1.00 37.94 251 ASN B N 1
ATOM 2430 C CA . ASN B 1 32 ? 90.038 33.494 105.957 1.00 40.71 251 ASN B CA 1
ATOM 2431 C C . ASN B 1 32 ? 90.935 32.476 105.257 1.00 39.20 251 ASN B C 1
ATOM 2432 O O . ASN B 1 32 ? 92.158 32.620 105.252 1.00 41.16 251 ASN B O 1
ATOM 2437 N N . PHE B 1 33 ? 90.330 31.452 104.663 1.00 34.35 252 PHE B N 1
ATOM 2438 C CA . PHE B 1 33 ? 91.057 30.584 103.744 1.00 30.59 252 PHE B CA 1
ATOM 2439 C C . PHE B 1 33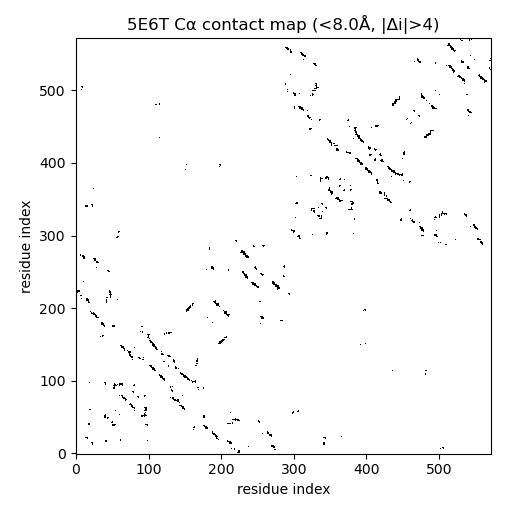 ? 91.358 31.377 102.479 1.00 31.69 252 PHE B C 1
ATOM 2440 O O . PHE B 1 33 ? 90.666 32.354 102.187 1.00 33.07 252 PHE B O 1
ATOM 2448 N N . PRO B 1 34 ? 92.402 30.977 101.732 1.00 29.74 253 PRO B N 1
ATOM 2449 C CA . PRO B 1 34 ? 92.677 31.640 100.453 1.00 28.21 253 PRO B CA 1
ATOM 2450 C C . PRO B 1 34 ? 91.464 31.581 99.530 1.00 29.51 253 PRO B C 1
ATOM 2451 O O . PRO B 1 34 ? 90.806 30.544 99.446 1.00 28.84 253 PRO B O 1
ATOM 2455 N N . ALA B 1 35 ? 91.170 32.688 98.858 1.00 31.36 254 ALA B N 1
ATOM 2456 C CA . ALA B 1 35 ? 89.978 32.776 98.025 1.00 31.70 254 ALA B CA 1
ATOM 2457 C C . ALA B 1 35 ? 90.100 31.873 96.806 1.00 31.32 254 ALA B C 1
ATOM 2458 O O . ALA B 1 35 ? 89.105 31.341 96.316 1.00 31.71 254 ALA B O 1
ATOM 2460 N N . SER B 1 36 ? 91.327 31.688 96.331 1.00 29.98 255 SER B N 1
ATOM 2461 C CA . SER B 1 36 ? 91.571 30.816 95.191 1.00 29.02 255 SER B CA 1
ATOM 2462 C C . SER B 1 36 ? 92.676 29.808 95.477 1.00 27.66 255 SER B C 1
ATOM 2463 O O . SER B 1 36 ? 93.644 30.108 96.175 1.00 27.62 255 SER B O 1
ATOM 2466 N N . VAL B 1 37 ? 92.520 28.609 94.926 1.00 26.71 256 VAL B N 1
ATOM 2467 C CA . VAL B 1 37 ? 93.527 27.563 95.041 1.00 25.04 256 VAL B CA 1
ATOM 2468 C C . VAL B 1 37 ? 93.742 26.915 93.681 1.00 23.41 256 VAL B C 1
ATOM 2469 O O . VAL B 1 37 ? 92.874 26.976 92.811 1.00 22.81 256 VAL B O 1
ATOM 2473 N N . GLN B 1 38 ? 94.902 26.296 93.497 1.00 22.72 257 GLN B N 1
ATOM 2474 C CA . GLN B 1 38 ? 95.206 25.636 92.235 1.00 21.76 257 GLN B CA 1
ATOM 2475 C C . GLN B 1 38 ? 95.826 24.265 92.461 1.00 20.11 257 GLN B C 1
ATOM 2476 O O . GLN B 1 38 ? 96.852 23.939 91.866 1.00 19.39 257 GLN B O 1
ATOM 2482 N N . PHE B 1 39 ? 95.205 23.479 93.337 1.00 19.17 258 PHE B N 1
ATOM 2483 C CA . PHE B 1 39 ? 95.641 22.111 93.594 1.00 18.03 258 PHE B CA 1
ATOM 2484 C C . PHE B 1 39 ? 95.766 21.350 92.279 1.00 18.05 258 PHE B C 1
ATOM 2485 O O . PHE B 1 39 ? 94.945 21.523 91.379 1.00 17.97 258 PHE B O 1
ATOM 2493 N N . GLN B 1 40 ? 96.802 20.529 92.153 1.00 18.98 259 GLN B N 1
ATOM 2494 C CA . GLN B 1 40 ? 96.985 19.747 90.937 1.00 18.21 259 GLN B CA 1
ATOM 2495 C C . GLN B 1 40 ? 96.459 18.328 91.113 1.00 13.70 259 GLN B C 1
ATOM 2496 O O . GLN B 1 40 ? 96.124 17.657 90.137 1.00 14.67 259 GLN B O 1
ATOM 2502 N N . ASN B 1 41 ? 96.380 17.884 92.364 1.00 13.45 260 ASN B N 1
ATOM 2503 C CA . ASN B 1 41 ? 95.771 16.598 92.689 1.00 15.98 260 ASN B CA 1
ATOM 2504 C C . ASN B 1 41 ? 94.375 16.782 93.277 1.00 17.87 260 ASN B C 1
ATOM 2505 O O . ASN B 1 41 ? 94.032 17.866 93.751 1.00 19.75 260 ASN B O 1
ATOM 2510 N N . GLY B 1 42 ? 93.578 15.719 93.248 1.00 16.69 261 GLY B N 1
ATOM 2511 C CA . GLY B 1 42 ? 92.205 15.778 93.715 1.00 15.38 261 GLY B CA 1
ATOM 2512 C C . GLY B 1 42 ? 91.345 16.664 92.835 1.00 16.46 261 GLY B C 1
ATOM 2513 O O . GLY B 1 42 ? 90.410 17.311 93.307 1.00 17.11 261 GLY B O 1
ATOM 2514 N N . ARG B 1 43 ? 91.662 16.681 91.545 1.00 15.66 262 ARG B N 1
ATOM 2515 C CA . ARG B 1 43 ? 90.960 17.528 90.588 1.00 15.73 262 ARG B CA 1
ATOM 2516 C C . ARG B 1 43 ? 90.250 16.717 89.509 1.00 16.76 262 ARG B C 1
ATOM 2517 O O . ARG B 1 43 ? 90.880 15.967 88.762 1.00 16.40 262 ARG B O 1
ATOM 2525 N N . CYS B 1 44 ? 88.934 16.880 89.433 1.00 16.84 263 CYS B N 1
ATOM 2526 C CA . CYS B 1 44 ? 88.123 16.156 88.464 1.00 17.80 263 CYS B CA 1
ATOM 2527 C C . CYS B 1 44 ? 86.797 16.865 88.231 1.00 21.23 263 CYS B C 1
ATOM 2528 O O . CYS B 1 44 ? 86.160 17.326 89.175 1.00 25.04 263 CYS B O 1
ATOM 2531 N N . THR B 1 45 ? 86.377 16.943 86.973 1.00 22.37 264 THR B N 1
ATOM 2532 C CA . THR B 1 45 ? 85.073 17.506 86.656 1.00 23.91 264 THR B CA 1
ATOM 2533 C C . THR B 1 45 ? 83.995 16.500 87.030 1.00 23.01 264 THR B C 1
ATOM 2534 O O . THR B 1 45 ? 84.280 15.314 87.201 1.00 22.46 264 THR B O 1
ATOM 2538 N N . LEU B 1 46 ? 82.760 16.972 87.163 1.00 22.74 265 LEU B N 1
ATOM 2539 C CA . LEU B 1 46 ? 81.646 16.098 87.513 1.00 23.66 265 LEU B CA 1
ATOM 2540 C C . LEU B 1 46 ? 81.375 15.078 86.411 1.00 25.37 265 LEU B C 1
ATOM 2541 O O . LEU B 1 46 ? 80.776 14.030 86.656 1.00 24.67 265 LEU B O 1
ATOM 2546 N N . SER B 1 47 ? 81.816 15.397 85.197 1.00 27.00 266 SER B N 1
ATOM 2547 C CA . SER B 1 47 ? 81.653 14.505 84.056 1.00 29.83 266 SER B CA 1
ATOM 2548 C C . SER B 1 47 ? 82.780 13.476 83.983 1.00 28.87 266 SER B C 1
ATOM 2549 O O . SER B 1 47 ? 82.838 12.672 83.054 1.00 28.97 266 SER B O 1
ATOM 2552 N N . GLY B 1 48 ? 83.671 13.509 84.969 1.00 27.96 267 GLY B N 1
ATOM 2553 C CA . GLY B 1 48 ? 84.736 12.529 85.078 1.00 27.14 267 GLY B CA 1
ATOM 2554 C C . GLY B 1 48 ? 85.984 12.829 84.270 1.00 27.56 267 GLY B C 1
ATOM 2555 O O . GLY B 1 48 ? 86.701 11.912 83.870 1.00 28.60 267 GLY B O 1
ATOM 2556 N N . ASP B 1 49 ? 86.257 14.108 84.034 1.00 26.79 268 ASP B N 1
ATOM 2557 C CA . ASP B 1 49 ? 87.510 14.503 83.394 1.00 26.85 268 ASP B CA 1
ATOM 2558 C C . ASP B 1 49 ? 88.561 14.884 84.431 1.00 23.46 268 ASP B C 1
ATOM 2559 O O . ASP B 1 49 ? 88.430 15.898 85.116 1.00 24.01 268 ASP B O 1
ATOM 2564 N N . LEU B 1 50 ? 89.602 14.066 84.540 1.00 20.77 269 LEU B N 1
ATOM 2565 C CA . LEU B 1 50 ? 90.698 14.338 85.463 1.00 19.61 269 LEU B CA 1
ATOM 2566 C C . LEU B 1 50 ? 91.540 15.517 84.992 1.00 18.96 269 LEU B C 1
ATOM 2567 O O . LEU B 1 50 ? 91.798 15.666 83.797 1.00 19.62 269 LEU B O 1
ATOM 2572 N N . LEU B 1 51 ? 91.968 16.351 85.935 1.00 18.71 270 LEU B N 1
ATOM 2573 C CA . LEU B 1 51 ? 92.784 17.516 85.611 1.00 19.09 270 LEU B CA 1
ATOM 2574 C C . LEU B 1 51 ? 94.102 17.499 86.376 1.00 17.65 270 LEU B C 1
ATOM 2575 O O . LEU B 1 51 ? 94.225 16.835 87.405 1.00 16.32 270 LEU B O 1
ATOM 2580 N N . GLY B 1 52 ? 95.078 18.249 85.871 1.00 16.63 271 GLY B N 1
ATOM 2581 C CA . GLY B 1 52 ? 96.378 18.362 86.507 1.00 17.57 271 GLY B CA 1
ATOM 2582 C C . GLY B 1 52 ? 97.125 17.047 86.622 1.00 18.65 271 GLY B C 1
ATOM 2583 O O . GLY B 1 52 ? 97.272 16.318 85.643 1.00 20.92 271 GLY B O 1
ATOM 2584 N N . THR B 1 53 ? 97.597 16.743 87.826 1.00 17.88 272 THR B N 1
ATOM 2585 C CA . THR B 1 53 ? 98.385 15.538 88.056 1.00 15.82 272 THR B CA 1
ATOM 2586 C C . THR B 1 53 ? 97.570 14.452 88.750 1.00 15.62 272 THR B C 1
ATOM 2587 O O . THR B 1 53 ? 98.126 13.455 89.211 1.00 14.30 272 THR B O 1
ATOM 2591 N N . THR B 1 54 ? 96.256 14.654 88.821 1.00 16.45 273 THR B N 1
ATOM 2592 C CA . THR B 1 54 ? 95.352 13.697 89.455 1.00 15.40 273 THR B CA 1
ATOM 2593 C C . THR B 1 54 ? 95.500 12.320 88.816 1.00 15.59 273 THR B C 1
ATOM 2594 O O . THR B 1 54 ? 95.213 12.147 87.633 1.00 15.84 273 THR B O 1
ATOM 2598 N N . PRO B 1 55 ? 95.960 11.336 89.603 1.00 17.10 274 PRO B N 1
ATOM 2599 C CA . PRO B 1 55 ? 96.276 10.004 89.078 1.00 17.35 274 PRO B CA 1
ATOM 2600 C C . PRO B 1 55 ? 95.037 9.195 88.703 1.00 18.79 274 PRO B C 1
ATOM 2601 O O . PRO B 1 55 ? 94.039 9.218 89.424 1.00 17.61 274 PRO B O 1
ATOM 2605 N N . SER B 1 56 ? 95.114 8.485 87.581 1.00 20.29 275 SER B N 1
ATOM 2606 C CA . SER B 1 56 ? 94.035 7.603 87.152 1.00 22.34 275 SER B CA 1
ATOM 2607 C C . SER B 1 56 ? 93.887 6.443 88.127 1.00 20.97 275 SER B C 1
ATOM 2608 O O . SER B 1 56 ? 92.791 5.919 88.325 1.00 22.16 275 SER B O 1
ATOM 2611 N N . SER B 1 57 ? 95.002 6.047 88.731 1.00 19.00 276 SER B N 1
ATOM 2612 C CA . SER B 1 57 ? 94.986 5.038 89.781 1.00 19.89 276 SER B CA 1
ATOM 2613 C C . SER B 1 57 ? 95.214 5.718 91.128 1.00 19.79 276 SER B C 1
ATOM 2614 O O . SER B 1 57 ? 96.293 6.256 91.379 1.00 21.15 276 SER B O 1
ATOM 2617 N N . PRO B 1 58 ? 94.194 5.692 92.000 1.00 20.53 277 PRO B N 1
ATOM 2618 C CA . PRO B 1 58 ? 94.178 6.427 93.273 1.00 19.42 277 PRO B CA 1
ATOM 2619 C C . PRO B 1 58 ? 95.347 6.112 94.208 1.00 17.58 277 PRO B C 1
ATOM 2620 O O . PRO B 1 58 ? 95.780 6.993 94.948 1.00 17.84 277 PRO B O 1
ATOM 2624 N N . SER B 1 59 ? 95.844 4.880 94.179 1.00 15.08 278 SER B N 1
ATOM 2625 C CA . SER B 1 59 ? 96.943 4.482 95.054 1.00 17.58 278 SER B CA 1
ATOM 2626 C C . SER B 1 59 ? 98.278 5.107 94.657 1.00 17.48 278 SER B C 1
ATOM 2627 O O . SER B 1 59 ? 99.251 5.038 95.409 1.00 19.15 278 SER B O 1
ATOM 2630 N N . ASP B 1 60 ? 98.319 5.717 93.476 1.00 15.99 279 ASP B N 1
ATOM 2631 C CA . ASP B 1 60 ? 99.503 6.441 93.023 1.00 15.14 279 ASP B CA 1
ATOM 2632 C C . ASP B 1 60 ? 99.567 7.843 93.626 1.00 16.37 279 ASP B C 1
ATOM 2633 O O . ASP B 1 60 ? 100.514 8.589 93.377 1.00 17.41 279 ASP B O 1
ATOM 2638 N N . LEU B 1 61 ? 98.550 8.203 94.404 1.00 17.15 280 LEU B N 1
ATOM 2639 C CA . LEU B 1 61 ? 98.507 9.515 95.045 1.00 16.72 280 LEU B CA 1
ATOM 2640 C C . LEU B 1 61 ? 99.636 9.677 96.054 1.00 16.18 280 LEU B C 1
ATOM 2641 O O . LEU B 1 61 ? 99.727 8.921 97.020 1.00 15.49 280 LEU B O 1
ATOM 2646 N N . GLY B 1 62 ? 100.493 10.666 95.826 1.00 11.71 281 GLY B N 1
ATOM 2647 C CA . GLY B 1 62 ? 101.616 10.918 96.709 1.00 12.20 281 GLY B CA 1
ATOM 2648 C C . GLY B 1 62 ? 102.776 9.977 96.452 1.00 15.05 281 GLY B C 1
ATOM 2649 O O . GLY B 1 62 ? 103.749 9.959 97.205 1.00 17.09 281 GLY B O 1
ATOM 2650 N N . ALA B 1 63 ? 102.670 9.193 95.384 1.00 14.03 282 ALA B N 1
ATOM 2651 C CA . ALA B 1 63 ? 103.723 8.258 95.006 1.00 15.47 282 ALA B CA 1
ATOM 2652 C C . ALA B 1 63 ? 104.411 8.664 93.707 1.00 17.25 282 ALA B C 1
ATOM 2653 O O . ALA B 1 63 ? 103.874 9.456 92.933 1.00 18.91 282 ALA B O 1
ATOM 2655 N N . PHE B 1 64 ? 105.604 8.123 93.477 1.00 16.93 283 PHE B N 1
ATOM 2656 C CA . PHE B 1 64 ? 106.236 8.203 92.165 1.00 17.08 283 PHE B CA 1
ATOM 2657 C C . PHE B 1 64 ? 107.246 7.074 91.973 1.00 17.36 283 PHE B C 1
ATOM 2658 O O . PHE B 1 64 ? 107.633 6.397 92.926 1.00 16.72 283 PHE B O 1
ATOM 2666 N N . VAL B 1 65 ? 107.654 6.871 90.725 1.00 18.65 284 VAL B N 1
ATOM 2667 C CA . VAL B 1 65 ? 108.647 5.859 90.383 1.00 15.82 284 VAL B CA 1
ATOM 2668 C C . VAL B 1 65 ? 109.876 6.535 89.785 1.00 16.73 284 VAL B C 1
ATOM 2669 O O . VAL B 1 65 ? 109.761 7.332 88.854 1.00 16.85 284 VAL B O 1
ATOM 2673 N N . GLY B 1 66 ? 111.052 6.227 90.325 1.00 16.03 285 GLY B N 1
ATOM 2674 C CA . GLY B 1 66 ? 112.272 6.874 89.878 1.00 17.05 285 GLY B CA 1
ATOM 2675 C C . GLY B 1 66 ? 113.440 5.929 89.678 1.00 19.24 285 GLY B C 1
ATOM 2676 O O . GLY B 1 66 ? 113.474 4.833 90.238 1.00 20.46 285 GLY B O 1
ATOM 2677 N N . LEU B 1 67 ? 114.395 6.357 88.857 1.00 18.45 286 LEU B N 1
ATOM 2678 C CA . LEU B 1 67 ? 115.630 5.615 88.638 1.00 18.52 286 LEU B CA 1
ATOM 2679 C C . LEU B 1 67 ? 116.821 6.566 88.660 1.00 19.75 286 LEU B C 1
ATOM 2680 O O . LEU B 1 67 ? 116.787 7.624 88.030 1.00 20.68 286 LEU B O 1
ATOM 2685 N N . ILE B 1 68 ? 117.864 6.186 89.393 1.00 20.00 287 ILE B N 1
ATOM 2686 C CA . ILE B 1 68 ? 119.069 7.002 89.510 1.00 21.59 287 ILE B CA 1
ATOM 2687 C C . ILE B 1 68 ? 119.662 7.282 88.124 1.00 22.99 287 ILE B C 1
ATOM 2688 O O . ILE B 1 68 ? 119.708 6.399 87.267 1.00 24.09 287 ILE B O 1
ATOM 2693 N N . ALA B 1 69 ? 120.086 8.523 87.901 1.00 22.47 288 ALA B N 1
ATOM 2694 C CA . ALA B 1 69 ? 120.507 8.961 86.573 1.00 23.83 288 ALA B CA 1
ATOM 2695 C C . ALA B 1 69 ? 121.792 8.268 86.132 1.00 26.07 288 ALA B C 1
ATOM 2696 O O . ALA B 1 69 ? 121.950 7.917 84.963 1.00 26.64 288 ALA B O 1
ATOM 2698 N N . GLU B 1 70 ? 122.702 8.079 87.081 1.00 27.27 289 GLU B N 1
ATOM 2699 C CA . GLU B 1 70 ? 123.968 7.399 86.841 1.00 28.92 289 GLU B CA 1
ATOM 2700 C C . GLU B 1 70 ? 124.525 6.998 88.204 1.00 29.37 289 GLU B C 1
ATOM 2701 O O . GLU B 1 70 ? 124.135 7.583 89.212 1.00 23.21 289 GLU B O 1
ATOM 2707 N N . PRO B 1 71 ? 125.419 5.993 88.245 1.00 29.63 290 PRO B N 1
ATOM 2708 C CA . PRO B 1 71 ? 125.923 5.475 89.526 1.00 31.07 290 PRO B CA 1
ATOM 2709 C C . PRO B 1 71 ? 126.406 6.551 90.504 1.00 31.60 290 PRO B C 1
ATOM 2710 O O . PRO B 1 71 ? 127.216 7.406 90.146 1.00 30.37 290 PRO B O 1
ATOM 2714 N N . GLY B 1 72 ? 125.893 6.497 91.731 1.00 33.93 291 GLY B N 1
ATOM 2715 C CA . GLY B 1 72 ? 126.286 7.418 92.784 1.00 35.16 291 GLY B CA 1
ATOM 2716 C C . GLY B 1 72 ? 125.580 8.764 92.800 1.00 34.09 291 GLY B C 1
ATOM 2717 O O . GLY B 1 72 ? 125.829 9.583 93.685 1.00 35.34 291 GLY B O 1
ATOM 2718 N N . SER B 1 73 ? 124.699 9.000 91.832 1.00 31.36 292 SER B N 1
ATOM 2719 C CA . SER B 1 73 ? 124.025 10.293 91.711 1.00 29.71 292 SER B CA 1
ATOM 2720 C C . SER B 1 73 ? 122.899 10.484 92.726 1.00 28.47 292 SER B C 1
ATOM 2721 O O . SER B 1 73 ? 122.321 9.517 93.220 1.00 28.04 292 SER B O 1
ATOM 2724 N N . ARG B 1 74 ? 122.596 11.744 93.027 1.00 28.03 293 ARG B N 1
ATOM 2725 C CA . ARG B 1 74 ? 121.432 12.092 93.837 1.00 27.34 293 ARG B CA 1
ATOM 2726 C C . ARG B 1 74 ? 120.234 12.343 92.928 1.00 26.57 293 ARG B C 1
ATOM 2727 O O . ARG B 1 74 ? 119.091 12.404 93.383 1.00 27.28 293 ARG B O 1
ATOM 2735 N N . VAL B 1 75 ? 120.517 12.493 91.637 1.00 21.07 294 VAL B N 1
ATOM 2736 C CA . VAL B 1 75 ? 119.501 12.787 90.633 1.00 20.15 294 VAL B CA 1
ATOM 2737 C C . VAL B 1 75 ? 118.780 11.525 90.163 1.00 20.74 294 VAL B C 1
ATOM 2738 O O . VAL B 1 75 ? 119.417 10.550 89.764 1.00 24.04 294 VAL B O 1
ATOM 2742 N N . VAL B 1 76 ? 117.453 11.548 90.205 1.00 18.82 295 VAL B N 1
ATOM 2743 C CA . VAL B 1 76 ? 116.658 10.431 89.705 1.00 21.21 295 VAL B CA 1
ATOM 2744 C C . VAL B 1 76 ? 115.779 10.820 88.520 1.00 20.66 295 VAL B C 1
ATOM 2745 O O . VAL B 1 76 ? 115.124 11.859 88.539 1.00 18.87 295 VAL B O 1
ATOM 2749 N N . GLU B 1 77 ? 115.784 9.986 87.484 1.00 21.76 296 GLU B N 1
ATOM 2750 C CA . GLU B 1 77 ? 114.879 10.165 86.354 1.00 22.11 296 GLU B CA 1
ATOM 2751 C C . GLU B 1 77 ? 113.496 9.628 86.707 1.00 21.57 296 GLU B C 1
ATOM 2752 O O . GLU B 1 77 ? 113.363 8.510 87.205 1.00 21.60 296 GLU B O 1
ATOM 2758 N N . LEU B 1 78 ? 112.470 10.431 86.448 1.00 19.39 297 LEU B N 1
ATOM 2759 C CA . LEU B 1 78 ? 111.107 10.082 86.828 1.00 17.62 297 LEU B CA 1
ATOM 2760 C C . LEU B 1 78 ? 110.363 9.302 85.752 1.00 16.39 297 LEU B C 1
ATOM 2761 O O . LEU B 1 78 ? 110.459 9.608 84.564 1.00 17.65 297 LEU B O 1
ATOM 2766 N N . SER B 1 79 ? 109.623 8.288 86.184 1.00 15.36 298 SER B N 1
ATOM 2767 C CA . SER B 1 79 ? 108.661 7.608 85.328 1.00 17.18 298 SER B CA 1
ATOM 2768 C C . SER B 1 79 ? 107.249 7.974 85.772 1.00 17.27 298 SER B C 1
ATOM 2769 O O . SER B 1 79 ? 107.070 8.730 86.726 1.00 16.26 298 SER B O 1
ATOM 2772 N N . GLN B 1 80 ? 106.249 7.442 85.079 1.00 16.60 299 GLN B N 1
ATOM 2773 C CA . GLN B 1 80 ? 104.892 7.441 85.606 1.00 16.75 299 GLN B CA 1
ATOM 2774 C C . GLN B 1 80 ? 104.810 6.373 86.699 1.00 16.92 299 GLN B C 1
ATOM 2775 O O . GLN B 1 80 ? 105.568 5.403 86.671 1.00 16.75 299 GLN B O 1
ATOM 2781 N N . PRO B 1 81 ? 103.893 6.544 87.668 1.00 16.49 300 PRO B N 1
ATOM 2782 C CA . PRO B 1 81 ? 103.814 5.623 88.812 1.00 17.41 300 PRO B CA 1
ATOM 2783 C C . PRO B 1 81 ? 103.425 4.188 88.441 1.00 19.44 300 PRO B C 1
ATOM 2784 O O . PRO B 1 81 ? 103.392 3.325 89.318 1.00 22.24 300 PRO B O 1
ATOM 2788 N N . ASN B 1 82 ? 103.145 3.940 87.166 1.00 21.07 301 ASN B N 1
ATOM 2789 C CA . ASN B 1 82 ? 102.901 2.584 86.682 1.00 22.18 301 ASN B CA 1
ATOM 2790 C C . ASN B 1 82 ? 104.108 2.057 85.907 1.00 21.52 301 ASN B C 1
ATOM 2791 O O . ASN B 1 82 ? 103.997 1.107 85.129 1.00 22.00 301 ASN B O 1
ATOM 2796 N N . GLN B 1 83 ? 105.251 2.708 86.134 1.00 20.25 302 GLN B N 1
ATOM 2797 C CA . GLN B 1 83 ? 106.555 2.360 85.554 1.00 23.08 302 GLN B CA 1
ATOM 2798 C C . GLN B 1 83 ? 106.649 2.637 84.053 1.00 22.02 302 GLN B C 1
ATOM 2799 O O . GLN B 1 83 ? 107.686 2.389 83.437 1.00 22.69 302 GLN B O 1
ATOM 2805 N N . GLU B 1 84 ? 105.575 3.148 83.463 1.00 20.82 303 GLU B N 1
ATOM 2806 C CA . GLU B 1 84 ? 105.646 3.637 82.093 1.00 21.39 303 GLU B CA 1
ATOM 2807 C C . GLU B 1 84 ? 106.441 4.936 82.052 1.00 20.33 303 GLU B C 1
ATOM 2808 O O . GLU B 1 84 ? 106.571 5.622 83.065 1.00 16.83 303 GLU B O 1
ATOM 2814 N N . ASP B 1 85 ? 106.971 5.271 80.881 1.00 21.64 304 ASP B N 1
ATOM 2815 C CA . ASP B 1 85 ? 107.833 6.440 80.749 1.00 21.66 304 ASP B CA 1
ATOM 2816 C C . ASP B 1 85 ? 107.077 7.741 80.994 1.00 21.36 304 ASP B C 1
ATOM 2817 O O . ASP B 1 85 ? 105.901 7.867 80.650 1.00 21.95 304 ASP B O 1
ATOM 2822 N N . PHE B 1 86 ? 107.765 8.699 81.606 1.00 19.67 305 PHE B N 1
ATOM 2823 C CA . PHE B 1 86 ? 107.229 10.042 81.791 1.00 18.89 305 PHE B CA 1
ATOM 2824 C C . PHE B 1 86 ? 107.741 10.970 80.698 1.00 20.17 305 PHE B C 1
ATOM 2825 O O . PHE B 1 86 ? 108.950 11.126 80.509 1.00 22.76 305 PHE B O 1
ATOM 2833 N N . HIS B 1 87 ? 106.807 11.569 79.969 1.00 19.75 306 HIS B N 1
ATOM 2834 C CA . HIS B 1 87 ? 107.153 12.475 78.888 1.00 22.62 306 HIS B CA 1
ATOM 2835 C C . HIS B 1 87 ? 107.351 13.883 79.435 1.00 23.59 306 HIS B C 1
ATOM 2836 O O . HIS B 1 87 ? 106.413 14.503 79.936 1.00 23.72 306 HIS B O 1
ATOM 2843 N N . ALA B 1 88 ? 108.579 14.385 79.339 1.00 23.31 307 ALA B N 1
ATOM 2844 C CA . ALA B 1 88 ? 108.885 15.710 79.864 1.00 23.42 307 ALA B CA 1
ATOM 2845 C C . ALA B 1 88 ? 108.128 16.781 79.089 1.00 23.44 307 ALA B C 1
ATOM 2846 O O . ALA B 1 88 ? 108.015 16.709 77.866 1.00 22.73 307 ALA B O 1
ATOM 2848 N N . GLY B 1 89 ? 107.612 17.776 79.803 1.00 25.44 308 GLY B N 1
ATOM 2849 C CA . GLY B 1 89 ? 106.849 18.839 79.175 1.00 26.04 308 GLY B CA 1
ATOM 2850 C C . GLY B 1 89 ? 105.381 18.511 78.966 1.00 27.43 308 GLY B C 1
ATOM 2851 O O . GLY B 1 89 ? 104.591 19.387 78.619 1.00 30.15 308 GLY B O 1
ATOM 2852 N N . SER B 1 90 ? 105.016 17.247 79.161 1.00 27.62 309 SER B N 1
ATOM 2853 C CA . SER B 1 90 ? 103.634 16.805 78.983 1.00 27.68 309 SER B CA 1
ATOM 2854 C C . SER B 1 90 ? 102.724 17.210 80.139 1.00 26.42 309 SER B C 1
ATOM 2855 O O . SER B 1 90 ? 101.512 17.334 79.968 1.00 27.39 309 SER B O 1
ATOM 2858 N N . ALA B 1 91 ? 103.313 17.419 81.311 1.00 24.30 310 ALA B N 1
ATOM 2859 C CA . ALA B 1 91 ? 102.539 17.667 82.521 1.00 24.15 310 ALA B CA 1
ATOM 2860 C C . ALA B 1 91 ? 103.395 18.375 83.572 1.00 24.88 310 ALA B C 1
ATOM 2861 O O . ALA B 1 91 ? 104.621 18.403 83.449 1.00 24.91 310 ALA B O 1
ATOM 2863 N N . PRO B 1 92 ? 102.758 18.959 84.605 1.00 25.73 311 PRO B N 1
ATOM 2864 C CA . PRO B 1 92 ? 103.536 19.601 85.671 1.00 25.58 311 PRO B CA 1
ATOM 2865 C C . PRO B 1 92 ? 104.462 18.616 86.370 1.00 23.72 311 PRO B C 1
ATOM 2866 O O . PRO B 1 92 ? 105.545 18.985 86.824 1.00 23.42 311 PRO B O 1
ATOM 2870 N N . ALA B 1 93 ? 104.018 17.366 86.442 1.00 21.68 312 ALA B N 1
ATOM 2871 C CA . ALA B 1 93 ? 104.758 16.302 87.100 1.00 18.04 312 ALA B CA 1
ATOM 2872 C C . ALA B 1 93 ? 104.154 14.967 86.678 1.00 16.05 312 ALA B C 1
ATOM 2873 O O . ALA B 1 93 ? 103.090 14.946 86.058 1.00 15.20 312 ALA B O 1
ATOM 2875 N N . PRO B 1 94 ? 104.829 13.846 86.989 1.00 15.91 313 PRO B N 1
ATOM 2876 C CA . PRO B 1 94 ? 104.143 12.571 86.751 1.00 17.85 313 PRO B CA 1
ATOM 2877 C C . PRO B 1 94 ? 102.875 12.482 87.597 1.00 18.59 313 PRO B C 1
ATOM 2878 O O . PRO B 1 94 ? 102.808 13.113 88.652 1.00 19.59 313 PRO B O 1
ATOM 2882 N N . PHE B 1 95 ? 101.885 11.726 87.132 1.00 18.60 314 PHE B N 1
ATOM 2883 C CA . PHE B 1 95 ? 100.594 11.654 87.811 1.00 17.83 314 PHE B CA 1
ATOM 2884 C C . PHE B 1 95 ? 100.734 11.179 89.254 1.00 16.15 314 PHE B C 1
ATOM 2885 O O . PHE B 1 95 ? 101.480 10.244 89.539 1.00 15.91 314 PHE B O 1
ATOM 2893 N N . GLY B 1 96 ? 100.015 11.838 90.158 1.00 15.22 315 GLY B N 1
ATOM 2894 C CA . GLY B 1 96 ? 100.025 11.476 91.564 1.00 14.78 315 GLY B CA 1
ATOM 2895 C C . GLY B 1 96 ? 101.121 12.142 92.376 1.00 17.06 315 GLY B C 1
ATOM 2896 O O . GLY B 1 96 ? 101.119 12.068 93.604 1.00 18.47 315 GLY B O 1
ATOM 2897 N N . PHE B 1 97 ? 102.056 12.795 91.694 1.00 17.77 316 PHE B N 1
ATOM 2898 C CA . PHE B 1 97 ? 103.134 13.506 92.371 1.00 16.28 316 PHE B CA 1
ATOM 2899 C C . PHE B 1 97 ? 102.564 14.609 93.262 1.00 14.06 316 PHE B C 1
ATOM 2900 O O . PHE B 1 97 ? 101.656 15.330 92.852 1.00 13.79 316 PHE B O 1
ATOM 2908 N N . PRO B 1 98 ? 103.086 14.727 94.496 1.00 13.39 317 PRO B N 1
ATOM 2909 C CA . PRO B 1 98 ? 102.588 15.694 95.483 1.00 13.28 317 PRO B CA 1
ATOM 2910 C C . PRO B 1 98 ? 102.624 17.140 94.989 1.00 15.48 317 PRO B C 1
ATOM 2911 O O . PRO B 1 98 ? 103.569 17.535 94.305 1.00 15.86 317 PRO B O 1
ATOM 2915 N N . ASP B 1 99 ? 101.607 17.918 95.351 1.00 17.22 318 ASP B N 1
ATOM 2916 C CA . ASP B 1 99 ? 101.519 19.315 94.936 1.00 20.35 318 ASP B CA 1
ATOM 2917 C C . ASP B 1 99 ? 101.715 20.262 96.116 1.00 21.20 318 ASP B C 1
ATOM 2918 O O . ASP B 1 99 ? 101.020 21.272 96.238 1.00 22.77 318 ASP B O 1
ATOM 2923 N N . PHE B 1 100 ? 102.670 19.930 96.978 1.00 20.22 319 PHE B N 1
ATOM 2924 C CA . PHE B 1 100 ? 102.944 20.733 98.164 1.00 18.93 319 PHE B CA 1
ATOM 2925 C C . PHE B 1 100 ? 104.204 21.573 97.986 1.00 19.55 319 PHE B C 1
ATOM 2926 O O . PHE B 1 100 ? 105.072 21.242 97.179 1.00 20.20 319 PHE B O 1
ATOM 2934 N N . SER B 1 101 ? 104.308 22.651 98.756 1.00 18.69 320 SER B N 1
ATOM 2935 C CA . SER B 1 101 ? 105.420 23.583 98.613 1.00 20.34 320 SER B CA 1
ATOM 2936 C C . SER B 1 101 ? 105.938 24.071 99.957 1.00 22.76 320 SER B C 1
ATOM 2937 O O . SER B 1 101 ? 105.456 23.646 101.006 1.00 23.78 320 SER B O 1
ATOM 2940 N N . ASP B 1 102 ? 106.922 24.966 99.905 1.00 23.24 321 ASP B N 1
ATOM 2941 C CA . ASP B 1 102 ? 107.456 25.626 101.094 1.00 27.79 321 ASP B CA 1
ATOM 2942 C C . ASP B 1 102 ? 107.934 24.613 102.127 1.00 28.74 321 ASP B C 1
ATOM 2943 O O . ASP B 1 102 ? 107.736 24.795 103.330 1.00 31.43 321 ASP B O 1
ATOM 2948 N N . CYS B 1 103 ? 108.571 23.550 101.646 1.00 26.39 322 CYS B N 1
ATOM 2949 C CA . CYS B 1 103 ? 109.007 22.458 102.505 1.00 25.52 322 CYS B CA 1
ATOM 2950 C C . CYS B 1 103 ? 109.943 21.511 101.771 1.00 23.71 322 CYS B C 1
ATOM 2951 O O . CYS B 1 103 ? 110.233 21.693 100.591 1.00 24.13 322 CYS B O 1
ATOM 2954 N N . SER B 1 104 ? 110.407 20.492 102.484 1.00 23.40 323 SER B N 1
ATOM 2955 C CA . SER B 1 104 ? 111.057 19.349 101.863 1.00 22.89 323 SER B CA 1
ATOM 2956 C C . SER B 1 104 ? 110.114 18.155 101.937 1.00 20.97 323 SER B C 1
ATOM 2957 O O . SER B 1 104 ? 109.319 18.049 102.870 1.00 20.28 323 SER B O 1
ATOM 2960 N N . LEU B 1 105 ? 110.195 17.259 100.958 1.00 19.72 324 LEU B N 1
ATOM 2961 C CA . LEU B 1 105 ? 109.342 16.075 100.954 1.00 18.80 324 LEU B CA 1
ATOM 2962 C C . LEU B 1 105 ? 110.140 14.820 101.268 1.00 20.39 324 LEU B C 1
ATOM 2963 O O . LEU B 1 105 ? 111.051 14.451 100.527 1.00 19.09 324 LEU B O 1
ATOM 2968 N N . THR B 1 106 ? 109.785 14.160 102.365 1.00 20.33 325 THR B N 1
ATOM 2969 C CA . THR B 1 106 ? 110.438 12.914 102.738 1.00 19.03 325 THR B CA 1
ATOM 2970 C C . THR B 1 106 ? 109.608 11.723 102.277 1.00 17.53 325 THR B C 1
ATOM 2971 O O . THR B 1 106 ? 108.458 11.556 102.684 1.00 16.36 325 THR B O 1
ATOM 2975 N N . PHE B 1 107 ? 110.201 10.901 101.418 1.00 18.42 326 PHE B N 1
ATOM 2976 C CA . PHE B 1 107 ? 109.526 9.725 100.886 1.00 17.83 326 PHE B CA 1
ATOM 2977 C C . PHE B 1 107 ? 110.080 8.440 101.473 1.00 19.91 326 PHE B C 1
ATOM 2978 O O . PHE B 1 107 ? 111.277 8.331 101.722 1.00 20.90 326 PHE B O 1
ATOM 2986 N N . VAL B 1 108 ? 109.206 7.463 101.684 1.00 20.17 327 VAL B N 1
ATOM 2987 C CA . VAL B 1 108 ? 109.658 6.095 101.878 1.00 20.82 327 VAL B CA 1
ATOM 2988 C C . VAL B 1 108 ? 110.012 5.558 100.498 1.00 22.39 327 VAL B C 1
ATOM 2989 O O . VAL B 1 108 ? 109.225 5.684 99.563 1.00 24.02 327 VAL B O 1
ATOM 2993 N N . VAL B 1 109 ? 111.190 4.961 100.367 1.00 21.63 328 VAL B N 1
ATOM 2994 C CA . VAL B 1 109 ? 111.661 4.508 99.065 1.00 20.43 328 VAL B CA 1
ATOM 2995 C C . VAL B 1 109 ? 111.953 3.015 99.097 1.00 19.66 328 VAL B C 1
ATOM 2996 O O . VAL B 1 109 ? 112.679 2.537 99.965 1.00 20.95 328 VAL B O 1
ATOM 3000 N N . ALA B 1 110 ? 111.384 2.284 98.144 1.00 19.69 329 ALA B N 1
ATOM 3001 C CA . ALA B 1 110 ? 111.529 0.835 98.113 1.00 19.87 329 ALA B CA 1
ATOM 3002 C C . ALA B 1 110 ? 111.896 0.318 96.729 1.00 21.35 329 ALA B C 1
ATOM 3003 O O . ALA B 1 110 ? 111.171 0.538 95.758 1.00 21.05 329 ALA B O 1
ATOM 3005 N N . SER B 1 111 ? 113.027 -0.373 96.650 1.00 23.37 330 SER B N 1
ATOM 3006 C CA . SER B 1 111 ? 113.428 -1.054 95.429 1.00 24.16 330 SER B CA 1
ATOM 3007 C C . SER B 1 111 ? 113.495 -2.550 95.699 1.00 26.87 330 SER B C 1
ATOM 3008 O O . SER B 1 111 ? 113.144 -3.004 96.787 1.00 28.12 330 SER B O 1
ATOM 3011 N N . ALA B 1 112 ? 113.942 -3.313 94.707 1.00 27.74 331 ALA B N 1
ATOM 3012 C CA . A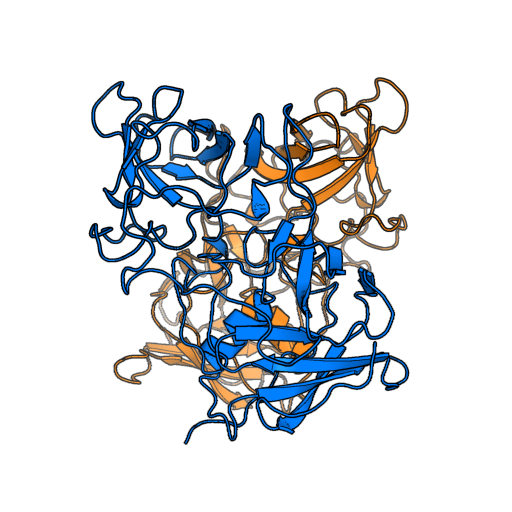LA B 1 112 ? 114.096 -4.754 94.861 1.00 31.40 331 ALA B CA 1
ATOM 3013 C C . ALA B 1 112 ? 115.137 -5.106 95.924 1.00 34.20 331 ALA B C 1
ATOM 3014 O O . ALA B 1 112 ? 115.106 -6.198 96.492 1.00 33.84 331 ALA B O 1
ATOM 3016 N N . THR B 1 113 ? 116.059 -4.185 96.189 1.00 36.63 332 THR B N 1
ATOM 3017 C CA . THR B 1 113 ? 117.161 -4.465 97.105 1.00 39.29 332 THR B CA 1
ATOM 3018 C C . THR B 1 113 ? 117.170 -3.621 98.382 1.00 38.00 332 THR B C 1
ATOM 3019 O O . THR B 1 113 ? 117.884 -3.947 99.329 1.00 39.52 332 THR B O 1
ATOM 3023 N N . THR B 1 114 ? 116.392 -2.543 98.421 1.00 34.59 333 THR B N 1
ATOM 3024 C CA . THR B 1 114 ? 116.444 -1.656 99.580 1.00 34.46 333 THR B CA 1
ATOM 3025 C C . THR B 1 114 ? 115.103 -1.014 99.930 1.00 31.25 333 THR B C 1
ATOM 3026 O O . THR B 1 114 ? 114.257 -0.780 99.064 1.00 29.59 333 THR B O 1
ATOM 3030 N N . VAL B 1 115 ? 114.914 -0.755 101.220 1.00 30.35 334 VAL B N 1
ATOM 3031 C CA . VAL B 1 115 ? 113.827 0.090 101.695 1.00 26.74 334 VAL B CA 1
ATOM 3032 C C . VAL B 1 115 ? 114.380 1.151 102.645 1.00 27.12 334 VAL B C 1
ATOM 3033 O O . VAL B 1 115 ? 115.085 0.829 103.601 1.00 28.48 334 VAL B O 1
ATOM 3037 N N . GLY B 1 116 ? 114.066 2.415 102.375 1.00 26.11 335 GLY B N 1
ATOM 3038 C CA . GLY B 1 116 ? 114.545 3.504 103.206 1.00 25.92 335 GLY B CA 1
ATOM 3039 C C . GLY B 1 116 ? 113.831 4.815 102.942 1.00 24.66 335 GLY B C 1
ATOM 3040 O O . GLY B 1 116 ? 112.726 4.836 102.401 1.00 24.88 335 GLY B O 1
ATOM 3041 N N . GLU B 1 117 ? 114.466 5.917 103.326 1.00 24.28 336 GLU B N 1
ATOM 3042 C CA . GLU B 1 117 ? 113.890 7.239 103.115 1.00 25.22 336 GLU B CA 1
ATOM 3043 C C . GLU B 1 117 ? 114.805 8.145 102.298 1.00 21.66 336 GLU B C 1
ATOM 3044 O O . GLU B 1 117 ? 116.023 8.145 102.475 1.00 20.81 336 GLU B O 1
ATOM 3050 N N . ARG B 1 118 ? 114.196 8.910 101.397 1.00 20.77 337 ARG B N 1
ATOM 3051 C CA . ARG B 1 118 ? 114.888 9.950 100.643 1.00 20.43 337 ARG B CA 1
ATOM 3052 C C . ARG B 1 118 ? 114.089 11.244 100.717 1.00 19.04 337 ARG B C 1
ATOM 3053 O O . ARG B 1 118 ? 112.865 11.217 100.852 1.00 17.29 337 ARG B O 1
ATOM 3061 N N . THR B 1 119 ? 114.779 12.375 100.624 1.00 18.84 338 THR B N 1
ATOM 3062 C CA . THR B 1 119 ? 114.128 13.669 100.784 1.00 19.66 338 THR B CA 1
ATOM 3063 C C . THR B 1 119 ? 114.444 14.592 99.612 1.00 20.67 338 THR B C 1
ATOM 3064 O O . THR B 1 119 ? 115.598 14.715 99.200 1.00 21.49 338 THR B O 1
ATOM 3068 N N . VAL B 1 120 ? 113.415 15.245 99.082 1.00 20.77 339 VAL B N 1
ATOM 3069 C CA . VAL B 1 120 ? 113.604 16.242 98.037 1.00 20.76 339 VAL B CA 1
ATOM 3070 C C . VAL B 1 120 ? 113.198 17.628 98.538 1.00 21.75 339 VAL B C 1
ATOM 3071 O O . VAL B 1 120 ? 112.143 17.802 99.147 1.00 21.91 339 VAL B O 1
ATOM 3075 N N . ASN B 1 121 ? 114.068 18.606 98.305 1.00 23.08 340 ASN B N 1
ATOM 3076 C CA . ASN B 1 121 ? 113.822 19.978 98.725 1.00 21.31 340 ASN B CA 1
ATOM 3077 C C . ASN B 1 121 ? 112.984 20.726 97.689 1.00 20.52 340 ASN B C 1
ATOM 3078 O O . ASN B 1 121 ? 113.484 21.100 96.630 1.00 21.70 340 ASN B O 1
ATOM 3083 N N . ALA B 1 122 ? 111.707 20.934 97.995 1.00 20.22 341 ALA B N 1
ATOM 3084 C CA . ALA B 1 122 ? 110.798 21.602 97.068 1.00 20.05 341 ALA B CA 1
ATOM 3085 C C . ALA B 1 122 ? 111.069 23.101 96.993 1.00 21.37 341 ALA B C 1
ATOM 3086 O O . ALA B 1 122 ? 110.527 23.794 96.132 1.00 22.56 341 ALA B O 1
ATOM 3088 N N . ARG B 1 123 ? 111.908 23.600 97.893 1.00 22.71 342 ARG B N 1
ATOM 3089 C CA . ARG B 1 123 ? 112.280 25.008 97.876 1.00 24.72 342 ARG B CA 1
ATOM 3090 C C . ARG B 1 123 ? 113.444 25.247 96.926 1.00 25.26 342 ARG B C 1
ATOM 3091 O O . ARG B 1 123 ? 113.795 26.390 96.638 1.00 25.63 342 ARG B O 1
ATOM 3099 N N . SER B 1 124 ? 114.042 24.164 96.442 1.00 24.51 343 SER B N 1
ATOM 3100 C CA . SER B 1 124 ? 115.203 24.270 95.568 1.00 24.33 343 SER B CA 1
ATOM 3101 C C . SER B 1 124 ? 114.834 24.217 94.088 1.00 23.60 343 SER B C 1
ATOM 3102 O O . SER B 1 124 ? 114.348 23.196 93.601 1.00 23.53 343 SER B O 1
ATOM 3105 N N . PRO B 1 125 ? 115.074 25.321 93.367 1.00 23.32 344 PRO B N 1
ATOM 3106 C CA . PRO B 1 125 ? 114.859 25.384 91.918 1.00 23.65 344 PRO B CA 1
ATOM 3107 C C . PRO B 1 125 ? 115.767 24.397 91.193 1.00 24.94 344 PRO B C 1
ATOM 3108 O O . PRO B 1 125 ? 115.431 23.896 90.122 1.00 24.50 344 PRO B O 1
ATOM 3112 N N . GLN B 1 126 ? 116.922 24.131 91.791 1.00 25.49 345 GLN B N 1
ATOM 3113 C CA . GLN B 1 126 ? 117.904 23.231 91.208 1.00 26.32 345 GLN B CA 1
ATOM 3114 C C . GLN B 1 126 ? 117.497 21.767 91.345 1.00 25.11 345 GLN B C 1
ATOM 3115 O O . GLN B 1 126 ? 117.684 20.976 90.420 1.00 23.82 345 GLN B O 1
ATOM 3121 N N . ASN B 1 127 ? 116.938 21.414 92.499 1.00 24.19 346 ASN B N 1
ATOM 3122 C CA . ASN B 1 127 ? 116.616 20.023 92.803 1.00 23.89 346 ASN B CA 1
ATOM 3123 C C . ASN B 1 127 ? 115.182 19.625 92.460 1.00 24.55 346 ASN B C 1
ATOM 3124 O O . ASN B 1 127 ? 114.916 18.470 92.126 1.00 24.94 346 ASN B O 1
ATOM 3129 N N . PHE B 1 128 ? 114.258 20.575 92.563 1.00 23.84 347 PHE B N 1
ATOM 3130 C CA . PHE B 1 128 ? 112.848 20.287 92.320 1.00 22.08 347 PHE B CA 1
ATOM 3131 C C . PHE B 1 128 ? 112.402 20.712 90.924 1.00 22.36 347 PHE B C 1
ATOM 3132 O O . PHE B 1 128 ? 111.885 21.812 90.733 1.00 21.88 347 PHE B O 1
ATOM 3140 N N . THR B 1 129 ? 112.603 19.830 89.949 1.00 21.83 348 THR B N 1
ATOM 3141 C CA . THR B 1 129 ? 112.235 20.110 88.562 1.00 19.92 348 THR B CA 1
ATOM 3142 C C . THR B 1 129 ? 111.444 18.958 87.936 1.00 19.47 348 THR B C 1
ATOM 3143 O O . THR B 1 129 ? 111.868 18.397 86.926 1.00 20.56 348 THR B O 1
ATOM 3147 N N . PRO B 1 130 ? 110.301 18.589 88.540 1.00 18.96 349 PRO B N 1
ATOM 3148 C CA . PRO B 1 130 ? 109.568 17.399 88.089 1.00 18.50 349 PRO B CA 1
ATOM 3149 C C . PRO B 1 130 ? 109.041 17.501 86.657 1.00 19.11 349 PRO B C 1
ATOM 3150 O O . PRO B 1 130 ? 108.933 16.478 85.982 1.00 20.30 349 PRO B O 1
ATOM 3154 N N . ALA B 1 131 ? 108.711 18.708 86.205 1.00 19.68 350 ALA B N 1
ATOM 3155 C CA . ALA B 1 131 ? 108.201 18.898 84.849 1.00 19.73 350 ALA B CA 1
ATOM 3156 C C . ALA B 1 131 ? 109.238 18.527 83.794 1.00 20.07 350 ALA B C 1
ATOM 3157 O O . ALA B 1 131 ? 108.887 18.210 82.659 1.00 20.54 350 ALA B O 1
ATOM 3159 N N . LEU B 1 132 ? 110.514 18.563 84.168 1.00 21.17 351 LEU B N 1
ATOM 3160 C CA . LEU B 1 132 ? 111.577 18.167 83.250 1.00 22.86 351 LEU B CA 1
ATOM 3161 C C . LEU B 1 132 ? 111.837 16.671 83.336 1.00 21.39 351 LEU B C 1
ATOM 3162 O O . LEU B 1 132 ? 112.635 16.126 82.573 1.00 22.66 351 LEU B O 1
ATOM 3167 N N . GLY B 1 133 ? 111.158 16.015 84.271 1.00 19.32 352 GLY B N 1
ATOM 3168 C CA . GLY B 1 133 ? 111.228 14.572 84.399 1.00 18.71 352 GLY B CA 1
ATOM 3169 C C . GLY B 1 133 ? 112.317 14.043 85.316 1.00 18.47 352 GLY B C 1
ATOM 3170 O O . GLY B 1 133 ? 112.612 12.848 85.298 1.00 16.87 352 GLY B O 1
ATOM 3171 N N . HIS B 1 134 ? 112.911 14.915 86.125 1.00 18.39 353 HIS B N 1
ATOM 3172 C CA . HIS B 1 134 ? 113.859 14.456 87.137 1.00 18.38 353 HIS B CA 1
ATOM 3173 C C . HIS B 1 134 ? 113.967 15.395 88.337 1.00 16.96 353 HIS B C 1
ATOM 3174 O O . HIS B 1 134 ? 113.785 16.607 88.218 1.00 18.28 353 HIS B O 1
ATOM 3181 N N . ILE B 1 135 ? 114.258 14.812 89.496 1.00 15.87 354 ILE B N 1
ATOM 3182 C CA . ILE B 1 135 ? 114.497 15.570 90.718 1.00 17.39 354 ILE B CA 1
ATOM 3183 C C . ILE B 1 135 ? 115.788 15.120 91.397 1.00 20.28 354 ILE B C 1
ATOM 3184 O O . ILE B 1 135 ? 116.324 14.055 91.087 1.00 15.21 354 ILE B O 1
ATOM 3189 N N . THR B 1 136 ? 116.285 15.937 92.320 1.00 20.90 355 THR B N 1
ATOM 3190 C CA . THR B 1 136 ? 117.514 15.625 93.044 1.00 21.89 355 THR B CA 1
ATOM 3191 C C . THR B 1 136 ? 117.259 15.470 94.541 1.00 22.13 355 THR B C 1
ATOM 3192 O O . THR B 1 136 ? 116.871 16.426 95.214 1.00 21.99 355 THR B O 1
ATOM 3196 N N . PHE B 1 137 ? 117.467 14.261 95.055 1.00 21.55 356 PHE B N 1
ATOM 3197 C CA . PHE B 1 137 ? 117.327 13.999 96.484 1.00 20.23 356 PHE B CA 1
ATOM 3198 C C . PHE B 1 137 ? 118.390 14.749 97.280 1.00 22.37 356 PHE B C 1
ATOM 3199 O O . PHE B 1 137 ? 119.422 15.143 96.735 1.00 21.69 356 PHE B O 1
ATOM 3207 N N . ASP B 1 138 ? 118.136 14.936 98.572 1.00 23.89 357 ASP B N 1
ATOM 3208 C CA . ASP B 1 138 ? 119.134 15.487 99.481 1.00 25.99 357 ASP B CA 1
ATOM 3209 C C . ASP B 1 138 ? 120.286 14.502 99.656 1.00 26.57 357 ASP B C 1
ATOM 3210 O O . ASP B 1 138 ? 121.415 14.891 99.960 1.00 25.93 357 ASP B O 1
ATOM 3215 N N . GLU B 1 139 ? 119.986 13.223 99.456 1.00 26.47 358 GLU B N 1
ATOM 3216 C CA . GLU B 1 139 ? 120.952 12.152 99.665 1.00 28.45 358 GLU B CA 1
ATOM 3217 C C . GLU B 1 139 ? 121.150 11.375 98.371 1.00 27.16 358 GLU B C 1
ATOM 3218 O O . GLU B 1 139 ? 120.387 11.540 97.420 1.00 24.70 358 GLU B O 1
ATOM 3224 N N . GLU B 1 140 ? 122.181 10.538 98.333 1.00 29.73 359 GLU B N 1
ATOM 3225 C CA . GLU B 1 140 ? 122.417 9.682 97.177 1.00 29.54 359 GLU B CA 1
ATOM 3226 C C . GLU B 1 140 ? 121.228 8.751 96.947 1.00 26.39 359 GLU B C 1
ATOM 3227 O O . GLU B 1 140 ? 120.696 8.161 97.887 1.00 26.46 359 GLU B O 1
ATOM 3233 N N . ALA B 1 141 ? 120.813 8.634 95.691 1.00 23.15 360 ALA B N 1
ATOM 3234 C CA . ALA B 1 141 ? 119.677 7.797 95.326 1.00 21.18 360 ALA B CA 1
ATOM 3235 C C . ALA B 1 141 ? 119.998 6.312 95.463 1.00 23.91 360 ALA B C 1
ATOM 3236 O O . ALA B 1 141 ? 121.165 5.922 95.425 1.00 26.37 360 ALA B O 1
ATOM 3238 N N . PRO B 1 142 ? 118.958 5.477 95.627 1.00 23.05 361 PRO B N 1
ATOM 3239 C CA . PRO B 1 142 ? 119.164 4.026 95.560 1.00 24.36 361 PRO B CA 1
ATOM 3240 C C . PRO B 1 142 ? 119.687 3.607 94.188 1.00 26.57 361 PRO B C 1
ATOM 3241 O O . PRO B 1 142 ? 119.432 4.294 93.198 1.00 26.30 361 PRO B O 1
ATOM 3245 N N . ALA B 1 143 ? 120.414 2.495 94.139 1.00 27.49 362 ALA B N 1
ATOM 3246 C CA . ALA B 1 143 ? 121.090 2.070 92.917 1.00 27.86 362 ALA B CA 1
ATOM 3247 C C . ALA B 1 143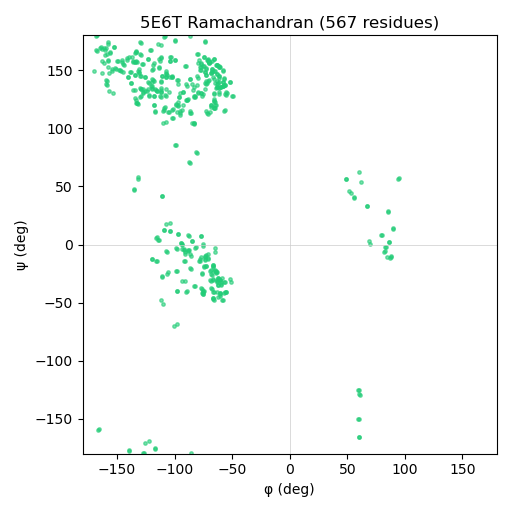 ? 120.139 1.606 91.815 1.00 28.54 362 ALA B C 1
ATOM 3248 O O . ALA B 1 143 ? 120.497 1.623 90.637 1.00 29.75 362 ALA B O 1
ATOM 3250 N N . ASP B 1 144 ? 118.930 1.199 92.190 1.00 27.43 363 ASP B N 1
ATOM 3251 C CA . ASP B 1 144 ? 118.015 0.583 91.233 1.00 27.29 363 ASP B CA 1
ATOM 3252 C C . ASP B 1 144 ? 116.623 1.209 91.250 1.00 25.59 363 ASP B C 1
ATOM 3253 O O . ASP B 1 144 ? 116.324 2.066 92.085 1.00 24.21 363 ASP B O 1
ATOM 3258 N N . LEU B 1 145 ? 115.785 0.774 90.311 1.00 24.76 364 LEU B N 1
ATOM 3259 C CA . LEU B 1 145 ? 114.422 1.279 90.167 1.00 23.80 364 LEU B CA 1
ATOM 3260 C C . LEU B 1 145 ? 113.626 1.145 91.462 1.00 23.75 364 LEU B C 1
ATOM 3261 O O . LEU B 1 145 ? 113.565 0.068 92.054 1.00 25.10 364 LEU B O 1
ATOM 3266 N N . PHE B 1 146 ? 113.007 2.240 91.889 1.00 20.39 365 PHE B N 1
ATOM 3267 C CA . PHE B 1 146 ? 112.295 2.257 93.159 1.00 20.02 365 PHE B CA 1
ATOM 3268 C C . PHE B 1 146 ? 110.910 2.884 93.050 1.00 19.84 365 PHE B C 1
ATOM 3269 O O . PHE B 1 146 ? 110.629 3.655 92.132 1.00 17.77 365 PHE B O 1
ATOM 3277 N N . ARG B 1 147 ? 110.048 2.538 93.999 1.00 21.51 366 ARG B N 1
ATOM 3278 C CA . ARG B 1 147 ? 108.767 3.206 94.156 1.00 22.13 366 ARG B CA 1
ATOM 3279 C C . ARG B 1 147 ? 108.795 4.000 95.455 1.00 21.60 366 ARG B C 1
ATOM 3280 O O . ARG B 1 147 ? 109.228 3.493 96.489 1.00 23.62 366 ARG B O 1
ATOM 3288 N N . ALA B 1 148 ? 108.332 5.244 95.405 1.00 20.40 367 ALA B N 1
ATOM 3289 C CA . ALA B 1 148 ? 108.375 6.105 96.578 1.00 19.34 367 ALA B CA 1
ATOM 3290 C C . ALA B 1 148 ? 106.982 6.516 97.037 1.00 18.56 367 ALA B C 1
ATOM 3291 O O . ALA B 1 148 ? 106.107 6.778 96.221 1.00 17.72 367 ALA B O 1
ATOM 3293 N N . HIS B 1 149 ? 106.786 6.551 98.352 1.00 20.31 368 HIS B N 1
ATOM 3294 C CA . HIS B 1 149 ? 105.548 7.045 98.947 1.00 20.57 368 HIS B CA 1
ATOM 3295 C C . HIS B 1 149 ? 105.845 8.236 99.842 1.00 17.61 368 HIS B C 1
ATOM 3296 O O . HIS B 1 149 ? 106.787 8.193 100.631 1.00 15.54 368 HIS B O 1
ATOM 3303 N N . LEU B 1 150 ? 105.048 9.294 99.728 1.00 17.99 369 LEU B N 1
ATOM 3304 C CA . LEU B 1 150 ? 105.194 10.428 100.632 1.00 18.28 369 LEU B CA 1
ATOM 3305 C C . LEU B 1 150 ? 104.939 9.960 102.061 1.00 20.03 369 LEU B C 1
ATOM 3306 O O . LEU B 1 150 ? 103.933 9.306 102.341 1.00 20.56 369 LEU B O 1
ATOM 3311 N N . ARG B 1 151 ? 105.859 10.289 102.959 1.00 19.26 370 ARG B N 1
ATOM 3312 C CA . ARG B 1 151 ? 105.773 9.823 104.334 1.00 19.11 370 ARG B CA 1
ATOM 3313 C C . ARG B 1 151 ? 105.498 10.998 105.274 1.00 22.49 370 ARG B C 1
ATOM 3314 O O . ARG B 1 151 ? 104.617 10.919 106.129 1.00 24.12 370 ARG B O 1
ATOM 3322 N N . ASN B 1 152 ? 106.250 12.086 105.113 1.00 21.63 371 ASN B N 1
ATOM 3323 C CA . ASN B 1 152 ? 106.026 13.286 105.916 1.00 21.00 371 ASN B CA 1
ATOM 3324 C C . ASN B 1 152 ? 106.618 14.525 105.255 1.00 20.40 371 ASN B C 1
ATOM 3325 O O . ASN B 1 152 ? 107.372 14.426 104.286 1.00 18.45 371 ASN B O 1
ATOM 3330 N N . LEU B 1 153 ? 106.272 15.692 105.788 1.00 19.77 372 LEU B N 1
ATOM 3331 C CA . LEU B 1 153 ? 106.879 16.943 105.350 1.00 19.04 372 LEU B CA 1
ATOM 3332 C C . LEU B 1 153 ? 108.013 17.347 106.284 1.00 18.71 372 LEU B C 1
ATOM 3333 O O . LEU B 1 153 ? 107.924 17.166 107.496 1.00 19.02 372 LEU B O 1
ATOM 3338 N N . TRP B 1 154 ? 109.083 17.889 105.715 1.00 19.99 373 TRP B N 1
ATOM 3339 C CA . TRP B 1 154 ? 110.183 18.411 106.515 1.00 22.77 373 TRP B CA 1
ATOM 3340 C C . TRP B 1 154 ? 110.257 19.926 106.385 1.00 22.15 373 TRP B C 1
ATOM 3341 O O . TRP B 1 154 ? 110.244 20.461 105.275 1.00 19.75 373 TRP B O 1
ATOM 3352 N N . ASP B 1 155 ? 110.347 20.601 107.528 1.00 24.52 374 ASP B N 1
ATOM 3353 C CA . ASP B 1 155 ? 110.419 22.061 107.596 1.00 23.85 374 ASP B CA 1
ATOM 3354 C C . ASP B 1 155 ? 109.338 22.763 106.760 1.00 25.96 374 ASP B C 1
ATOM 3355 O O . ASP B 1 155 ? 109.657 23.573 105.889 1.00 24.18 374 ASP B O 1
ATOM 3360 N N . PRO B 1 156 ? 108.054 22.453 107.010 1.00 26.11 375 PRO B N 1
ATOM 3361 C CA . PRO B 1 156 ? 107.026 23.128 106.214 1.00 25.77 375 PRO B CA 1
ATOM 3362 C C . PRO B 1 156 ? 106.615 24.474 106.802 1.00 27.13 375 PRO B C 1
ATOM 3363 O O . PRO B 1 156 ? 107.129 24.878 107.845 1.00 25.99 375 PRO B O 1
ATOM 3367 N N . THR B 1 157 ? 105.691 25.153 106.129 1.00 27.15 376 THR B N 1
ATOM 3368 C CA . THR B 1 157 ? 105.092 26.376 106.649 1.00 28.56 376 THR B CA 1
ATOM 3369 C C . THR B 1 157 ? 103.573 26.258 106.611 1.00 28.10 376 THR B C 1
ATOM 3370 O O . THR B 1 157 ? 103.034 25.231 106.197 1.00 25.42 376 THR B O 1
ATOM 3374 N N . GLU B 1 158 ? 102.888 27.313 107.041 1.00 30.53 377 GLU B N 1
ATOM 3375 C CA . GLU B 1 158 ? 101.429 27.351 107.011 1.00 32.63 377 GLU B CA 1
ATOM 3376 C C . GLU B 1 158 ? 100.899 27.361 105.577 1.00 30.54 377 GLU B C 1
ATOM 3377 O O . GLU B 1 158 ? 99.733 27.051 105.334 1.00 30.56 377 GLU B O 1
ATOM 3383 N N . HIS B 1 159 ? 101.765 27.718 104.633 1.00 29.12 378 HIS B N 1
ATOM 3384 C CA . HIS B 1 159 ? 101.380 27.840 103.232 1.00 27.21 378 HIS B CA 1
ATOM 3385 C C . HIS B 1 159 ? 101.573 26.542 102.447 1.00 25.55 378 HIS B C 1
ATOM 3386 O O . HIS B 1 159 ? 101.157 26.446 101.293 1.00 26.38 378 HIS B O 1
ATOM 3393 N N . SER B 1 160 ? 102.201 25.552 103.077 1.00 24.22 379 SER B N 1
ATOM 3394 C CA . SER B 1 160 ? 102.635 24.334 102.388 1.00 22.79 379 SER B CA 1
ATOM 3395 C C . SER B 1 160 ? 101.527 23.583 101.646 1.00 25.41 379 SER B C 1
ATOM 3396 O O . SER B 1 160 ? 101.741 23.092 100.537 1.00 21.13 379 SER B O 1
ATOM 3399 N N . PHE B 1 161 ? 100.349 23.497 102.253 1.00 25.20 380 PHE B N 1
ATOM 3400 C CA . PHE B 1 161 ? 99.244 22.745 101.665 1.00 23.25 380 PHE B CA 1
ATOM 3401 C C . PHE B 1 161 ? 98.303 23.615 100.839 1.00 24.39 380 PHE B C 1
ATOM 3402 O O . PHE B 1 161 ? 97.312 23.127 100.297 1.00 21.73 380 PHE B O 1
ATOM 3410 N N . TRP B 1 162 ? 98.611 24.902 100.747 1.00 24.92 381 TRP B N 1
ATOM 3411 C CA . TRP B 1 162 ? 97.729 25.838 100.063 1.00 26.33 381 TRP B CA 1
ATOM 3412 C C . TRP B 1 162 ? 98.332 26.350 98.760 1.00 27.56 381 TRP B C 1
ATOM 3413 O O . TRP B 1 162 ? 97.610 26.716 97.832 1.00 29.24 381 TRP B O 1
ATOM 3424 N N . ARG B 1 163 ? 99.658 26.375 98.697 1.00 26.88 382 ARG B N 1
ATOM 3425 C CA . ARG B 1 163 ? 100.358 26.852 97.511 1.00 26.78 382 ARG B CA 1
ATOM 3426 C C . ARG B 1 163 ? 101.095 25.715 96.817 1.00 24.86 382 ARG B C 1
ATOM 3427 O O . ARG B 1 163 ? 101.857 24.986 97.449 1.00 25.33 382 ARG B O 1
ATOM 3435 N N . ILE B 1 164 ? 100.853 25.556 95.520 1.00 23.12 383 ILE B N 1
ATOM 3436 C CA . ILE B 1 164 ? 101.555 24.544 94.740 1.00 23.32 383 ILE B CA 1
ATOM 3437 C C . ILE B 1 164 ? 102.998 24.982 94.497 1.00 24.83 383 ILE B C 1
ATOM 3438 O O . ILE B 1 164 ? 103.277 26.177 94.406 1.00 22.68 383 ILE B O 1
ATOM 3443 N N . PRO B 1 165 ? 103.925 24.016 94.401 1.00 24.60 384 PRO B N 1
ATOM 3444 C CA . PRO B 1 165 ? 105.341 24.355 94.232 1.00 24.34 384 PRO B CA 1
ATOM 3445 C C . PRO B 1 165 ? 105.662 24.870 92.835 1.00 24.41 384 PRO B C 1
ATOM 3446 O O . PRO B 1 165 ? 104.794 24.881 91.962 1.00 21.84 384 PRO B O 1
ATOM 3450 N N . ASP B 1 166 ? 106.903 25.297 92.633 1.00 24.67 385 ASP B N 1
ATOM 3451 C CA . ASP B 1 166 ? 107.372 25.644 91.302 1.00 27.03 385 ASP B CA 1
ATOM 3452 C C . ASP B 1 166 ? 107.801 24.364 90.595 1.00 24.87 385 ASP B C 1
ATOM 3453 O O . ASP B 1 166 ? 108.869 23.814 90.872 1.00 23.20 385 ASP B O 1
ATOM 3458 N N . TYR B 1 167 ? 106.960 23.899 89.677 1.00 24.12 386 TYR B N 1
ATOM 3459 C CA . TYR B 1 167 ? 107.225 22.668 88.946 1.00 23.62 386 TYR B CA 1
ATOM 3460 C C . TYR B 1 167 ? 108.288 22.837 87.874 1.00 26.15 386 TYR B C 1
ATOM 3461 O O . TYR B 1 167 ? 108.627 21.868 87.202 1.00 26.45 386 TYR B O 1
ATOM 3470 N N . ARG B 1 168 ? 108.811 24.054 87.720 1.00 27.54 387 ARG B N 1
ATOM 3471 C CA . ARG B 1 168 ? 109.633 24.396 86.561 1.00 29.40 387 ARG B CA 1
ATOM 3472 C C . ARG B 1 168 ? 108.717 24.233 85.336 1.00 28.59 387 ARG B C 1
ATOM 3473 O O . ARG B 1 168 ? 109.014 23.511 84.381 1.00 27.71 387 ARG B O 1
ATOM 3481 N N . ALA B 1 169 ? 107.568 24.905 85.403 1.00 28.07 388 ALA B N 1
ATOM 3482 C CA . ALA B 1 169 ? 106.608 24.935 84.299 1.00 29.43 388 ALA B CA 1
ATOM 3483 C C . ALA B 1 169 ? 105.602 26.076 84.465 1.00 31.25 388 ALA B C 1
ATOM 3484 O O . ALA B 1 169 ? 105.239 26.437 85.586 1.00 30.52 388 ALA B O 1
ATOM 3486 N N . ASP B 1 170 ? 105.153 26.638 83.345 1.00 32.97 389 ASP B N 1
ATOM 3487 C CA . ASP B 1 170 ? 104.191 27.739 83.363 1.00 26.42 389 ASP B CA 1
ATOM 3488 C C . ASP B 1 170 ? 102.829 27.256 83.864 1.00 25.33 389 ASP B C 1
ATOM 3489 O O . ASP B 1 170 ? 102.195 26.409 83.235 1.00 30.07 389 ASP B O 1
ATOM 3494 N N . VAL B 1 171 ? 102.371 27.816 84.980 1.00 26.80 390 VAL B N 1
ATOM 3495 C CA . VAL B 1 171 ? 101.148 27.349 85.632 1.00 27.82 390 VAL B CA 1
ATOM 3496 C C . VAL B 1 171 ? 99.866 27.687 84.868 1.00 28.56 390 VAL B C 1
ATOM 3497 O O . VAL B 1 171 ? 98.786 27.214 85.224 1.00 27.33 390 VAL B O 1
ATOM 3501 N N . LEU B 1 172 ? 99.982 28.497 83.821 1.00 29.13 391 LEU B N 1
ATOM 3502 C CA . LEU B 1 172 ? 98.825 28.832 82.996 1.00 30.23 391 LEU B CA 1
ATOM 3503 C C . LEU B 1 172 ? 98.700 27.900 81.793 1.00 31.14 391 LEU B C 1
ATOM 3504 O O . LEU B 1 172 ? 97.782 28.036 80.984 1.00 32.43 391 LEU B O 1
ATOM 3509 N N . GLY B 1 173 ? 99.630 26.957 81.679 1.00 29.39 392 GLY B N 1
ATOM 3510 C CA . GLY B 1 173 ? 99.590 25.971 80.614 1.00 28.95 392 GLY B CA 1
ATOM 3511 C C . GLY B 1 173 ? 98.366 25.081 80.712 1.00 28.24 392 GLY B C 1
ATOM 3512 O O . GLY B 1 173 ? 97.813 24.892 81.796 1.00 23.28 392 GLY B O 1
ATOM 3513 N N . SER B 1 174 ? 97.940 24.532 79.579 1.00 30.12 393 SER B N 1
ATOM 3514 C CA . SER B 1 174 ? 96.739 23.704 79.526 1.00 32.22 393 SER B CA 1
ATOM 3515 C C . SER B 1 174 ? 96.900 22.391 80.294 1.00 32.35 393 SER B C 1
ATOM 3516 O O . SER B 1 174 ? 95.912 21.735 80.628 1.00 32.82 393 SER B O 1
ATOM 3519 N N . GLU B 1 175 ? 98.143 22.016 80.579 1.00 31.00 394 GLU B N 1
ATOM 3520 C CA . GLU B 1 175 ? 98.425 20.777 81.298 1.00 29.40 394 GLU B CA 1
ATOM 3521 C C . GLU B 1 175 ? 98.167 20.930 82.796 1.00 25.48 394 GLU B C 1
ATOM 3522 O O . GLU B 1 175 ? 98.094 19.942 83.528 1.00 21.64 394 GLU B O 1
ATOM 3528 N N . PHE B 1 176 ? 98.029 22.174 83.244 1.00 23.84 395 PHE B N 1
ATOM 3529 C CA . PHE B 1 176 ? 97.737 22.456 84.645 1.00 21.84 395 PHE B CA 1
ATOM 3530 C C . PHE B 1 176 ? 96.242 22.440 84.927 1.00 22.76 395 PHE B C 1
ATOM 3531 O O . PHE B 1 176 ? 95.444 22.879 84.103 1.00 25.85 395 PHE B O 1
ATOM 3539 N N . ALA B 1 177 ? 95.868 21.929 86.094 1.00 22.80 396 ALA B N 1
ATOM 3540 C CA . ALA B 1 177 ? 94.526 22.145 86.611 1.00 22.29 396 ALA B CA 1
ATOM 3541 C C . ALA B 1 177 ? 94.362 23.629 86.910 1.00 22.39 396 ALA B C 1
ATOM 3542 O O . ALA B 1 177 ? 95.201 24.219 87.588 1.00 21.50 396 ALA B O 1
ATOM 3544 N N . PRO B 1 178 ? 93.279 24.237 86.408 1.00 23.96 397 PRO B N 1
ATOM 3545 C CA . PRO B 1 178 ? 93.082 25.683 86.572 1.00 26.02 397 PRO B CA 1
ATOM 3546 C C . PRO B 1 178 ? 92.744 26.079 88.006 1.00 27.51 397 PRO B C 1
ATOM 3547 O O . PRO B 1 178 ? 92.278 25.246 88.784 1.00 26.13 397 PRO B O 1
ATOM 3551 N N . SER B 1 179 ? 92.987 27.344 88.342 1.00 30.28 398 SER B N 1
ATOM 3552 C CA . SER B 1 179 ? 92.642 27.880 89.655 1.00 31.37 398 SER B CA 1
ATOM 3553 C C . SER B 1 179 ? 91.154 27.737 89.949 1.00 31.29 398 SER B C 1
ATOM 3554 O O . SER B 1 179 ? 90.327 27.742 89.038 1.00 30.69 398 SER B O 1
ATOM 3557 N N . VAL B 1 180 ? 90.824 27.603 91.230 1.00 31.04 399 VAL B N 1
ATOM 3558 C CA . VAL B 1 180 ? 89.439 27.443 91.661 1.00 30.16 399 VAL B CA 1
ATOM 3559 C C . VAL B 1 180 ? 89.085 28.434 92.764 1.00 32.18 399 VAL B C 1
ATOM 3560 O O . VAL B 1 180 ? 89.834 28.598 93.725 1.00 33.43 399 VAL B O 1
ATOM 3564 N N . SER B 1 181 ? 87.933 29.082 92.622 1.00 32.51 400 SER B N 1
ATOM 3565 C CA . SER B 1 181 ? 87.418 29.976 93.650 1.00 32.35 400 SER B CA 1
ATOM 3566 C C . SER B 1 181 ? 85.899 29.904 93.682 1.00 31.66 400 SER B C 1
ATOM 3567 O O . SER B 1 181 ? 85.276 29.520 92.694 1.00 32.73 400 SER B O 1
ATOM 3570 N N . ALA B 1 182 ? 85.304 30.268 94.814 1.00 29.81 401 ALA B N 1
ATOM 3571 C CA . ALA B 1 182 ? 83.851 30.264 94.933 1.00 29.76 401 ALA B CA 1
ATOM 3572 C C . ALA B 1 182 ? 83.253 31.394 94.105 1.00 30.43 401 ALA B C 1
ATOM 3573 O O . ALA B 1 182 ? 83.440 32.568 94.423 1.00 33.33 401 ALA B O 1
ATOM 3575 N N . PRO B 1 183 ? 82.531 31.039 93.034 1.00 29.08 402 PRO B N 1
ATOM 3576 C CA . PRO B 1 183 ? 81.985 32.014 92.086 1.00 30.99 402 PRO B CA 1
ATOM 3577 C C . PRO B 1 183 ? 80.746 32.745 92.605 1.00 30.72 402 PRO B C 1
ATOM 3578 O O . PRO B 1 183 ? 80.591 33.938 92.345 1.00 31.16 402 PRO B O 1
ATOM 3582 N N . GLY B 1 184 ? 79.878 32.033 93.318 1.00 29.89 403 GLY B N 1
ATOM 3583 C CA . GLY B 1 184 ? 78.644 32.610 93.821 1.00 30.32 403 GLY B CA 1
ATOM 3584 C C . GLY B 1 184 ? 78.877 33.695 94.854 1.00 32.45 403 GLY B C 1
ATOM 3585 O O . GLY B 1 184 ? 79.860 33.661 95.595 1.00 32.28 403 GLY B O 1
ATOM 3586 N N . VAL B 1 185 ? 77.966 34.662 94.900 1.00 34.14 404 VAL B N 1
ATOM 3587 C CA . VAL B 1 185 ? 78.070 35.781 95.831 1.00 35.85 404 VAL B CA 1
ATOM 3588 C C . VAL B 1 185 ? 77.962 35.339 97.289 1.00 34.74 404 VAL B C 1
ATOM 3589 O O . VAL B 1 185 ? 76.977 34.718 97.688 1.00 34.24 404 VAL B O 1
ATOM 3593 N N . GLY B 1 186 ? 78.985 35.664 98.077 1.00 33.52 405 GLY B N 1
ATOM 3594 C CA . GLY B 1 186 ? 79.004 35.337 99.492 1.00 32.19 405 GLY B CA 1
ATOM 3595 C C . GLY B 1 186 ? 79.439 33.915 99.790 1.00 31.29 405 GLY B C 1
ATOM 3596 O O . GLY B 1 186 ? 79.608 33.538 100.950 1.00 31.02 405 GLY B O 1
ATOM 3597 N N . GLU B 1 187 ? 79.620 33.125 98.737 1.00 29.36 406 GLU B N 1
ATOM 3598 C CA . GLU B 1 187 ? 79.991 31.720 98.871 1.00 26.08 406 GLU B CA 1
ATOM 3599 C C . GLU B 1 187 ? 81.470 31.521 99.190 1.00 24.83 406 GLU B C 1
ATOM 3600 O O . GLU B 1 187 ? 82.317 32.322 98.797 1.00 25.03 406 GLU B O 1
ATOM 3606 N N . THR B 1 188 ? 81.767 30.441 99.906 1.00 23.13 407 THR B N 1
ATOM 3607 C CA . THR B 1 188 ? 83.145 30.038 100.164 1.00 23.46 407 THR B CA 1
ATOM 3608 C C . THR B 1 188 ? 83.331 28.555 99.851 1.00 23.17 407 THR B C 1
ATOM 3609 O O . THR B 1 188 ? 82.405 27.761 100.010 1.00 24.70 407 THR B O 1
ATOM 3613 N N . LEU B 1 189 ? 84.529 28.187 99.410 1.00 21.08 408 LEU B N 1
ATOM 3614 C CA . LEU B 1 189 ? 84.837 26.795 99.095 1.00 22.16 408 LEU B CA 1
ATOM 3615 C C . LEU B 1 189 ? 84.756 25.884 100.320 1.00 22.18 408 LEU B C 1
ATOM 3616 O O . LEU B 1 189 ? 85.237 26.232 101.398 1.00 21.98 408 LEU B O 1
ATOM 3621 N N . LEU B 1 190 ? 84.136 24.721 100.144 1.00 21.92 409 LEU B N 1
ATOM 3622 C CA . LEU B 1 190 ? 84.122 23.687 101.173 1.00 22.50 409 LEU B CA 1
ATOM 3623 C C . LEU B 1 190 ? 85.322 22.760 101.006 1.00 22.95 409 LEU B C 1
ATOM 3624 O O . LEU B 1 190 ? 85.527 22.187 99.936 1.00 25.11 409 LEU B O 1
ATOM 3629 N N . PHE B 1 191 ? 86.115 22.615 102.062 1.00 22.05 410 PHE B N 1
ATOM 3630 C CA . PHE B 1 191 ? 87.320 21.793 101.998 1.00 20.87 410 PHE B CA 1
ATOM 3631 C C . PHE B 1 191 ? 87.230 20.528 102.843 1.00 22.36 410 PHE B C 1
ATOM 3632 O O . PHE B 1 191 ? 86.701 20.546 103.956 1.00 23.56 410 PHE B O 1
ATOM 3640 N N . PHE B 1 192 ? 87.757 19.433 102.305 1.00 21.92 411 PHE B N 1
ATOM 3641 C CA . PHE B 1 192 ? 87.924 18.203 103.067 1.00 20.08 411 PHE B CA 1
ATOM 3642 C C . PHE B 1 192 ? 89.320 18.182 103.676 1.00 22.47 411 PHE B C 1
ATOM 3643 O O . PHE B 1 192 ? 90.309 18.436 102.989 1.00 24.13 411 PHE B O 1
ATOM 3651 N N . MET B 1 193 ? 89.396 17.885 104.968 1.00 22.37 412 MET B N 1
ATOM 3652 C CA . MET B 1 193 ? 90.638 18.059 105.708 1.00 20.84 412 MET B CA 1
ATOM 3653 C C . MET B 1 193 ? 91.172 16.766 106.312 1.00 19.56 412 MET B C 1
ATOM 3654 O O . MET B 1 193 ? 90.412 15.860 106.654 1.00 18.83 412 MET B O 1
ATOM 3659 N N . CYS B 1 194 ? 92.492 16.704 106.441 1.00 18.98 413 CYS B N 1
ATOM 3660 C CA . CYS B 1 194 ? 93.157 15.680 107.234 1.00 19.47 413 CYS B CA 1
ATOM 3661 C C . CYS B 1 194 ? 94.478 16.245 107.732 1.00 21.36 413 CYS B C 1
ATOM 3662 O O . CYS B 1 194 ? 94.906 17.311 107.292 1.00 22.41 413 CYS B O 1
ATOM 3665 N N . ASN B 1 195 ? 95.126 15.534 108.646 1.00 23.25 414 ASN B N 1
ATOM 3666 C CA . ASN B 1 195 ? 96.443 15.940 109.113 1.00 26.44 414 ASN B CA 1
ATOM 3667 C C . ASN B 1 195 ? 97.542 15.099 108.483 1.00 27.13 414 ASN B C 1
ATOM 3668 O O . ASN B 1 195 ? 97.370 13.902 108.251 1.00 27.24 414 ASN B O 1
ATOM 3673 N N . VAL B 1 196 ? 98.675 15.738 108.215 1.00 26.06 415 VAL B N 1
ATOM 3674 C CA . VAL B 1 196 ? 99.806 15.073 107.585 1.00 23.51 415 VAL B CA 1
ATOM 3675 C C . VAL B 1 196 ? 101.007 15.129 108.522 1.00 22.61 415 VAL B C 1
ATOM 3676 O O . VAL B 1 196 ? 101.276 16.172 109.122 1.00 22.64 415 VAL B O 1
ATOM 3680 N N . PRO B 1 197 ? 101.728 14.003 108.660 1.00 22.27 416 PRO B N 1
ATOM 3681 C CA . PRO B 1 197 ? 102.932 13.977 109.501 1.00 23.35 416 PRO B CA 1
ATOM 3682 C C . PRO B 1 197 ? 103.960 15.004 109.041 1.00 23.86 416 PRO B C 1
ATOM 368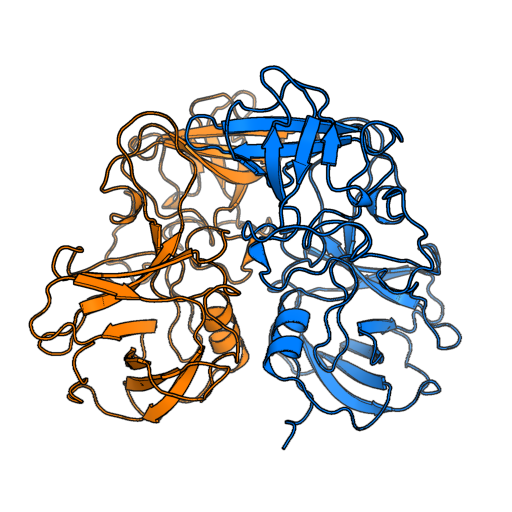3 O O . PRO B 1 197 ? 104.146 15.188 107.838 1.00 23.39 416 PRO B O 1
ATOM 3687 N N . ARG B 1 198 ? 104.611 15.670 109.989 1.00 24.68 417 ARG B N 1
ATOM 3688 C CA . ARG B 1 198 ? 105.629 16.657 109.656 1.00 24.88 417 ARG B CA 1
ATOM 3689 C C . ARG B 1 198 ? 106.686 16.787 110.748 1.00 25.96 417 ARG B C 1
ATOM 3690 O O . ARG B 1 198 ? 106.413 16.547 111.923 1.00 26.10 417 ARG B O 1
ATOM 3698 N N . LEU B 1 199 ? 107.891 17.174 110.342 1.00 27.88 418 LEU B N 1
ATOM 3699 C CA . LEU B 1 199 ? 108.997 17.408 111.267 1.00 30.45 418 LEU B CA 1
ATOM 3700 C C . LEU B 1 199 ? 109.561 18.815 111.099 1.00 31.02 418 LEU B C 1
ATOM 3701 O O . LEU B 1 199 ? 109.816 19.263 109.980 1.00 28.39 418 LEU B O 1
ATOM 3706 N N . ASN B 1 200 ? 109.739 19.498 112.227 1.00 33.92 419 ASN B N 1
ATOM 3707 C CA . ASN B 1 200 ? 110.274 20.858 112.274 1.00 35.12 419 ASN B CA 1
ATOM 3708 C C . ASN B 1 200 ? 109.417 21.862 111.508 1.00 33.38 419 ASN B C 1
ATOM 3709 O O . ASN B 1 200 ? 108.276 21.574 111.145 1.00 32.21 419 ASN B O 1
ATOM 3714 N N . GLY B 1 201 ? 109.983 23.040 111.263 1.00 32.72 420 GLY B N 1
ATOM 3715 C CA . GLY B 1 201 ? 109.256 24.131 110.639 1.00 32.14 420 GLY B CA 1
ATOM 3716 C C . GLY B 1 201 ? 108.040 24.561 111.438 1.00 31.74 420 GLY B C 1
ATOM 3717 O O . GLY B 1 201 ? 108.020 24.456 112.664 1.00 31.92 420 GLY B O 1
ATOM 3718 N N . ALA B 1 202 ? 107.024 25.053 110.736 1.00 30.89 421 ALA B N 1
ATOM 3719 C CA . ALA B 1 202 ? 105.776 25.466 111.366 1.00 30.84 421 ALA B CA 1
ATOM 3720 C C . ALA B 1 202 ? 104.641 24.547 110.929 1.00 29.67 421 ALA B C 1
ATOM 3721 O O . ALA B 1 202 ? 104.744 23.871 109.907 1.00 28.75 421 ALA B O 1
ATOM 3723 N N . ASN B 1 203 ? 103.565 24.522 111.710 1.00 29.78 422 ASN B N 1
ATOM 3724 C CA . ASN B 1 203 ? 102.450 23.614 111.454 1.00 28.69 422 ASN B CA 1
ATOM 3725 C C . ASN B 1 203 ? 101.733 23.915 110.138 1.00 27.72 422 ASN B C 1
ATOM 3726 O O . ASN B 1 203 ? 101.164 24.994 109.967 1.00 28.77 422 ASN B O 1
ATOM 3731 N N . PRO B 1 204 ? 101.762 22.953 109.201 1.00 24.01 423 PRO B N 1
ATOM 3732 C CA . PRO B 1 204 ? 101.104 23.076 107.896 1.00 24.03 423 PRO B CA 1
ATOM 3733 C C . PRO B 1 204 ? 99.637 22.656 107.924 1.00 22.18 423 PRO B C 1
ATOM 3734 O O . PRO B 1 204 ? 98.864 23.043 107.049 1.00 21.21 423 PRO B O 1
ATOM 3738 N N . ASN B 1 205 ? 99.267 21.862 108.922 1.00 23.19 424 ASN B N 1
ATOM 3739 C CA . ASN B 1 205 ? 97.944 21.259 108.978 1.00 24.02 424 ASN B CA 1
ATOM 3740 C C . ASN B 1 205 ? 96.853 22.274 109.320 1.00 25.15 424 ASN B C 1
ATOM 3741 O O . ASN B 1 205 ? 97.121 23.273 109.989 1.00 24.98 424 ASN B O 1
ATOM 3746 N N . PRO B 1 206 ? 95.615 22.027 108.855 1.00 25.57 425 PRO B N 1
ATOM 3747 C CA . PRO B 1 206 ? 95.160 20.851 108.098 1.00 24.90 425 PRO B CA 1
ATOM 3748 C C . PRO B 1 206 ? 95.497 20.892 106.607 1.00 25.01 425 PRO B C 1
ATOM 3749 O O . PRO B 1 206 ? 95.820 21.952 106.070 1.00 25.18 425 PRO B O 1
ATOM 3753 N N . CYS B 1 207 ? 95.417 19.737 105.951 1.00 24.37 426 CYS B N 1
ATOM 3754 C CA . CYS B 1 207 ? 95.608 19.658 104.508 1.00 22.75 426 CYS B CA 1
ATOM 3755 C C . CYS B 1 207 ? 94.251 19.611 103.815 1.00 21.33 426 CYS B C 1
ATOM 3756 O O . CYS B 1 207 ? 93.456 18.703 104.057 1.00 21.03 426 CYS B O 1
ATOM 3759 N N . PRO B 1 208 ? 93.981 20.596 102.947 1.00 19.49 427 PRO B N 1
ATOM 3760 C CA . PRO B 1 208 ? 92.700 20.686 102.242 1.00 20.29 427 PRO B CA 1
ATOM 3761 C C . PRO B 1 208 ? 92.684 19.960 100.898 1.00 21.30 427 PRO B C 1
ATOM 3762 O O . PRO B 1 208 ? 93.731 19.794 100.275 1.00 22.84 427 PRO B O 1
ATOM 3766 N N . CYS B 1 209 ? 91.499 19.533 100.471 1.00 18.89 428 CYS B N 1
ATOM 3767 C CA . CYS B 1 209 ? 91.281 19.077 99.102 1.00 16.01 428 CYS B CA 1
ATOM 3768 C C . CYS B 1 209 ? 89.839 19.379 98.703 1.00 16.69 428 CYS B C 1
ATOM 3769 O O . CYS B 1 209 ? 88.976 19.547 99.563 1.00 18.79 428 CYS B O 1
ATOM 3772 N N . LEU B 1 210 ? 89.583 19.460 97.402 1.00 16.24 429 LEU B N 1
ATOM 3773 C CA . LEU B 1 210 ? 88.271 19.876 96.914 1.00 16.90 429 LEU B CA 1
ATOM 3774 C C . LEU B 1 210 ? 87.254 18.742 96.885 1.00 17.86 429 LEU B C 1
ATOM 3775 O O . LEU B 1 210 ? 86.067 18.956 97.131 1.00 18.40 429 LEU B O 1
ATOM 3780 N N . LEU B 1 211 ? 87.724 17.540 96.575 1.00 16.29 430 LEU B N 1
ATOM 3781 C CA . LEU B 1 211 ? 86.840 16.396 96.397 1.00 18.66 430 LEU B CA 1
ATOM 3782 C C . LEU B 1 211 ? 87.375 15.162 97.105 1.00 20.11 430 LEU B C 1
ATOM 3783 O O . LEU B 1 211 ? 88.587 14.972 97.191 1.00 20.86 430 LEU B O 1
ATOM 3788 N N . PRO B 1 212 ? 86.472 14.322 97.630 1.00 19.42 431 PRO B N 1
ATOM 3789 C CA . PRO B 1 212 ? 86.891 13.011 98.134 1.00 19.56 431 PRO B CA 1
ATOM 3790 C C . PRO B 1 212 ? 87.324 12.113 96.977 1.00 18.16 431 PRO B C 1
ATOM 3791 O O . PRO B 1 212 ? 86.776 12.243 95.881 1.00 16.71 431 PRO B O 1
ATOM 3795 N N . GLN B 1 213 ? 88.287 11.228 97.215 1.00 17.86 432 GLN B N 1
ATOM 3796 C CA . GLN B 1 213 ? 88.766 10.311 96.183 1.00 18.56 432 GLN B CA 1
ATOM 3797 C C . GLN B 1 213 ? 87.633 9.467 95.601 1.00 18.69 432 GLN B C 1
ATOM 3798 O O . GLN B 1 213 ? 87.575 9.239 94.393 1.00 19.89 432 GLN B O 1
ATOM 3804 N N . GLU B 1 214 ? 86.738 9.005 96.468 1.00 18.89 433 GLU B N 1
ATOM 3805 C CA . GLU B 1 214 ? 85.618 8.165 96.053 1.00 19.30 433 GLU B CA 1
ATOM 3806 C C . GLU B 1 214 ? 84.683 8.884 95.084 1.00 19.54 433 GLU B C 1
ATOM 3807 O O . GLU B 1 214 ? 84.124 8.265 94.178 1.00 19.22 433 GLU B O 1
ATOM 3813 N N . TRP B 1 215 ? 84.511 10.188 95.280 1.00 19.56 434 TRP B N 1
ATOM 3814 C CA . TRP B 1 215 ? 83.688 10.989 94.378 1.00 19.88 434 TRP B CA 1
ATOM 3815 C C . TRP B 1 215 ? 84.329 11.083 93.001 1.00 19.21 434 TRP B C 1
ATOM 3816 O O . TRP B 1 215 ? 83.660 10.917 91.983 1.00 19.77 434 TRP B O 1
ATOM 3827 N N . ILE B 1 216 ? 85.631 11.352 92.984 1.00 19.34 435 ILE B N 1
ATOM 3828 C CA . ILE B 1 216 ? 86.393 11.436 91.743 1.00 19.76 435 ILE B CA 1
ATOM 3829 C C . ILE B 1 216 ? 86.299 10.132 90.964 1.00 18.22 435 ILE B C 1
ATOM 3830 O O . ILE B 1 216 ? 86.023 10.127 89.764 1.00 17.28 435 ILE B O 1
ATOM 3835 N N . THR B 1 217 ? 86.518 9.029 91.669 1.00 19.41 436 THR B N 1
ATOM 3836 C CA . THR B 1 217 ? 86.451 7.698 91.084 1.00 19.29 436 THR B CA 1
ATOM 3837 C C . THR B 1 217 ? 85.066 7.413 90.510 1.00 21.13 436 THR B C 1
ATOM 3838 O O . THR B 1 217 ? 84.934 6.858 89.417 1.00 20.35 436 THR B O 1
ATOM 3842 N N . HIS B 1 218 ? 84.064 7.804 91.242 1.00 23.22 437 HIS B N 1
ATOM 3843 C CA . HIS B 1 218 ? 82.703 7.667 90.850 1.00 25.13 437 HIS B CA 1
ATOM 3844 C C . HIS B 1 218 ? 82.395 8.457 89.584 1.00 25.09 437 HIS B C 1
ATOM 3845 O O . HIS B 1 218 ? 81.831 7.960 88.682 1.00 26.35 437 HIS B O 1
ATOM 3852 N N . PHE B 1 219 ? 82.866 9.672 89.535 1.00 22.02 438 PHE B N 1
ATOM 3853 C CA . PHE B 1 219 ? 82.659 10.552 88.381 1.00 20.06 438 PHE B CA 1
ATOM 3854 C C . PHE B 1 219 ? 83.258 9.964 87.107 1.00 19.25 438 PHE B C 1
ATOM 3855 O O . PHE B 1 219 ? 82.655 10.034 86.036 1.00 18.03 438 PHE B O 1
ATOM 3863 N N . VAL B 1 220 ? 84.451 9.392 87.231 1.00 18.80 439 VAL B N 1
ATOM 3864 C CA . VAL B 1 220 ? 85.132 8.776 86.098 1.00 17.36 439 VAL B CA 1
ATOM 3865 C C . VAL B 1 220 ? 84.373 7.540 85.624 1.00 20.07 439 VAL B C 1
ATOM 3866 O O . VAL B 1 220 ? 84.224 7.310 84.424 1.00 21.93 439 VAL B O 1
ATOM 3870 N N . SER B 1 221 ? 83.884 6.753 86.577 1.00 20.15 440 SER B N 1
ATOM 3871 C CA . SER B 1 221 ? 83.120 5.550 86.266 1.00 22.88 440 SER B CA 1
ATOM 3872 C C . SER B 1 221 ? 81.785 5.863 85.594 1.00 25.22 440 SER B C 1
ATOM 3873 O O . SER B 1 221 ? 81.436 5.262 84.578 1.00 25.66 440 SER B O 1
ATOM 3876 N N . GLU B 1 222 ? 81.045 6.811 86.159 1.00 26.73 441 GLU B N 1
ATOM 3877 C CA . GLU B 1 222 ? 79.707 7.121 85.668 1.00 29.76 441 GLU B CA 1
ATOM 3878 C C . GLU B 1 222 ? 79.721 7.916 84.365 1.00 29.98 441 GLU B C 1
ATOM 3879 O O . GLU B 1 222 ? 78.944 7.623 83.455 1.00 31.19 441 GLU B O 1
ATOM 3885 N N . ARG B 1 223 ? 80.603 8.910 84.281 1.00 35.82 442 ARG B N 1
ATOM 3886 C CA . ARG B 1 223 ? 80.634 9.831 83.143 1.00 37.12 442 ARG B CA 1
ATOM 3887 C C . ARG B 1 223 ? 79.253 10.418 82.895 1.00 35.55 442 ARG B C 1
ATOM 3888 O O . ARG B 1 223 ? 78.782 10.467 81.759 1.00 35.27 442 ARG B O 1
ATOM 3896 N N . ALA B 1 224 ? 78.610 10.853 83.973 1.00 34.82 443 ALA B N 1
ATOM 3897 C CA . ALA B 1 224 ? 77.234 11.322 83.913 1.00 36.10 443 ALA B CA 1
ATOM 3898 C C . ALA B 1 224 ? 77.127 12.578 83.067 1.00 37.77 443 ALA B C 1
ATOM 3899 O O . ALA B 1 224 ? 78.060 13.379 83.002 1.00 38.41 443 ALA B O 1
ATOM 3901 N N . ALA B 1 225 ? 75.979 12.746 82.424 1.00 39.21 444 ALA B N 1
ATOM 3902 C CA . ALA B 1 225 ? 75.689 13.975 81.708 1.00 41.30 444 ALA B CA 1
ATOM 3903 C C . ALA B 1 225 ? 75.216 15.018 82.702 1.00 42.62 444 ALA B C 1
ATOM 3904 O O . ALA B 1 225 ? 74.421 14.719 83.592 1.00 43.22 444 ALA B O 1
ATOM 3906 N N . LEU B 1 226 ? 75.699 16.246 82.553 1.00 42.83 445 LEU B N 1
ATOM 3907 C CA . LEU B 1 226 ? 75.260 17.304 83.443 1.00 42.53 445 LEU B CA 1
ATOM 3908 C C . LEU B 1 226 ? 74.115 18.056 82.789 1.00 45.36 445 LEU B C 1
ATOM 3909 O O . LEU B 1 226 ? 74.206 18.475 81.635 1.00 46.97 445 LEU B O 1
ATOM 3914 N N . GLN B 1 227 ? 73.036 18.230 83.541 1.00 45.66 446 GLN B N 1
ATOM 3915 C CA . GLN B 1 227 ? 71.877 18.962 83.059 1.00 47.86 446 GLN B CA 1
ATOM 3916 C C . GLN B 1 227 ? 71.995 20.427 83.450 1.00 45.09 446 GLN B C 1
ATOM 3917 O O . GLN B 1 227 ? 71.166 21.255 83.075 1.00 45.64 446 GLN B O 1
ATOM 3923 N N . SER B 1 228 ? 73.043 20.732 84.209 1.00 41.94 447 SER B N 1
ATOM 3924 C CA . SER B 1 228 ? 73.307 22.092 84.652 1.00 41.15 447 SER B CA 1
ATOM 3925 C C . SER B 1 228 ? 74.757 22.266 85.088 1.00 38.36 447 SER B C 1
ATOM 3926 O O . SER B 1 228 ? 75.487 21.290 85.260 1.00 35.54 447 SER B O 1
ATOM 3929 N N . ASP B 1 229 ? 75.165 23.518 85.265 1.00 39.27 448 ASP B N 1
ATOM 3930 C CA . ASP B 1 229 ? 76.517 23.832 85.703 1.00 38.71 448 ASP B CA 1
ATOM 3931 C C . ASP B 1 229 ? 76.697 23.539 87.188 1.00 35.67 448 ASP B C 1
ATOM 3932 O O . ASP B 1 229 ? 77.819 23.393 87.669 1.00 36.10 448 ASP B O 1
ATOM 3937 N N . VAL B 1 230 ? 75.582 23.457 87.909 1.00 33.66 449 VAL B N 1
ATOM 3938 C CA . VAL B 1 230 ? 75.615 23.297 89.360 1.00 27.89 449 VAL B CA 1
ATOM 3939 C C . VAL B 1 230 ? 74.656 22.226 89.871 1.00 30.16 449 VAL B C 1
ATOM 3940 O O . VAL B 1 230 ? 73.459 22.262 89.585 1.00 28.66 449 VAL B O 1
ATOM 3944 N N . ALA B 1 231 ? 75.191 21.275 90.630 1.00 29.07 450 ALA B N 1
ATOM 3945 C CA . ALA B 1 231 ? 74.369 20.284 91.316 1.00 29.09 450 ALA B CA 1
ATOM 3946 C C . ALA B 1 231 ? 74.108 20.717 92.757 1.00 30.21 450 ALA B C 1
ATOM 3947 O O . ALA B 1 231 ? 75.044 21.019 93.498 1.00 30.97 450 ALA B O 1
ATOM 3949 N N . LEU B 1 232 ? 72.838 20.746 93.152 1.00 30.50 451 LEU B N 1
ATOM 3950 C CA . LEU B 1 232 ? 72.479 21.067 94.530 1.00 29.92 451 LEU B CA 1
ATOM 3951 C C . LEU B 1 232 ? 72.560 19.828 95.416 1.00 28.63 451 LEU B C 1
ATOM 3952 O O . LEU B 1 232 ? 72.049 18.767 95.060 1.00 28.38 451 LEU B O 1
ATOM 3957 N N . LEU B 1 233 ? 73.192 19.971 96.578 1.00 28.07 452 LEU B N 1
ATOM 3958 C CA . LEU B 1 233 ? 73.373 18.849 97.492 1.00 27.53 452 LEU B CA 1
ATOM 3959 C C . LEU B 1 233 ? 72.850 19.137 98.895 1.00 28.47 452 LEU B C 1
ATOM 3960 O O . LEU B 1 233 ? 72.951 20.260 99.387 1.00 28.43 452 LEU B O 1
ATOM 3965 N N . ASN B 1 234 ? 72.288 18.113 99.527 1.00 28.17 453 ASN B N 1
ATOM 3966 C CA . ASN B 1 234 ? 71.957 18.164 100.947 1.00 26.24 453 ASN B CA 1
ATOM 3967 C C . ASN B 1 234 ? 72.896 17.287 101.765 1.00 27.65 453 ASN B C 1
ATOM 3968 O O . ASN B 1 234 ? 73.086 16.112 101.452 1.00 28.03 453 ASN B O 1
ATOM 3973 N N . TYR B 1 235 ? 73.482 17.855 102.813 1.00 26.57 454 TYR B N 1
ATOM 3974 C CA . TYR B 1 235 ? 74.259 17.065 103.757 1.00 24.98 454 TYR B CA 1
ATOM 3975 C C . TYR B 1 235 ? 73.307 16.499 104.802 1.00 29.38 454 TYR B C 1
ATOM 3976 O O . TYR B 1 235 ? 72.726 17.243 105.592 1.00 30.71 454 TYR B O 1
ATOM 3985 N N . VAL B 1 236 ? 73.155 15.179 104.804 1.00 28.62 455 VAL B N 1
ATOM 3986 C CA . VAL B 1 236 ? 72.068 14.537 105.536 1.00 30.39 455 VAL B CA 1
ATOM 3987 C C . VAL B 1 236 ? 72.559 13.577 106.624 1.00 31.51 455 VAL B C 1
ATOM 3988 O O . VAL B 1 236 ? 73.549 12.867 106.446 1.00 31.16 455 VAL B O 1
ATOM 3992 N N . ASN B 1 237 ? 71.853 13.571 107.754 1.00 33.92 456 ASN B N 1
ATOM 3993 C CA . ASN B 1 237 ? 72.065 12.589 108.812 1.00 34.83 456 ASN B CA 1
ATOM 3994 C C . ASN B 1 237 ? 71.527 11.229 108.380 1.00 34.95 456 ASN B C 1
ATOM 3995 O O . ASN B 1 237 ? 70.324 11.068 108.188 1.00 35.34 456 ASN B O 1
ATOM 4000 N N . PRO B 1 238 ? 72.424 10.244 108.219 1.00 35.23 457 PRO B N 1
ATOM 4001 C CA . PRO B 1 238 ? 72.055 8.922 107.696 1.00 36.58 457 PRO B CA 1
ATOM 4002 C C . PRO B 1 238 ? 71.043 8.194 108.577 1.00 39.17 457 PRO B C 1
ATOM 4003 O O . PRO B 1 238 ? 70.252 7.396 108.074 1.00 40.46 457 PRO B O 1
ATOM 4007 N N . ASN B 1 239 ? 71.073 8.469 109.875 1.00 40.42 458 ASN B N 1
ATOM 4008 C CA . ASN B 1 239 ? 70.161 7.828 110.814 1.00 43.02 458 ASN B CA 1
ATOM 4009 C C . ASN B 1 239 ? 68.747 8.400 110.754 1.00 44.45 458 ASN B C 1
ATOM 4010 O O . ASN B 1 239 ? 67.767 7.656 110.801 1.00 46.35 458 ASN B O 1
ATOM 4015 N N . THR B 1 240 ? 68.645 9.721 110.644 1.00 43.55 459 THR B N 1
ATOM 4016 C CA . THR B 1 240 ? 67.351 10.392 110.718 1.00 43.48 459 THR B CA 1
ATOM 4017 C C . THR B 1 240 ? 66.852 10.896 109.366 1.00 42.04 459 THR B C 1
ATOM 4018 O O . THR B 1 240 ? 65.648 11.050 109.161 1.00 43.72 459 THR B O 1
ATOM 4022 N N . GLY B 1 241 ? 67.776 11.150 108.446 1.00 40.14 460 GLY B N 1
ATOM 4023 C CA . GLY B 1 241 ? 67.412 11.662 107.137 1.00 40.52 460 GLY B CA 1
ATOM 4024 C C . GLY B 1 241 ? 67.288 13.175 107.130 1.00 41.76 460 GLY B C 1
ATOM 4025 O O . GLY B 1 241 ? 66.950 13.774 106.109 1.00 42.74 460 GLY B O 1
ATOM 4026 N N . ARG B 1 242 ? 67.570 13.795 108.272 1.00 41.31 461 ARG B N 1
ATOM 4027 C CA . ARG B 1 242 ? 67.424 15.239 108.413 1.00 42.07 461 ARG B CA 1
ATOM 4028 C C . ARG B 1 242 ? 68.604 15.993 107.806 1.00 40.83 461 ARG B C 1
ATOM 4029 O O . ARG B 1 242 ? 69.750 15.547 107.884 1.00 30.86 461 ARG B O 1
ATOM 4031 N N . VAL B 1 243 ? 68.310 17.141 107.206 1.00 32.82 462 VAL B N 1
ATOM 4032 C CA . VAL B 1 243 ? 69.320 17.963 106.549 1.00 30.49 462 VAL B CA 1
ATOM 4033 C C . VAL B 1 243 ? 70.061 18.864 107.532 1.00 32.16 462 VAL B C 1
ATOM 4034 O O . VAL B 1 243 ? 69.440 19.608 108.290 1.00 35.35 462 VAL B O 1
ATOM 4038 N N . LEU B 1 244 ? 71.388 18.797 107.516 1.00 31.19 463 LEU B N 1
ATOM 4039 C CA . LEU B 1 244 ? 72.201 19.657 108.371 1.00 32.44 463 LEU B CA 1
ATOM 4040 C C . LEU B 1 244 ? 72.515 20.969 107.659 1.00 32.36 463 LEU B C 1
ATOM 4041 O O . LEU B 1 244 ? 72.501 22.034 108.272 1.00 34.92 463 LEU B O 1
ATOM 4046 N N . PHE B 1 245 ? 72.792 20.880 106.361 1.00 31.24 464 PHE B N 1
ATOM 4047 C CA . PHE B 1 245 ? 72.996 22.059 105.527 1.00 29.85 464 PHE B CA 1
ATOM 4048 C C . PHE B 1 245 ? 72.975 21.667 104.057 1.00 27.86 464 PHE B C 1
ATOM 4049 O O . PHE B 1 245 ? 73.056 20.485 103.719 1.00 26.14 464 PHE B O 1
ATOM 4057 N N . GLU B 1 246 ? 72.873 22.663 103.185 1.00 29.58 465 GLU B N 1
ATOM 4058 C CA . GLU B 1 246 ? 72.928 22.417 101.751 1.00 30.65 465 GLU B CA 1
ATOM 4059 C C . GLU B 1 246 ? 74.179 23.043 101.146 1.00 29.72 465 GLU B C 1
ATOM 4060 O O . GLU B 1 246 ? 74.695 24.039 101.652 1.00 30.34 465 GLU B O 1
ATOM 4066 N N . ALA B 1 247 ? 74.663 22.449 100.062 1.00 28.29 466 ALA B N 1
ATOM 4067 C CA . ALA B 1 247 ? 75.839 22.957 99.372 1.00 27.41 466 ALA B CA 1
ATOM 4068 C C . ALA B 1 247 ? 75.657 22.814 97.869 1.00 26.53 466 ALA B C 1
ATOM 4069 O O . ALA B 1 247 ? 74.853 22.004 97.409 1.00 26.49 466 ALA B O 1
ATOM 4071 N N . LYS B 1 248 ? 76.401 23.603 97.104 1.00 24.16 467 LYS B N 1
ATOM 4072 C CA . LYS B 1 248 ? 76.366 23.490 95.652 1.00 26.85 467 LYS B CA 1
ATOM 4073 C C . LYS B 1 248 ? 77.639 22.850 95.115 1.00 26.61 467 LYS B C 1
ATOM 4074 O O . LYS B 1 248 ? 78.748 23.219 95.502 1.00 27.97 467 LYS B O 1
ATOM 4080 N N . LEU B 1 249 ? 77.464 21.890 94.214 1.00 24.28 468 LEU B N 1
ATOM 4081 C CA . LEU B 1 249 ? 78.581 21.190 93.599 1.00 21.31 468 LEU B CA 1
ATOM 4082 C C . LEU B 1 249 ? 78.748 21.629 92.149 1.00 23.08 468 LEU B C 1
ATOM 4083 O O . LEU B 1 249 ? 77.968 21.244 91.276 1.00 22.45 468 LEU B O 1
ATOM 4088 N N . TYR B 1 250 ? 79.767 22.447 91.903 1.00 23.89 469 TYR B N 1
ATOM 4089 C CA . TYR B 1 250 ? 79.987 23.025 90.584 1.00 23.83 469 TYR B CA 1
ATOM 4090 C C . TYR B 1 250 ? 80.594 22.017 89.618 1.00 22.94 469 TYR B C 1
ATOM 4091 O O . TYR B 1 250 ? 81.296 21.092 90.025 1.00 22.70 469 TYR B O 1
ATOM 4100 N N . ALA B 1 251 ? 80.319 22.218 88.333 1.00 22.96 470 ALA B N 1
ATOM 4101 C CA . ALA B 1 251 ? 80.663 21.256 87.292 1.00 22.81 470 ALA B CA 1
ATOM 4102 C C . ALA B 1 251 ? 82.157 20.961 87.214 1.00 24.76 470 ALA B C 1
ATOM 4103 O O . ALA B 1 251 ? 82.555 19.865 86.823 1.00 26.24 470 ALA B O 1
ATOM 4105 N N . ASN B 1 252 ? 82.984 21.931 87.587 1.00 25.84 471 ASN B N 1
ATOM 4106 C CA . ASN B 1 252 ? 84.424 21.769 87.445 1.00 27.28 471 ASN B CA 1
ATOM 4107 C C . ASN B 1 252 ? 85.073 21.099 88.653 1.00 26.07 471 ASN B C 1
ATOM 4108 O O . ASN B 1 252 ? 86.297 21.008 88.737 1.00 27.07 471 ASN B O 1
ATOM 4113 N N . GLY B 1 253 ? 84.248 20.623 89.580 1.00 25.63 472 GLY B N 1
ATOM 4114 C CA . GLY B 1 253 ? 84.719 19.742 90.635 1.00 24.99 472 GLY B CA 1
ATOM 4115 C C . GLY B 1 253 ? 85.107 20.404 91.944 1.00 25.42 472 GLY B C 1
ATOM 4116 O O . GLY B 1 253 ? 86.229 20.231 92.420 1.00 24.56 472 GLY B O 1
ATOM 4117 N N . PHE B 1 254 ? 84.180 21.154 92.531 1.00 23.98 473 PHE B N 1
ATOM 4118 C CA . PHE B 1 254 ? 84.378 21.698 93.870 1.00 23.09 473 PHE B CA 1
ATOM 4119 C C . PHE B 1 254 ? 83.046 22.036 94.530 1.00 24.49 473 PHE B C 1
ATOM 4120 O O . PHE B 1 254 ? 82.033 22.215 93.856 1.00 24.87 473 PHE B O 1
ATOM 4128 N N . LEU B 1 255 ? 83.056 22.118 95.856 1.00 25.00 474 LEU B N 1
ATOM 4129 C CA . LEU B 1 255 ? 81.851 22.442 96.606 1.00 25.79 474 LEU B CA 1
ATOM 4130 C C . LEU B 1 255 ? 81.969 23.824 97.228 1.00 27.46 474 LEU B C 1
ATOM 4131 O O . LEU B 1 255 ? 83.050 24.232 97.652 1.00 23.84 474 LEU B O 1
ATOM 4136 N N . THR B 1 256 ? 80.851 24.538 97.288 1.00 27.30 475 THR B N 1
ATOM 4137 C CA . THR B 1 256 ? 80.794 25.803 98.007 1.00 28.30 475 THR B CA 1
ATOM 4138 C C . THR B 1 256 ? 79.633 25.791 98.992 1.00 29.06 475 THR B C 1
ATOM 4139 O O . THR B 1 256 ? 78.663 25.056 98.810 1.00 27.57 475 THR B O 1
ATOM 4143 N N . VAL B 1 257 ? 79.738 26.608 100.035 1.00 30.70 476 VAL B N 1
ATOM 4144 C CA . VAL B 1 257 ? 78.651 26.780 100.991 1.00 32.64 476 VAL B CA 1
ATOM 4145 C C . VAL B 1 257 ? 78.416 28.257 101.285 1.00 35.17 476 VAL B C 1
ATOM 4146 O O . VAL B 1 257 ? 79.250 29.103 100.966 1.00 29.54 476 VAL B O 1
ATOM 4150 N N . ASN B 1 258 ? 77.276 28.556 101.895 1.00 34.37 477 ASN B N 1
ATOM 4151 C CA . ASN B 1 258 ? 76.988 29.904 102.365 1.00 35.05 477 ASN B CA 1
ATOM 4152 C C . ASN B 1 258 ? 77.217 29.995 103.867 1.00 34.68 477 ASN B C 1
ATOM 4153 O O . ASN B 1 258 ? 76.462 29.426 104.652 1.00 33.20 477 ASN B O 1
ATOM 4158 N N . LEU B 1 259 ? 78.278 30.690 104.265 1.00 32.18 478 LEU B N 1
ATOM 4159 C CA . LEU B 1 259 ? 78.576 30.860 105.682 1.00 32.73 478 LEU B CA 1
ATOM 4160 C C . LEU B 1 259 ? 77.671 31.917 106.301 1.00 38.79 478 LEU B C 1
ATOM 4161 O O . LEU B 1 259 ? 77.600 32.048 107.522 1.00 34.83 478 LEU B O 1
ATOM 4166 N N . GLY B 1 260 ? 76.973 32.660 105.449 1.00 40.25 479 GLY B N 1
ATOM 4167 C CA . GLY B 1 260 ? 76.084 33.716 105.899 1.00 41.95 479 GLY B CA 1
ATOM 4168 C C . GLY B 1 260 ? 76.804 34.782 106.701 1.00 43.97 479 GLY B C 1
ATOM 4169 O O . GLY B 1 260 ? 77.792 35.357 106.244 1.00 44.45 479 GLY B O 1
ATOM 4170 N N . ALA B 1 261 ? 76.306 35.039 107.907 1.00 45.32 480 ALA B N 1
ATOM 4171 C CA . ALA B 1 261 ? 76.896 36.036 108.792 1.00 45.66 480 ALA B CA 1
ATOM 4172 C C . ALA B 1 261 ? 78.218 35.552 109.379 1.00 44.40 480 ALA B C 1
ATOM 4173 O O . ALA B 1 261 ? 79.020 36.347 109.866 1.00 45.55 480 ALA B O 1
ATOM 4175 N N . SER B 1 262 ? 78.440 34.243 109.327 1.00 43.27 481 SER B N 1
ATOM 4176 C CA . SER B 1 262 ? 79.639 33.645 109.903 1.00 44.14 481 SER B CA 1
ATOM 4177 C C . SER B 1 262 ? 80.856 33.825 109.002 1.00 41.96 481 SER B C 1
ATOM 4178 O O . SER B 1 262 ? 80.725 34.060 107.801 1.00 41.83 481 SER B O 1
ATOM 4181 N N . ASP B 1 263 ? 82.040 33.727 109.598 1.00 40.71 482 ASP B N 1
ATOM 4182 C CA . ASP B 1 263 ? 83.293 33.795 108.855 1.00 40.25 482 ASP B CA 1
ATOM 4183 C C . ASP B 1 263 ? 83.967 32.429 108.737 1.00 37.67 482 ASP B C 1
ATOM 4184 O O . ASP B 1 263 ? 84.979 32.285 108.052 1.00 37.14 482 ASP B O 1
ATOM 4189 N N . GLN B 1 264 ? 83.405 31.431 109.413 1.00 37.44 483 GLN B N 1
ATOM 4190 C CA . GLN B 1 264 ? 84.036 30.118 109.510 1.00 36.79 483 GLN B CA 1
ATOM 4191 C C . GLN B 1 264 ? 83.021 29.031 109.842 1.00 34.74 483 GLN B C 1
ATOM 4192 O O . GLN B 1 264 ? 81.992 29.302 110.462 1.00 32.23 483 GLN B O 1
ATOM 4198 N N . ALA B 1 265 ? 83.308 27.803 109.421 1.00 32.64 484 ALA B N 1
ATOM 4199 C CA . ALA B 1 265 ? 82.494 26.662 109.825 1.00 31.04 484 ALA B CA 1
ATOM 4200 C C . ALA B 1 265 ? 83.289 25.363 109.797 1.00 29.96 484 ALA B C 1
ATOM 4201 O O . ALA B 1 265 ? 83.951 25.043 108.810 1.00 29.47 484 ALA B O 1
ATOM 4203 N N . THR B 1 266 ? 83.209 24.616 110.894 1.00 29.66 485 THR B N 1
ATOM 4204 C CA . THR B 1 266 ? 83.752 23.267 110.956 1.00 29.78 485 THR B CA 1
ATOM 4205 C C . THR B 1 266 ? 82.584 22.290 111.018 1.00 30.78 485 THR B C 1
ATOM 4206 O O . THR B 1 266 ? 81.818 22.286 111.982 1.00 32.74 485 THR B O 1
ATOM 4210 N N . LEU B 1 267 ? 82.445 21.471 109.983 1.00 29.02 486 LEU B N 1
ATOM 4211 C CA . LEU B 1 267 ? 81.251 20.650 109.823 1.00 29.53 486 LEU B CA 1
ATOM 4212 C C . LEU B 1 267 ? 81.476 19.186 110.189 1.00 28.31 486 LEU B C 1
ATOM 4213 O O . LEU B 1 267 ? 82.551 18.637 109.941 1.00 25.92 486 LEU B O 1
ATOM 4218 N N . PRO B 1 268 ? 80.452 18.548 110.782 1.00 28.33 487 PRO B N 1
ATOM 4219 C CA . PRO B 1 268 ? 80.531 17.135 111.167 1.00 26.77 487 PRO B CA 1
ATOM 4220 C C . PRO B 1 268 ? 80.717 16.234 109.951 1.00 25.81 487 PRO B C 1
ATOM 4221 O O . PRO B 1 268 ? 80.201 16.539 108.876 1.00 26.50 487 PRO B O 1
ATOM 4225 N N . VAL B 1 269 ? 81.451 15.140 110.125 1.00 22.94 488 VAL B N 1
ATOM 4226 C CA . VAL B 1 269 ? 81.811 14.281 109.004 1.00 24.00 488 VAL B CA 1
ATOM 4227 C C . VAL B 1 269 ? 81.077 12.941 109.016 1.00 24.42 488 VAL B C 1
ATOM 4228 O O . VAL B 1 269 ? 81.435 12.028 108.271 1.00 23.22 488 VAL B O 1
ATOM 4232 N N . ASP B 1 270 ? 80.051 12.822 109.854 1.00 24.54 489 ASP B N 1
ATOM 4233 C CA . ASP B 1 270 ? 79.296 11.575 109.946 1.00 27.23 489 ASP B CA 1
ATOM 4234 C C . ASP B 1 270 ? 78.017 11.593 109.105 1.00 27.10 489 ASP B C 1
ATOM 4235 O O . ASP B 1 270 ? 77.190 10.687 109.202 1.00 27.69 489 ASP B O 1
ATOM 4240 N N . GLY B 1 271 ? 77.866 12.624 108.279 1.00 25.64 490 GLY B N 1
ATOM 4241 C CA . GLY B 1 271 ? 76.720 12.735 107.394 1.00 23.78 490 GLY B CA 1
ATOM 4242 C C . GLY B 1 271 ? 77.034 12.296 105.976 1.00 21.71 490 GLY B C 1
ATOM 4243 O O . GLY B 1 271 ? 78.178 11.971 105.657 1.00 19.56 490 GLY B O 1
ATOM 4244 N N . ILE B 1 272 ? 76.012 12.290 105.122 1.00 19.22 491 ILE B N 1
ATOM 4245 C CA . ILE B 1 272 ? 76.165 11.888 103.726 1.00 19.40 491 ILE B CA 1
ATOM 4246 C C . ILE B 1 272 ? 75.624 12.940 102.759 1.00 20.02 491 ILE B C 1
ATOM 4247 O O . ILE B 1 272 ? 74.497 13.411 102.911 1.00 20.94 491 ILE B O 1
ATOM 4252 N N . PHE B 1 273 ? 76.426 13.302 101.761 1.00 20.37 492 PHE B N 1
ATOM 4253 C CA . PHE B 1 273 ? 75.974 14.215 100.715 1.00 22.51 492 PHE B CA 1
ATOM 4254 C C . PHE B 1 273 ? 75.053 13.512 99.721 1.00 26.08 492 PHE B C 1
ATOM 4255 O O . PHE B 1 273 ? 75.399 12.463 99.178 1.00 26.18 492 PHE B O 1
ATOM 4263 N N . LYS B 1 274 ? 73.880 14.092 99.487 1.00 28.43 493 LYS B N 1
ATOM 4264 C CA . LYS B 1 274 ? 72.926 13.527 98.537 1.00 31.88 493 LYS B CA 1
ATOM 4265 C C . LYS B 1 274 ? 72.550 14.526 97.446 1.00 33.06 493 LYS B C 1
ATOM 4266 O O . LYS B 1 274 ? 72.273 15.692 97.728 1.00 32.66 493 LYS B O 1
ATOM 4272 N N . PHE B 1 275 ? 72.552 14.062 96.200 1.00 34.35 494 PHE B N 1
ATOM 4273 C CA . PHE B 1 275 ? 72.132 14.887 95.073 1.00 34.08 494 PHE B CA 1
ATOM 4274 C C . PHE B 1 275 ? 70.650 15.227 95.154 1.00 33.59 494 PHE B C 1
ATOM 4275 O O . PHE B 1 275 ? 69.804 14.339 95.258 1.00 34.58 494 PHE B O 1
ATOM 4283 N N . VAL B 1 276 ? 70.344 16.517 95.102 1.00 33.33 495 VAL B N 1
ATOM 4284 C CA . VAL B 1 276 ? 68.970 16.982 95.224 1.00 34.84 495 VAL B CA 1
ATOM 4285 C C . VAL B 1 276 ? 68.396 17.243 93.838 1.00 37.36 495 VAL B C 1
ATOM 4286 O O . VAL B 1 276 ? 67.503 16.529 93.380 1.00 39.97 495 VAL B O 1
ATOM 4290 N N . SER B 1 277 ? 68.911 18.273 93.177 1.00 36.79 496 SER B N 1
ATOM 4291 C CA . SER B 1 277 ? 68.483 18.609 91.827 1.00 38.06 496 SER B CA 1
ATOM 4292 C C . SER B 1 277 ? 69.537 19.439 91.104 1.00 37.23 496 SER B C 1
ATOM 4293 O O . SER B 1 277 ? 70.540 19.839 91.694 1.00 36.54 496 SER B O 1
ATOM 4296 N N . TRP B 1 278 ? 69.303 19.694 89.822 1.00 37.23 497 TRP B N 1
ATOM 4297 C CA . TRP B 1 278 ? 70.152 20.600 89.065 1.00 37.19 497 TRP B CA 1
ATOM 4298 C C . TRP B 1 278 ? 69.628 22.022 89.199 1.00 38.58 497 TRP B C 1
ATOM 4299 O O . TRP B 1 278 ? 68.465 22.298 88.907 1.00 42.53 497 TRP B O 1
ATOM 4310 N N . VAL B 1 279 ? 70.498 22.924 89.635 1.00 35.51 498 VAL B N 1
ATOM 4311 C CA . VAL B 1 279 ? 70.136 24.325 89.792 1.00 33.08 498 VAL B CA 1
ATOM 4312 C C . VAL B 1 279 ? 71.069 25.180 88.951 1.00 32.92 498 VAL B C 1
ATOM 4313 O O . VAL B 1 279 ? 71.828 24.655 88.138 1.00 31.50 498 VAL B O 1
ATOM 4317 N N . SER B 1 280 ? 71.025 26.492 89.144 1.00 35.35 499 SER B N 1
ATOM 4318 C CA . SER B 1 280 ? 71.827 27.378 88.316 1.00 37.48 499 SER B CA 1
ATOM 4319 C C . SER B 1 280 ? 72.943 28.039 89.111 1.00 38.13 499 SER B C 1
ATOM 4320 O O . SER B 1 280 ? 73.002 27.927 90.336 1.00 37.18 499 SER B O 1
ATOM 4323 N N . PHE B 1 281 ? 73.826 28.719 88.387 1.00 40.19 500 PHE B N 1
ATOM 4324 C CA . PHE B 1 281 ? 74.928 29.483 88.960 1.00 40.90 500 PHE B CA 1
ATOM 4325 C C . PHE B 1 281 ? 74.478 30.446 90.058 1.00 41.03 500 PHE B C 1
ATOM 4326 O O . PHE B 1 281 ? 75.214 30.709 91.010 1.00 40.83 500 PHE B O 1
ATOM 4334 N N . TYR B 1 282 ? 73.259 30.957 89.918 1.00 41.27 501 TYR B N 1
ATOM 4335 C CA . TYR B 1 282 ? 72.764 32.035 90.766 1.00 41.43 501 TYR B CA 1
ATOM 4336 C C . TYR B 1 282 ? 71.983 31.546 91.982 1.00 39.13 501 TYR B C 1
ATOM 4337 O O . TYR B 1 282 ? 71.555 32.355 92.805 1.00 40.78 501 TYR B O 1
ATOM 4346 N N . TYR B 1 283 ? 71.777 30.235 92.081 1.00 35.75 502 TYR B N 1
ATOM 4347 C CA . TYR B 1 283 ? 71.072 29.660 93.224 1.00 33.45 502 TYR B CA 1
ATOM 4348 C C . TYR B 1 283 ? 71.737 30.094 94.525 1.00 30.56 502 TYR B C 1
ATOM 4349 O O . TYR B 1 283 ? 72.953 29.981 94.680 1.00 29.54 502 TYR B O 1
ATOM 4358 N N . GLN B 1 284 ? 70.928 30.584 95.457 1.00 31.58 503 GLN B N 1
ATOM 4359 C CA . GLN B 1 284 ? 71.447 31.131 96.700 1.00 31.76 503 GLN B CA 1
ATOM 4360 C C . GLN B 1 284 ? 71.282 30.134 97.837 1.00 33.32 503 GLN B C 1
ATOM 4361 O O . GLN B 1 284 ? 70.166 29.769 98.209 1.00 34.70 503 GLN B O 1
ATOM 4363 N N . LEU B 1 285 ? 72.407 29.685 98.377 1.00 33.30 504 LEU B N 1
ATOM 4364 C CA . LEU B 1 285 ? 72.406 28.670 99.418 1.00 32.66 504 LEU B CA 1
ATOM 4365 C C . LEU B 1 285 ? 71.943 29.247 100.750 1.00 34.04 504 LEU B C 1
ATOM 4366 O O . LEU B 1 285 ? 72.316 30.363 101.116 1.00 34.35 504 LEU B O 1
ATOM 4371 N N . ARG B 1 286 ? 71.129 28.483 101.470 1.00 34.53 505 ARG B N 1
ATOM 4372 C CA . ARG B 1 286 ? 70.810 28.805 102.853 1.00 34.95 505 ARG B CA 1
ATOM 4373 C C . ARG B 1 286 ? 72.089 28.769 103.678 1.00 34.01 505 ARG B C 1
ATOM 4374 O O . ARG B 1 286 ? 72.927 27.887 103.486 1.00 33.35 505 ARG B O 1
ATOM 4376 N N . PRO B 1 287 ? 72.248 29.735 104.595 1.00 35.08 506 PRO B N 1
ATOM 4377 C CA . PRO B 1 287 ? 73.467 29.815 105.406 1.00 34.78 506 PRO B CA 1
ATOM 4378 C C . PRO B 1 287 ? 73.679 28.581 106.281 1.00 35.63 506 PRO B C 1
ATOM 4379 O O . PRO B 1 287 ? 72.716 27.987 106.767 1.00 34.49 506 PRO B O 1
ATOM 4383 N N . VAL B 1 288 ? 74.941 28.204 106.464 1.00 36.96 507 VAL B N 1
ATOM 4384 C CA . VAL B 1 288 ? 75.292 27.030 107.253 1.00 39.27 507 VAL B CA 1
ATOM 4385 C C . VAL B 1 288 ? 74.914 27.222 108.719 1.00 40.97 507 VAL B C 1
ATOM 4386 O O . VAL B 1 288 ? 74.427 26.300 109.374 1.00 42.34 507 VAL B O 1
#